Protein AF-A0A9P8L8V9-F1 (afdb_monomer)

Sequence (486 aa):
MAKRALLSPSDYDGDKEFFFMGEISKADTVPDRQLTIDEENKIYEGQSSAVFYNFNAEKVNTGVEGLYGCSSVMVISEMGAYVSHFWQRPQFNDDRFETEVIGYLRDGDGTPEMPGLRQYVGNNGPFVSAYDPQIVLMVPRMRGSDQAGNLMFPEKVQRIITTLREMIPSAEPFIYDYTPANILFETEHTPMGRALIQYDALQPIPCLRGWQRDSQPMYRIWIENAMEYQMTWPAYPNQVVANAQNQIIRGQGNQRIGNQKRDDNDNSTSACLASQSPTGWATSRATDISQPLPTSLLSQLSLNRTASTTQRTSATNSSSPSSGKGGSPTAVSSTKSPSSSLPPSSTPPPSSTPPPSKTSSSTPSSSQTPPQQYNMHINEYWGCGSDANNLFIQLDMWNPSGTLVAHSDTKRAGATEPLHIPTILQDKVELVVTPEHQGDYVQFTLGSQSWTSNDNDNTAVVYCNPPGGWDPREGPACGSRNSVIS

pLDDT: mean 71.19, std 23.96, range [25.42, 98.56]

Secondary structure (DSSP, 8-state):
----S---GGGGTT-HHHHHHHHHTTSEEPP----EE-TT--EEPPPPEEEEEE-SSS-EEEEE---TT-BEEEEE-SSEEEEEEB-STTTTSHHHIIIIIIIHHHHB-SSTTSB-GGGGTSTT-TTSGGG--EEEEEEEBPTT---TT-BSSHHHHHHHHHHHHHH-TT-PEEEEEEPPP-TTS--TTS--S-EEEEEEEEEPP--TT------EEEEEEEETTEEEEEEE-PPPGGG--TTTTHHHHTTTTT------------------------S--------SS-PPPPS-SSSS----------------------------------------------PPPP----PPPP----------PPPPP-EEEEEEEE-SS-TTS-EEEEEEEE-TTS-EEEE---EE-BTTB-EEE---STT---EEEEEETTTTEEEEEETTEEEETT---TTSSS-PPTTSS--GGG---SS-EEEEE-

Structure (mmCIF, N/CA/C/O backbone):
data_AF-A0A9P8L8V9-F1
#
_entry.id   AF-A0A9P8L8V9-F1
#
loop_
_atom_site.group_PDB
_atom_site.id
_atom_site.type_symbol
_atom_site.label_atom_id
_atom_site.label_alt_id
_atom_site.label_comp_id
_atom_site.label_asym_id
_atom_site.label_entity_id
_atom_site.label_seq_id
_atom_site.pdbx_PDB_ins_code
_atom_site.Cartn_x
_atom_site.Cartn_y
_atom_site.Cartn_z
_atom_site.occupancy
_atom_site.B_iso_or_equiv
_atom_site.auth_seq_id
_atom_site.auth_comp_id
_atom_site.auth_asym_id
_atom_site.auth_atom_id
_atom_site.pdbx_PDB_model_num
ATOM 1 N N . MET A 1 1 ? -14.742 -15.507 21.723 1.00 45.69 1 MET A N 1
ATOM 2 C CA . MET A 1 1 ? -13.925 -14.313 22.043 1.00 45.69 1 MET A CA 1
ATOM 3 C C . MET A 1 1 ? -13.985 -13.377 20.851 1.00 45.69 1 MET A C 1
ATOM 5 O O . MET A 1 1 ? -14.001 -13.878 19.735 1.00 45.69 1 MET A O 1
ATOM 9 N N . ALA A 1 2 ? -14.074 -12.060 21.043 1.00 45.31 2 ALA A N 1
ATOM 10 C CA . ALA A 1 2 ? -14.042 -11.135 19.913 1.00 45.31 2 ALA A CA 1
ATOM 11 C C . ALA A 1 2 ? -12.608 -11.095 19.355 1.00 45.31 2 ALA A C 1
ATOM 13 O O . ALA A 1 2 ? -11.769 -10.375 19.889 1.00 45.31 2 ALA A O 1
ATOM 14 N N . LYS A 1 3 ? -12.315 -11.902 18.323 1.00 50.06 3 LYS A N 1
ATOM 15 C CA . LYS A 1 3 ? -11.047 -11.859 17.575 1.00 50.06 3 LYS A CA 1
ATOM 16 C C . LYS A 1 3 ? -11.049 -10.588 16.713 1.00 50.06 3 LYS A C 1
ATOM 18 O O . LYS A 1 3 ? -11.271 -10.624 15.511 1.00 50.06 3 LYS A O 1
ATOM 23 N N . ARG A 1 4 ? -10.915 -9.432 17.366 1.00 58.78 4 ARG A N 1
ATOM 24 C CA . ARG A 1 4 ? -10.674 -8.131 16.731 1.00 58.78 4 ARG A CA 1
ATOM 25 C C . ARG A 1 4 ? -9.247 -7.704 17.051 1.00 58.78 4 ARG A C 1
ATOM 27 O O . ARG A 1 4 ? -9.012 -6.772 17.801 1.00 58.78 4 ARG A O 1
ATOM 34 N N . ALA A 1 5 ? -8.310 -8.472 16.517 1.00 74.69 5 ALA A N 1
ATOM 35 C CA . ALA A 1 5 ? -6.952 -8.014 16.296 1.00 74.69 5 ALA A CA 1
ATOM 36 C C . ALA A 1 5 ? -6.809 -7.838 14.784 1.00 74.69 5 ALA A C 1
ATOM 38 O O . ALA A 1 5 ? -7.387 -8.618 14.018 1.00 74.69 5 ALA A O 1
ATOM 39 N N . LEU A 1 6 ? -6.094 -6.802 14.354 1.00 89.00 6 LEU A N 1
ATOM 40 C CA . LEU A 1 6 ? -5.529 -6.814 13.009 1.00 89.00 6 LEU A CA 1
ATOM 41 C C . LEU A 1 6 ? -4.656 -8.066 12.905 1.00 89.00 6 LEU A C 1
ATOM 43 O O . LEU A 1 6 ? -3.829 -8.293 13.800 1.00 89.00 6 LEU A O 1
ATOM 47 N N . LEU A 1 7 ? -4.868 -8.867 11.859 1.00 90.44 7 LEU A N 1
ATOM 48 C CA . LEU A 1 7 ? -4.090 -10.083 11.650 1.00 90.44 7 LEU A CA 1
ATOM 49 C C . LEU A 1 7 ? -2.605 -9.732 11.590 1.00 90.44 7 LEU A C 1
ATOM 51 O O . LEU A 1 7 ? -2.213 -8.597 11.305 1.00 90.44 7 LEU A O 1
ATOM 55 N N . SER A 1 8 ? -1.775 -10.689 11.948 1.00 89.38 8 SER A N 1
ATOM 56 C CA . SER A 1 8 ? -0.330 -10.529 12.028 1.00 89.38 8 SER A CA 1
ATOM 57 C C . SER A 1 8 ? 0.345 -11.796 11.517 1.00 89.38 8 SER A C 1
ATOM 59 O O . SER A 1 8 ? -0.327 -12.819 11.409 1.00 89.38 8 SER A O 1
ATOM 61 N N . PRO A 1 9 ? 1.665 -11.792 11.277 1.00 90.06 9 PRO A N 1
ATOM 62 C CA . PRO A 1 9 ? 2.377 -13.002 10.882 1.00 90.06 9 PRO A CA 1
ATOM 63 C C . PRO A 1 9 ? 2.130 -14.194 11.813 1.00 90.06 9 PRO A C 1
ATOM 65 O O . PRO A 1 9 ? 2.057 -15.318 11.344 1.00 90.06 9 PRO A O 1
ATOM 68 N N . SER A 1 10 ? 1.910 -13.989 13.119 1.00 90.00 10 SER A N 1
ATOM 69 C CA . SER A 1 10 ? 1.592 -15.097 14.035 1.00 90.00 10 SER A CA 1
ATOM 70 C C . SER A 1 10 ? 0.226 -15.751 13.797 1.00 90.00 10 SER A C 1
ATOM 72 O O . SER A 1 10 ? 0.010 -16.861 14.265 1.00 90.00 10 SER A O 1
ATOM 74 N N . ASP A 1 11 ? -0.696 -15.083 13.097 1.00 89.75 11 ASP A N 1
ATOM 75 C CA . ASP A 1 11 ? -1.946 -15.698 12.626 1.00 89.75 11 ASP A CA 1
ATOM 76 C C . ASP A 1 11 ? -1.736 -16.581 11.380 1.00 89.75 11 ASP A C 1
ATOM 78 O O . ASP A 1 11 ? -2.674 -17.240 10.943 1.00 89.75 11 ASP A O 1
ATOM 82 N N . TYR A 1 12 ? -0.518 -16.581 10.834 1.00 90.31 12 TYR A N 1
ATOM 83 C CA . TYR A 1 12 ? -0.068 -17.297 9.643 1.00 90.31 12 TYR A CA 1
ATOM 84 C C . TYR A 1 12 ? 1.216 -18.094 9.963 1.00 90.31 12 TYR A C 1
ATOM 86 O O . TYR A 1 12 ? 2.196 -18.031 9.231 1.00 90.31 12 TYR A O 1
ATOM 94 N N . ASP A 1 13 ? 1.264 -18.764 11.121 1.00 91.38 13 ASP A N 1
ATOM 95 C CA . ASP A 1 13 ? 2.406 -19.579 11.594 1.00 91.38 13 ASP A CA 1
ATOM 96 C C . ASP A 1 13 ? 3.762 -18.846 11.686 1.00 91.38 13 ASP A C 1
ATOM 98 O O . ASP A 1 13 ? 4.832 -19.450 11.754 1.00 91.38 13 ASP A O 1
ATOM 102 N N . GLY A 1 14 ? 3.729 -17.514 11.745 1.00 87.94 14 GLY A N 1
ATOM 103 C CA . GLY A 1 14 ? 4.913 -16.656 11.731 1.00 87.94 14 GLY A CA 1
ATOM 104 C C . GLY A 1 14 ? 5.434 -16.341 10.327 1.00 87.94 14 GLY A C 1
ATOM 105 O O . GLY A 1 14 ? 6.383 -15.558 10.211 1.00 87.94 14 GLY A O 1
ATOM 106 N N . ASP A 1 15 ? 4.817 -16.890 9.281 1.00 88.94 15 ASP A N 1
ATOM 107 C CA . ASP A 1 15 ? 5.173 -16.637 7.892 1.00 88.94 15 ASP A CA 1
ATOM 108 C C . ASP A 1 15 ? 4.715 -15.232 7.481 1.00 88.94 15 ASP A C 1
ATOM 110 O O . ASP A 1 15 ? 3.533 -14.943 7.276 1.00 88.94 15 ASP A O 1
ATOM 114 N N . LYS A 1 16 ? 5.689 -14.323 7.401 1.00 86.88 16 LYS A N 1
ATOM 115 C CA . LYS A 1 16 ? 5.457 -12.923 7.033 1.00 86.88 16 LYS A CA 1
ATOM 116 C C . LYS A 1 16 ? 5.016 -12.778 5.590 1.00 86.88 16 LYS A C 1
ATOM 118 O O . LYS A 1 16 ? 4.238 -11.874 5.306 1.00 86.88 16 LYS A O 1
ATOM 123 N N . GLU A 1 17 ? 5.532 -13.620 4.709 1.00 85.75 17 GLU A N 1
ATOM 124 C CA . GLU A 1 17 ? 5.238 -13.548 3.290 1.00 85.75 17 GLU A CA 1
ATOM 125 C C . GLU A 1 17 ? 3.831 -14.063 3.023 1.00 85.75 17 GLU A C 1
ATOM 127 O O . GLU A 1 17 ? 3.036 -13.373 2.386 1.00 85.75 17 GLU A O 1
ATOM 132 N N . PHE A 1 18 ? 3.477 -15.208 3.605 1.00 87.69 18 PHE A N 1
ATOM 133 C CA . PHE A 1 18 ? 2.130 -15.753 3.495 1.00 87.69 18 PHE A CA 1
ATOM 134 C C . PHE A 1 18 ? 1.085 -14.839 4.150 1.00 87.69 18 PHE A C 1
ATOM 136 O O . PHE A 1 18 ? 0.034 -14.588 3.560 1.00 87.69 18 PHE A O 1
ATOM 143 N N . PHE A 1 19 ? 1.394 -14.256 5.316 1.00 90.50 19 PHE A N 1
ATOM 144 C CA . PHE A 1 19 ? 0.580 -13.190 5.912 1.00 90.50 19 PHE A CA 1
ATOM 145 C C . PHE A 1 19 ? 0.396 -12.020 4.948 1.00 90.50 19 PHE A C 1
ATOM 147 O O . PHE A 1 19 ? -0.729 -11.591 4.700 1.00 90.50 19 PHE A O 1
ATOM 154 N N . PHE A 1 20 ? 1.497 -11.487 4.418 1.00 89.88 20 PHE A N 1
ATOM 155 C CA . PHE A 1 20 ? 1.461 -10.282 3.608 1.00 89.88 20 PHE A CA 1
ATOM 156 C C . PHE A 1 20 ? 0.661 -10.517 2.325 1.00 89.88 20 PHE A C 1
ATOM 158 O O . PHE A 1 20 ? -0.273 -9.767 2.057 1.00 89.88 20 PHE A O 1
ATOM 165 N N . MET A 1 21 ? 0.947 -11.603 1.604 1.00 88.25 21 MET A N 1
ATOM 166 C CA . MET A 1 21 ? 0.223 -12.011 0.396 1.00 88.25 21 MET A CA 1
ATOM 167 C C . MET A 1 21 ? -1.249 -12.315 0.673 1.00 88.25 21 MET A C 1
ATOM 169 O O . MET A 1 21 ? -2.137 -11.887 -0.067 1.00 88.25 21 MET A O 1
ATOM 173 N N . GLY A 1 22 ? -1.529 -13.015 1.770 1.00 91.31 22 GLY A N 1
ATOM 174 C CA . GLY A 1 22 ? -2.885 -13.359 2.175 1.00 91.31 22 GLY A CA 1
ATOM 175 C C . GLY A 1 22 ? -3.723 -12.155 2.603 1.00 91.31 22 GLY A C 1
ATOM 176 O O . GLY A 1 22 ? -4.944 -12.194 2.460 1.00 91.31 22 GLY A O 1
ATOM 177 N N . GLU A 1 23 ? -3.113 -11.100 3.142 1.00 92.88 23 GLU A N 1
ATOM 178 C CA . GLU A 1 23 ? -3.823 -9.878 3.531 1.00 92.88 23 GLU A CA 1
ATOM 179 C C . GLU A 1 23 ? -3.945 -8.875 2.386 1.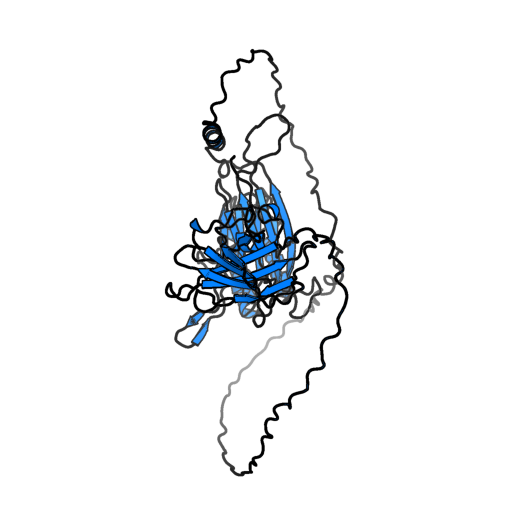00 92.88 23 GLU A C 1
ATOM 181 O O . GLU A 1 23 ? -5.004 -8.262 2.246 1.00 92.88 23 GLU A O 1
ATOM 186 N N . ILE A 1 24 ? -2.902 -8.706 1.570 1.00 92.06 24 ILE A N 1
ATOM 187 C CA . ILE A 1 24 ? -2.901 -7.718 0.486 1.00 92.06 24 ILE A CA 1
ATOM 188 C C . ILE A 1 24 ? -3.818 -8.131 -0.674 1.00 92.06 24 ILE A C 1
ATOM 190 O O . ILE A 1 24 ? -4.597 -7.303 -1.131 1.00 92.06 24 ILE A O 1
ATOM 194 N N . SER A 1 25 ? -3.915 -9.432 -0.976 1.00 90.19 25 SER A N 1
ATOM 195 C CA . SER A 1 25 ? -4.896 -9.974 -1.938 1.00 90.19 25 SER A CA 1
ATOM 196 C C . SER A 1 25 ? -6.365 -9.779 -1.533 1.00 90.19 25 SER A C 1
ATOM 198 O O . SER A 1 25 ? -7.268 -9.917 -2.359 1.00 90.19 25 SER A O 1
ATOM 200 N N . LYS A 1 26 ? -6.628 -9.483 -0.252 1.00 92.75 26 LYS A N 1
ATOM 201 C CA . LYS A 1 26 ? -7.964 -9.161 0.284 1.00 92.75 26 LYS A CA 1
ATOM 202 C C . LYS A 1 26 ? -8.155 -7.660 0.506 1.00 92.75 26 LYS A C 1
ATOM 204 O O . LYS A 1 26 ? -9.236 -7.250 0.933 1.00 92.75 26 LYS A O 1
ATOM 209 N N . ALA A 1 27 ? -7.101 -6.867 0.335 1.00 94.25 27 ALA A N 1
ATOM 210 C CA . ALA A 1 27 ? -7.132 -5.434 0.549 1.00 94.25 27 ALA A CA 1
ATOM 211 C C . ALA A 1 27 ? -7.778 -4.732 -0.649 1.00 94.25 27 ALA A C 1
ATOM 213 O O . ALA A 1 27 ? -7.736 -5.214 -1.777 1.00 94.25 27 ALA A O 1
ATOM 214 N N . ASP A 1 28 ? -8.356 -3.564 -0.395 1.00 95.38 28 ASP A N 1
ATOM 215 C CA . ASP A 1 28 ? -8.829 -2.679 -1.455 1.00 95.38 28 ASP A CA 1
ATOM 216 C C . ASP A 1 28 ? -7.634 -1.850 -1.952 1.00 95.38 28 ASP A C 1
ATOM 218 O O . ASP A 1 28 ? -7.285 -0.802 -1.387 1.00 95.38 28 ASP A O 1
ATOM 222 N N . THR A 1 29 ? -6.892 -2.422 -2.901 1.00 94.31 29 THR A N 1
ATOM 223 C CA . THR A 1 29 ? -5.609 -1.903 -3.387 1.00 94.31 29 THR A CA 1
ATOM 224 C C . THR A 1 29 ? -5.797 -0.785 -4.408 1.00 94.31 29 THR A C 1
ATOM 226 O O . THR A 1 29 ? -6.838 -0.653 -5.053 1.00 94.31 29 THR A O 1
ATOM 229 N N . VAL A 1 30 ? -4.774 0.061 -4.558 1.00 93.56 30 VAL A N 1
ATOM 230 C CA . VAL A 1 30 ? -4.745 1.053 -5.637 1.00 93.56 30 VAL A CA 1
ATOM 231 C C . VAL A 1 30 ? -4.897 0.324 -6.975 1.00 93.56 30 VAL A C 1
ATOM 233 O O . VAL A 1 30 ? -4.070 -0.544 -7.260 1.00 93.56 30 VAL A O 1
ATOM 236 N N . PRO A 1 31 ? -5.893 0.681 -7.810 1.00 87.81 31 PRO A N 1
ATOM 237 C CA . PRO A 1 31 ? -6.098 0.014 -9.083 1.00 87.81 31 PRO A CA 1
ATOM 238 C C . PRO A 1 31 ? -4.835 0.085 -9.934 1.00 87.81 31 PRO A C 1
ATOM 240 O O . PRO A 1 31 ? -4.380 1.180 -10.283 1.00 87.81 31 PRO A O 1
ATOM 243 N N . ASP A 1 32 ? -4.291 -1.073 -10.298 1.00 82.50 32 ASP A N 1
ATOM 244 C CA . ASP A 1 32 ? -3.272 -1.144 -11.332 1.00 82.50 32 ASP A CA 1
ATOM 245 C C . ASP A 1 32 ? -3.950 -0.845 -12.674 1.00 82.50 32 ASP A C 1
ATOM 247 O O . ASP A 1 32 ? -4.614 -1.698 -13.270 1.00 82.50 32 ASP A O 1
ATOM 251 N N . ARG A 1 33 ? -3.846 0.404 -13.145 1.00 77.25 33 ARG A N 1
ATOM 252 C CA . ARG A 1 33 ? -4.292 0.794 -14.491 1.00 77.25 33 ARG A CA 1
ATOM 253 C C . ARG A 1 33 ? -3.266 0.323 -15.511 1.00 77.25 33 ARG A C 1
ATOM 255 O O . ARG A 1 33 ? -2.617 1.125 -16.185 1.00 77.25 33 ARG A O 1
ATOM 262 N N . GLN A 1 34 ? -3.118 -0.996 -15.559 1.00 65.62 34 GLN A N 1
ATOM 263 C CA . GLN A 1 34 ? -2.164 -1.694 -16.388 1.00 65.62 34 GLN A CA 1
ATOM 264 C C . GLN A 1 34 ? -2.417 -1.408 -17.866 1.00 65.62 34 GLN A C 1
ATOM 266 O O . GLN A 1 34 ? -3.520 -1.034 -18.281 1.00 65.62 34 GLN A O 1
ATOM 271 N N . LEU A 1 35 ? -1.353 -1.591 -18.646 1.00 62.50 35 LEU A N 1
ATOM 272 C CA . LEU A 1 35 ? -1.313 -1.355 -20.080 1.00 62.50 35 LEU A CA 1
ATOM 273 C C . LEU A 1 35 ? -2.527 -1.979 -20.769 1.00 62.50 35 LEU A C 1
ATOM 275 O O . LEU A 1 35 ? -2.599 -3.195 -20.944 1.00 62.50 35 LEU A O 1
ATOM 279 N N . THR A 1 36 ? -3.487 -1.153 -21.176 1.00 61.03 36 THR A N 1
ATOM 280 C CA . THR A 1 36 ? -4.612 -1.651 -21.961 1.00 61.03 36 THR A CA 1
ATOM 281 C C . THR A 1 36 ? -4.125 -1.783 -23.393 1.00 61.03 36 THR A C 1
ATOM 283 O O . THR A 1 36 ? -3.631 -0.820 -23.974 1.00 61.03 36 THR A O 1
ATOM 286 N N . ILE A 1 37 ? -4.212 -2.984 -23.955 1.00 65.19 37 ILE A N 1
ATOM 287 C CA . ILE A 1 37 ? -4.026 -3.188 -25.388 1.00 65.19 37 ILE A CA 1
ATOM 288 C C . ILE A 1 37 ? -5.415 -3.030 -25.998 1.00 65.19 37 ILE A C 1
ATOM 290 O O . ILE A 1 37 ? -6.305 -3.823 -25.688 1.00 65.19 37 ILE A O 1
ATOM 294 N N . ASP A 1 38 ? -5.640 -1.981 -26.790 1.00 68.94 38 ASP A N 1
ATOM 295 C CA . ASP A 1 38 ? -6.910 -1.878 -27.515 1.00 68.94 38 ASP A CA 1
ATOM 296 C C . ASP A 1 38 ? -7.026 -2.943 -28.614 1.00 68.94 38 ASP A C 1
ATOM 298 O O . ASP A 1 38 ? -6.086 -3.673 -28.933 1.00 68.94 38 ASP A O 1
ATOM 302 N N . GLU A 1 39 ? -8.203 -3.010 -29.235 1.00 77.50 39 GLU A N 1
ATOM 303 C CA . GLU A 1 39 ? -8.470 -3.893 -30.375 1.00 77.50 39 GLU A CA 1
ATOM 304 C C . GLU A 1 39 ? -7.520 -3.641 -31.570 1.00 77.50 39 GLU A C 1
ATOM 306 O O . GLU A 1 39 ? -7.383 -4.501 -32.442 1.00 77.50 39 GLU A O 1
ATOM 311 N N . GLU A 1 40 ? -6.824 -2.496 -31.611 1.00 77.62 40 GLU A N 1
ATOM 312 C CA . GLU A 1 40 ? -5.832 -2.128 -32.629 1.00 77.62 40 GLU A CA 1
ATOM 313 C C . GLU A 1 40 ? -4.383 -2.489 -32.236 1.00 77.62 40 GLU A C 1
ATOM 315 O O . GLU A 1 40 ? -3.447 -2.175 -32.977 1.00 77.62 40 GLU A O 1
ATOM 320 N N . ASN A 1 41 ? -4.173 -3.175 -31.109 1.00 70.88 41 ASN A N 1
ATOM 321 C CA . ASN A 1 41 ? -2.863 -3.451 -30.511 1.00 70.88 41 ASN A CA 1
ATOM 322 C C . ASN A 1 41 ? -2.061 -2.201 -30.101 1.00 70.88 41 ASN A C 1
ATOM 324 O O . ASN A 1 41 ? -0.829 -2.254 -30.004 1.00 70.88 41 ASN A O 1
ATOM 328 N N . LYS A 1 42 ? -2.718 -1.068 -29.846 1.00 65.19 42 LYS A N 1
ATOM 329 C CA . LYS A 1 42 ? -2.062 0.077 -29.214 1.00 65.19 42 LYS A CA 1
ATOM 330 C C . LYS A 1 42 ? -1.968 -0.172 -27.723 1.00 65.19 42 LYS A C 1
ATOM 332 O O . LYS A 1 42 ? -2.959 -0.381 -27.034 1.00 65.19 42 LYS A O 1
ATOM 337 N N . ILE A 1 43 ? -0.734 -0.122 -27.248 1.00 64.31 43 ILE A N 1
ATOM 338 C CA . ILE A 1 43 ? -0.394 -0.190 -25.837 1.00 64.31 43 ILE A CA 1
ATOM 339 C C . ILE A 1 43 ? -0.697 1.187 -25.241 1.00 64.31 43 ILE A C 1
ATOM 341 O O . ILE A 1 43 ? 0.047 2.143 -25.480 1.00 64.31 43 ILE A O 1
ATOM 345 N N . TYR A 1 44 ? -1.795 1.302 -24.500 1.00 61.03 44 TYR A N 1
ATOM 346 C CA . TYR A 1 44 ? -2.051 2.471 -23.670 1.00 61.03 44 TYR A CA 1
ATOM 347 C C . TYR A 1 44 ? -1.129 2.412 -22.468 1.00 61.03 44 TYR A C 1
ATOM 349 O O . TYR A 1 44 ? -1.152 1.460 -21.701 1.00 61.03 44 TYR A O 1
ATOM 357 N N . GLU A 1 45 ? -0.286 3.425 -22.349 1.00 69.94 45 GLU A N 1
ATOM 358 C CA . GLU A 1 45 ? 0.620 3.617 -21.229 1.00 69.94 45 GLU A CA 1
ATOM 359 C C . GLU A 1 45 ? -0.146 3.677 -19.901 1.00 69.94 45 GLU A C 1
ATOM 361 O O . GLU A 1 45 ? -1.212 4.290 -19.826 1.00 69.94 45 GLU A O 1
ATOM 366 N N . GLY A 1 46 ? 0.404 3.046 -18.861 1.00 75.81 46 GLY A N 1
ATOM 367 C CA . GLY A 1 46 ? -0.252 2.989 -17.563 1.00 75.81 46 GLY A CA 1
ATOM 368 C C . GLY A 1 46 ? -0.467 4.384 -16.977 1.00 75.81 46 GLY A C 1
ATOM 369 O O . GLY A 1 46 ? 0.398 5.263 -17.076 1.00 75.81 46 GLY A O 1
ATOM 370 N N . GLN A 1 47 ? -1.655 4.602 -16.418 1.00 86.88 47 GLN A N 1
ATOM 371 C CA . GLN A 1 47 ? -2.049 5.872 -15.810 1.00 86.88 47 GLN A CA 1
ATOM 372 C C . GLN A 1 47 ? -1.802 5.838 -14.308 1.00 86.88 47 GLN A C 1
ATOM 374 O O . GLN A 1 47 ? -2.007 4.804 -13.673 1.00 86.88 47 GLN A O 1
ATOM 379 N N . SER A 1 48 ? -1.402 6.975 -13.730 1.00 93.12 48 SER A N 1
ATOM 380 C CA . SER A 1 48 ? -1.352 7.077 -12.273 1.00 93.12 48 SER A CA 1
ATOM 381 C C . SER A 1 48 ? -2.735 6.860 -11.674 1.00 93.12 48 SER A C 1
ATOM 383 O O . SER A 1 48 ? -3.741 7.286 -12.243 1.00 93.12 48 SER A O 1
ATOM 385 N N . SER A 1 49 ? -2.766 6.240 -10.508 1.00 95.94 49 SER A N 1
ATOM 386 C CA . SER A 1 49 ? -3.984 6.001 -9.747 1.00 95.94 49 SER A CA 1
ATOM 387 C C . SER A 1 49 ? -3.730 6.249 -8.269 1.00 95.94 49 SER A C 1
ATOM 389 O O . SER A 1 49 ? -2.589 6.233 -7.795 1.00 95.94 49 SER A O 1
ATOM 391 N N . ALA A 1 50 ? -4.794 6.529 -7.531 1.00 97.50 50 ALA A N 1
ATOM 392 C CA . ALA A 1 50 ? -4.746 6.686 -6.096 1.00 97.50 50 ALA A CA 1
ATOM 393 C C . ALA A 1 50 ? -6.092 6.360 -5.459 1.00 97.50 50 ALA A C 1
ATOM 395 O O . ALA A 1 50 ? -7.150 6.433 -6.081 1.00 97.50 50 ALA A O 1
ATOM 396 N N . VAL A 1 51 ? -6.038 6.031 -4.179 1.00 97.44 51 VAL A N 1
ATOM 397 C CA . VAL A 1 51 ? -7.204 5.781 -3.340 1.00 97.44 51 VAL A CA 1
ATOM 398 C C . VAL A 1 51 ? -7.048 6.539 -2.034 1.00 97.44 51 VAL A C 1
ATOM 400 O O . VAL A 1 51 ? -5.935 6.791 -1.564 1.00 97.44 51 VAL A O 1
ATOM 403 N N . PHE A 1 52 ? -8.179 6.900 -1.442 1.00 98.00 52 PHE A N 1
ATOM 404 C CA . PHE A 1 52 ? -8.232 7.520 -0.130 1.00 98.00 52 PHE A CA 1
ATOM 405 C C . PHE A 1 52 ? -9.299 6.845 0.732 1.00 98.00 52 PHE A C 1
ATOM 407 O O . PHE A 1 52 ? -10.442 6.686 0.303 1.00 98.00 52 PHE A O 1
ATOM 414 N N . TYR A 1 53 ? -8.939 6.526 1.973 1.00 98.00 53 TYR A N 1
ATOM 415 C CA . TYR A 1 53 ? -9.828 5.939 2.969 1.00 98.00 53 TYR A CA 1
ATOM 416 C C . TYR A 1 53 ? -9.884 6.799 4.224 1.00 98.00 53 TYR A C 1
ATOM 418 O O . TYR A 1 53 ? -8.854 7.171 4.783 1.00 98.00 53 TYR A O 1
ATOM 426 N N . ASN A 1 54 ? -11.099 7.050 4.713 1.00 97.69 54 ASN A N 1
ATOM 427 C CA . ASN A 1 54 ? -11.309 7.618 6.042 1.00 97.69 54 ASN A CA 1
ATOM 428 C C . ASN A 1 54 ? -11.249 6.519 7.106 1.00 97.69 54 ASN A C 1
ATOM 430 O O . ASN A 1 54 ? -11.888 5.473 6.974 1.00 97.69 54 ASN A O 1
ATOM 434 N N . PHE A 1 55 ? -10.565 6.801 8.207 1.00 97.69 55 PHE A N 1
ATOM 435 C CA . PHE A 1 55 ? -10.530 5.941 9.383 1.00 97.69 55 PHE A CA 1
ATOM 436 C C . PHE A 1 55 ? -11.707 6.261 10.305 1.00 97.69 55 PHE A C 1
ATOM 438 O O . PHE A 1 55 ? -11.694 7.241 11.052 1.00 97.69 55 PHE A O 1
ATOM 445 N N . ASN A 1 56 ? -12.736 5.417 10.228 1.00 96.12 56 ASN A N 1
ATOM 446 C CA . ASN A 1 56 ? -13.965 5.490 11.021 1.00 96.12 56 ASN A CA 1
ATOM 447 C C . ASN A 1 56 ? -14.065 4.281 11.967 1.00 96.12 56 ASN A C 1
ATOM 449 O O . ASN A 1 56 ? -13.073 3.668 12.315 1.00 96.12 56 ASN A O 1
ATOM 453 N N . ALA A 1 57 ? -15.267 3.894 12.382 1.00 93.56 57 ALA A N 1
ATOM 454 C CA . ALA A 1 57 ? -15.516 2.710 13.207 1.00 93.56 57 ALA A CA 1
ATOM 455 C C . ALA A 1 57 ? -15.214 1.353 12.518 1.00 93.56 57 ALA A C 1
ATOM 457 O O . ALA A 1 57 ? -15.264 0.305 13.170 1.00 93.56 57 ALA A O 1
ATOM 458 N N . GLU A 1 58 ? -14.966 1.353 11.207 1.00 92.81 58 GLU A N 1
ATOM 459 C CA . GLU A 1 58 ? -14.801 0.154 10.379 1.00 92.81 58 GLU A CA 1
ATOM 460 C C . GLU A 1 58 ? -13.329 -0.176 10.132 1.00 92.81 58 GLU A C 1
ATOM 462 O O . GLU A 1 58 ? -12.464 0.695 10.190 1.00 92.81 58 GLU A O 1
ATOM 467 N N . LYS A 1 59 ? -13.043 -1.453 9.857 1.00 94.00 59 LYS A N 1
ATOM 468 C CA . LYS A 1 59 ? -11.693 -1.878 9.481 1.00 94.00 59 LYS A CA 1
ATOM 469 C C . LYS A 1 59 ? -11.394 -1.442 8.056 1.00 94.00 59 LYS A C 1
ATOM 471 O O . LYS A 1 59 ? -12.274 -1.513 7.203 1.00 94.00 59 LYS A O 1
ATOM 476 N N . VAL A 1 60 ? -10.145 -1.077 7.803 1.00 96.12 60 VAL A N 1
ATOM 477 C CA . VAL A 1 60 ? -9.659 -0.765 6.457 1.00 96.12 60 VAL A CA 1
ATOM 478 C C . VAL A 1 60 ? -8.391 -1.565 6.215 1.00 96.12 60 VAL A C 1
ATOM 480 O O . VAL A 1 60 ? -7.459 -1.489 7.008 1.00 96.12 60 VAL A O 1
ATOM 483 N N . ASN A 1 61 ? -8.358 -2.304 5.113 1.00 96.06 61 ASN A N 1
ATOM 484 C CA . ASN A 1 61 ? -7.144 -2.888 4.561 1.00 96.06 61 ASN A CA 1
ATOM 485 C C . ASN A 1 61 ? -6.994 -2.317 3.151 1.00 96.06 61 ASN A C 1
ATOM 487 O O . ASN A 1 61 ? -7.871 -2.516 2.314 1.00 96.06 61 ASN A O 1
ATOM 491 N N . THR A 1 62 ? -5.916 -1.588 2.903 1.00 97.38 62 THR A N 1
ATOM 492 C CA . THR A 1 62 ? -5.609 -0.994 1.597 1.00 97.38 62 THR A CA 1
ATOM 493 C C . THR A 1 62 ? -4.112 -1.074 1.347 1.00 97.38 62 THR A C 1
ATOM 495 O O . THR A 1 62 ? -3.349 -1.425 2.243 1.00 97.38 62 THR A O 1
ATOM 498 N N . GLY A 1 63 ? -3.658 -0.760 0.146 1.00 95.88 63 GLY A N 1
ATOM 499 C CA . GLY A 1 63 ? -2.252 -0.856 -0.182 1.00 95.88 63 GLY A CA 1
ATOM 500 C C . GLY A 1 63 ? -1.981 -0.615 -1.649 1.00 95.88 63 GLY A C 1
ATOM 501 O O . GLY A 1 63 ? -2.855 -0.194 -2.407 1.00 95.88 63 GLY A O 1
ATOM 502 N N . VAL A 1 64 ? -0.751 -0.901 -2.035 1.00 95.00 64 VAL A N 1
ATOM 503 C CA . VAL A 1 64 ? -0.334 -0.946 -3.430 1.00 95.00 64 VAL A CA 1
ATOM 504 C C . VAL A 1 64 ? 0.303 -2.299 -3.689 1.00 95.00 64 VAL A C 1
ATOM 506 O O . VAL A 1 64 ? 1.136 -2.769 -2.911 1.00 95.00 64 VAL A O 1
ATOM 509 N N . GLU A 1 65 ? -0.112 -2.925 -4.778 1.00 90.81 65 GLU A N 1
ATOM 510 C CA . GLU A 1 65 ? 0.479 -4.153 -5.289 1.00 90.81 65 GLU A CA 1
ATOM 511 C C . GLU A 1 65 ? 1.223 -3.853 -6.585 1.00 90.81 65 GLU A C 1
ATOM 513 O O . GLU A 1 65 ? 0.882 -2.906 -7.292 1.00 90.81 65 GLU A O 1
ATOM 518 N N . GLY A 1 66 ? 2.243 -4.664 -6.881 1.00 82.94 66 GLY A N 1
ATOM 519 C CA . GLY A 1 66 ? 2.856 -4.686 -8.205 1.00 82.94 66 GLY A CA 1
ATOM 520 C C . GLY A 1 66 ? 3.354 -3.323 -8.687 1.00 82.94 66 GLY A C 1
ATOM 521 O O . GLY A 1 66 ? 2.900 -2.828 -9.712 1.00 82.94 66 GLY A O 1
ATOM 522 N N . LEU A 1 67 ? 4.300 -2.692 -7.982 1.00 88.94 67 LEU A N 1
ATOM 523 C CA . LEU A 1 67 ? 4.915 -1.478 -8.518 1.00 88.94 67 LEU A CA 1
ATOM 524 C C . LEU A 1 67 ? 5.834 -1.793 -9.708 1.00 88.94 67 LEU A C 1
ATOM 526 O O . LEU A 1 67 ? 5.950 -0.969 -10.599 1.00 88.94 67 LEU A O 1
ATOM 530 N N . TYR A 1 68 ? 6.512 -2.943 -9.775 1.00 85.75 68 TYR A N 1
ATOM 531 C CA . TYR A 1 68 ? 7.322 -3.352 -10.950 1.00 85.75 68 TYR A CA 1
ATOM 532 C C . TYR A 1 68 ? 8.355 -2.307 -11.458 1.00 85.75 68 TYR A C 1
ATOM 534 O O . TYR A 1 68 ? 8.795 -2.331 -12.616 1.00 85.75 68 TYR A O 1
ATOM 542 N N . GLY A 1 69 ? 8.787 -1.373 -10.603 1.00 88.12 69 GLY A N 1
ATOM 543 C CA . GLY A 1 69 ? 9.590 -0.208 -10.999 1.00 88.12 69 GLY A CA 1
ATOM 544 C C . GLY A 1 69 ? 8.834 1.124 -11.051 1.00 88.12 69 GLY A C 1
ATOM 545 O O . GLY A 1 69 ? 9.382 2.111 -11.524 1.00 88.12 69 GLY A O 1
ATOM 546 N N . CYS A 1 70 ? 7.599 1.176 -10.579 1.00 93.44 70 CYS A N 1
ATOM 547 C CA . CYS A 1 70 ? 6.812 2.380 -10.349 1.00 93.44 70 CYS A CA 1
ATOM 548 C C . CYS A 1 70 ? 7.077 2.960 -8.954 1.00 93.44 70 CYS A C 1
ATOM 550 O O . CYS A 1 70 ? 7.728 2.340 -8.111 1.00 93.44 70 CYS A O 1
ATOM 552 N N . SER A 1 71 ? 6.570 4.159 -8.694 1.00 95.88 71 SER A N 1
ATOM 553 C CA . SER A 1 71 ? 6.698 4.804 -7.383 1.00 95.88 71 SER A CA 1
ATOM 554 C C . SER A 1 71 ? 5.337 4.918 -6.711 1.00 95.88 71 SER A C 1
ATOM 556 O O . SER A 1 71 ? 4.329 5.105 -7.388 1.00 95.88 71 SER A O 1
ATOM 558 N N . SER A 1 72 ? 5.305 4.868 -5.382 1.00 97.25 72 SER A N 1
ATOM 559 C CA . SER A 1 72 ? 4.084 5.079 -4.597 1.00 97.25 72 SER A CA 1
ATOM 560 C C . SER A 1 72 ? 4.301 6.159 -3.550 1.00 97.25 72 SER A C 1
ATOM 562 O O . SER A 1 72 ? 5.319 6.170 -2.859 1.00 97.25 72 SER A O 1
ATOM 564 N N . VAL A 1 73 ? 3.336 7.068 -3.423 1.00 98.19 73 VAL A N 1
ATOM 565 C CA . VAL A 1 73 ? 3.213 7.943 -2.255 1.00 98.19 73 VAL A CA 1
ATOM 566 C C . VAL A 1 73 ? 2.092 7.408 -1.380 1.00 98.19 73 VAL A C 1
ATOM 568 O O . VAL A 1 73 ? 0.947 7.308 -1.829 1.00 98.19 73 VAL A O 1
ATOM 571 N N . MET A 1 74 ? 2.424 7.145 -0.122 1.00 98.25 74 MET A N 1
ATOM 572 C CA . MET A 1 74 ? 1.482 6.841 0.941 1.00 98.25 74 MET A CA 1
ATOM 573 C C . MET A 1 74 ? 1.493 7.968 1.969 1.00 98.25 74 MET A C 1
ATOM 575 O O . MET A 1 74 ? 2.557 8.386 2.427 1.00 98.25 74 MET A O 1
ATOM 579 N N . VAL A 1 75 ? 0.315 8.452 2.344 1.00 98.44 75 VAL A N 1
ATOM 580 C CA . VAL A 1 75 ? 0.136 9.405 3.444 1.00 98.44 75 VAL A CA 1
ATOM 581 C C . VAL A 1 75 ? -0.892 8.827 4.394 1.00 98.44 75 VAL A C 1
ATOM 583 O O . VAL A 1 75 ? -2.016 8.564 3.981 1.00 98.44 75 VAL A O 1
ATOM 586 N N . ILE A 1 76 ? -0.522 8.614 5.650 1.00 98.31 76 ILE A N 1
ATOM 587 C CA . ILE A 1 76 ? -1.409 8.028 6.660 1.00 98.31 76 ILE A CA 1
ATOM 588 C C . ILE A 1 76 ? -1.433 8.929 7.885 1.00 98.31 76 ILE A C 1
ATOM 590 O O . ILE A 1 76 ? -0.420 9.514 8.242 1.00 98.31 76 ILE A O 1
ATOM 594 N N . SER A 1 77 ? -2.580 9.056 8.531 1.00 98.25 77 SER A N 1
ATOM 595 C CA . SER A 1 77 ? -2.752 9.807 9.771 1.00 98.25 77 SER A CA 1
ATOM 596 C C . SER A 1 77 ? -3.701 9.068 10.705 1.00 98.25 77 SER A C 1
ATOM 598 O O . SER A 1 77 ? -4.196 7.984 10.393 1.00 98.25 77 SER A O 1
ATOM 600 N N . GLU A 1 78 ? -4.024 9.674 11.840 1.00 97.94 78 GLU A N 1
ATOM 601 C CA . GLU A 1 78 ? -5.071 9.158 12.721 1.00 97.94 78 GLU A CA 1
ATOM 602 C C . GLU A 1 78 ? -6.478 9.171 12.086 1.00 97.94 78 GLU A C 1
ATOM 604 O O . GLU A 1 78 ? -7.392 8.536 12.609 1.00 97.94 78 GLU A O 1
ATOM 609 N N . MET A 1 79 ? -6.678 9.878 10.967 1.00 98.19 79 MET A N 1
ATOM 610 C CA . MET A 1 79 ? -7.996 10.101 10.354 1.00 98.19 79 MET A CA 1
ATOM 611 C C . MET A 1 79 ? -8.169 9.468 8.971 1.00 98.19 79 MET A C 1
ATOM 613 O O . MET A 1 79 ? -9.303 9.366 8.497 1.00 98.19 79 MET A O 1
ATOM 617 N N . GLY A 1 80 ? -7.101 9.011 8.319 1.00 98.19 80 GLY A N 1
ATOM 618 C CA . GLY A 1 80 ? -7.223 8.328 7.035 1.00 98.19 80 GLY A CA 1
ATOM 619 C C . GLY A 1 80 ? -5.901 7.902 6.413 1.00 98.19 80 GLY A C 1
ATOM 620 O O . GLY A 1 80 ? -4.828 8.137 6.966 1.00 98.19 80 GLY A O 1
ATOM 621 N N . ALA A 1 81 ? -6.000 7.296 5.234 1.00 98.50 81 ALA A N 1
ATOM 622 C CA . ALA A 1 81 ? -4.870 6.879 4.418 1.00 98.50 81 ALA A CA 1
ATOM 623 C C . ALA A 1 81 ? -5.098 7.246 2.949 1.00 98.50 81 ALA A C 1
ATOM 625 O O . ALA A 1 81 ? -6.187 7.047 2.417 1.00 98.50 81 ALA A O 1
ATOM 626 N N . TYR A 1 82 ? -4.063 7.767 2.301 1.00 98.56 82 TYR A N 1
ATOM 627 C CA . TYR A 1 82 ? -3.963 8.005 0.867 1.00 98.56 82 TYR A CA 1
ATOM 628 C C . TYR A 1 82 ? -2.847 7.120 0.326 1.00 98.56 82 TYR A C 1
ATOM 630 O O . TYR A 1 82 ? -1.748 7.132 0.880 1.00 98.56 82 TYR A O 1
ATOM 638 N N . VAL A 1 83 ? -3.108 6.380 -0.744 1.00 98.31 83 VAL A N 1
ATOM 639 C CA . VAL A 1 83 ? -2.126 5.509 -1.405 1.00 98.31 83 VAL A CA 1
ATOM 640 C C . VAL A 1 83 ? -2.188 5.796 -2.891 1.00 98.31 83 VAL A C 1
ATOM 642 O O . VAL A 1 83 ? -3.275 5.938 -3.441 1.00 98.31 83 VAL A O 1
ATOM 645 N N . SER A 1 84 ? -1.037 5.888 -3.546 1.00 97.94 84 SER A N 1
ATOM 646 C CA . SER A 1 84 ? -0.953 6.156 -4.984 1.00 97.94 84 SER A CA 1
ATOM 647 C C . SER A 1 84 ? -0.035 5.183 -5.705 1.00 97.94 84 SER A C 1
ATOM 649 O O . SER A 1 84 ? 0.814 4.545 -5.091 1.00 97.94 84 SER A O 1
ATOM 651 N N . HIS A 1 85 ? -0.175 5.106 -7.017 1.00 96.25 85 HIS A N 1
ATOM 652 C CA . HIS A 1 85 ? 0.693 4.374 -7.922 1.00 96.25 85 HIS A CA 1
ATOM 653 C C . HIS A 1 85 ? 1.028 5.313 -9.086 1.00 96.25 85 HIS A C 1
ATOM 655 O O . HIS A 1 85 ? 0.147 5.727 -9.834 1.00 96.25 85 HIS A O 1
ATOM 661 N N . PHE A 1 86 ? 2.302 5.679 -9.234 1.00 95.75 86 PHE A N 1
ATOM 662 C CA . PHE A 1 86 ? 2.806 6.507 -10.330 1.00 95.75 86 PHE A CA 1
ATOM 663 C C . PHE A 1 86 ? 3.654 5.685 -11.291 1.00 95.75 86 PHE A C 1
ATOM 665 O O . PHE A 1 86 ? 4.701 5.150 -10.910 1.00 95.75 86 PHE A O 1
ATOM 672 N N . TRP A 1 87 ? 3.245 5.657 -12.556 1.00 91.31 87 TRP A N 1
ATOM 673 C CA . TRP A 1 87 ? 3.942 4.929 -13.600 1.00 91.31 87 TRP A CA 1
ATOM 674 C C . TRP A 1 87 ? 5.231 5.626 -13.988 1.00 91.31 87 TRP A C 1
ATOM 676 O O . TRP A 1 87 ? 5.263 6.778 -14.417 1.00 91.31 87 TRP A O 1
ATOM 686 N N . GLN A 1 88 ? 6.333 4.895 -13.902 1.00 86.38 88 GLN A N 1
ATOM 687 C CA . GLN A 1 88 ? 7.634 5.457 -14.227 1.00 86.38 88 GLN A CA 1
ATOM 688 C C . GLN A 1 88 ? 7.785 5.716 -15.733 1.00 86.38 88 GLN A C 1
ATOM 690 O O . GLN A 1 88 ? 8.334 6.732 -16.161 1.00 86.38 88 GLN A O 1
ATOM 695 N N . ARG A 1 89 ? 7.278 4.806 -16.563 1.00 84.75 89 ARG A N 1
ATOM 696 C CA . ARG A 1 89 ? 7.196 4.991 -18.012 1.00 84.75 89 ARG A CA 1
ATOM 697 C C . ARG A 1 89 ? 5.732 5.061 -18.386 1.00 84.75 89 ARG A C 1
ATOM 699 O O . ARG A 1 89 ? 5.017 4.109 -18.090 1.00 84.75 89 ARG A O 1
ATOM 706 N N . PRO A 1 90 ? 5.295 6.150 -19.021 1.00 84.31 90 PRO A N 1
ATOM 707 C CA . PRO A 1 90 ? 6.043 7.291 -19.579 1.00 84.31 90 PRO A CA 1
ATOM 708 C C . PRO A 1 90 ? 6.264 8.456 -18.601 1.00 84.31 90 PRO A C 1
ATOM 710 O O . PRO A 1 90 ? 6.933 9.426 -18.956 1.00 84.31 90 PRO A O 1
ATOM 713 N N . GLN A 1 91 ? 5.650 8.431 -17.416 1.00 87.44 91 GLN A N 1
ATOM 714 C CA . GLN A 1 91 ? 5.334 9.675 -16.707 1.00 87.44 91 GLN A CA 1
ATOM 715 C C . GLN A 1 91 ? 6.549 10.342 -16.058 1.00 87.44 91 GLN A C 1
ATOM 717 O O . GLN A 1 91 ? 6.498 11.528 -15.765 1.00 87.44 91 GLN A O 1
ATOM 722 N N . PHE A 1 92 ? 7.666 9.632 -15.873 1.00 90.06 92 PHE A N 1
ATOM 723 C CA . PHE A 1 92 ? 8.894 10.232 -15.336 1.00 90.06 92 PHE A CA 1
ATOM 724 C C . PHE A 1 92 ? 9.753 10.917 -16.410 1.00 90.06 92 PHE A C 1
ATOM 726 O O . PHE A 1 92 ? 10.816 11.455 -16.093 1.00 90.06 92 PHE A O 1
ATOM 733 N N . ASN A 1 93 ? 9.283 10.960 -17.660 1.00 87.56 93 ASN A N 1
ATOM 734 C CA . ASN A 1 93 ? 9.837 11.842 -18.683 1.00 87.56 93 ASN A CA 1
ATOM 735 C C . ASN A 1 93 ? 9.534 13.311 -18.339 1.00 87.56 93 ASN A C 1
ATOM 737 O O . ASN A 1 93 ? 8.455 13.622 -17.836 1.00 87.56 93 ASN A O 1
ATOM 741 N N . ASP A 1 94 ? 10.464 14.221 -18.642 1.00 82.75 94 ASP A N 1
ATOM 742 C CA . ASP A 1 94 ? 10.397 15.627 -18.211 1.00 82.75 94 ASP A CA 1
ATOM 743 C C . ASP A 1 94 ? 9.073 16.325 -18.551 1.00 82.75 94 ASP A C 1
ATOM 745 O O . ASP A 1 94 ? 8.497 16.981 -17.683 1.00 82.75 94 ASP A O 1
ATOM 749 N N . ASP A 1 95 ? 8.557 16.120 -19.765 1.00 89.69 95 ASP A N 1
ATOM 750 C CA . ASP A 1 95 ? 7.356 16.803 -20.259 1.00 89.69 95 ASP A CA 1
ATOM 751 C C . ASP A 1 95 ? 6.060 16.362 -19.560 1.00 89.69 95 ASP A C 1
ATOM 753 O O . ASP A 1 95 ? 5.102 17.131 -19.497 1.00 89.69 95 ASP A O 1
ATOM 757 N N . ARG A 1 96 ? 6.017 15.128 -19.040 1.00 92.94 96 ARG A N 1
ATOM 758 C CA . ARG A 1 96 ? 4.818 14.540 -18.410 1.00 92.94 96 ARG A CA 1
ATOM 759 C C . ARG A 1 96 ? 4.902 14.516 -16.895 1.00 92.94 96 ARG A C 1
ATOM 761 O O . ARG A 1 96 ? 3.877 14.481 -16.228 1.00 92.94 96 ARG A O 1
ATOM 768 N N . PHE A 1 97 ? 6.103 14.579 -16.336 1.00 95.88 97 PHE A N 1
ATOM 769 C CA . PHE A 1 97 ? 6.301 14.445 -14.902 1.00 95.88 97 PHE A CA 1
ATOM 770 C C . PHE A 1 97 ? 5.601 15.542 -14.092 1.00 95.88 97 PHE A C 1
ATOM 772 O O . PHE A 1 97 ? 4.919 15.260 -13.106 1.00 95.88 97 PHE A O 1
ATOM 779 N N . GLU A 1 98 ? 5.726 16.805 -14.503 1.00 96.56 98 GLU A N 1
ATOM 780 C CA . GLU A 1 98 ? 5.103 17.903 -13.754 1.00 96.56 98 GLU A CA 1
ATOM 781 C C . GLU A 1 98 ? 3.570 17.868 -13.835 1.00 96.56 98 GLU A C 1
ATOM 783 O O . GLU A 1 98 ? 2.903 18.253 -12.877 1.00 96.56 98 GLU A O 1
ATOM 788 N N . THR A 1 99 ? 2.989 17.391 -14.937 1.00 95.25 99 THR A N 1
ATOM 789 C CA . THR A 1 99 ? 1.531 17.329 -15.112 1.00 95.25 99 THR A CA 1
ATOM 790 C C . THR A 1 99 ? 0.932 16.059 -14.518 1.00 95.25 99 THR A C 1
ATOM 792 O O . THR A 1 99 ? -0.026 16.140 -13.754 1.00 95.25 99 THR A O 1
ATOM 795 N N . GLU A 1 100 ? 1.507 14.901 -14.820 1.00 95.00 100 GLU A N 1
ATOM 796 C CA . GLU A 1 100 ? 0.918 13.592 -14.524 1.00 95.00 100 GLU A CA 1
ATOM 797 C C . GLU A 1 100 ? 1.449 12.939 -13.249 1.00 95.00 100 GLU A C 1
ATOM 799 O O . GLU A 1 100 ? 0.845 11.997 -12.754 1.00 95.00 100 GLU A O 1
ATOM 804 N N . VAL A 1 101 ? 2.554 13.431 -12.683 1.00 96.75 101 VAL A N 1
ATOM 805 C CA . VAL A 1 101 ? 3.015 12.987 -11.359 1.00 96.75 101 VAL A CA 1
ATOM 806 C C . VAL A 1 101 ? 2.775 14.090 -10.344 1.00 96.75 101 VAL A C 1
ATOM 808 O O . VAL A 1 101 ? 1.988 13.913 -9.422 1.00 96.75 101 VAL A O 1
ATOM 811 N N . ILE A 1 102 ? 3.390 15.262 -10.524 1.00 98.19 102 ILE A N 1
ATOM 812 C CA . ILE A 1 102 ? 3.266 16.363 -9.555 1.00 98.19 102 ILE A CA 1
ATOM 813 C C . ILE A 1 102 ? 1.859 16.968 -9.572 1.00 98.19 102 ILE A C 1
ATOM 815 O O . ILE A 1 102 ? 1.270 17.184 -8.511 1.00 98.19 102 ILE A O 1
ATOM 819 N N . GLY A 1 103 ? 1.307 17.223 -10.760 1.00 97.81 103 GLY A N 1
ATOM 820 C CA . GLY A 1 103 ? -0.050 17.736 -10.929 1.00 97.81 103 GLY A CA 1
ATOM 821 C C . GLY A 1 103 ? -1.092 16.776 -10.366 1.00 97.81 103 GLY A C 1
ATOM 822 O O . GLY A 1 103 ? -1.882 17.192 -9.522 1.00 97.81 103 GLY A O 1
ATOM 823 N N . TYR A 1 104 ? -1.040 15.495 -10.739 1.00 97.69 104 TYR A N 1
ATOM 824 C CA . TYR A 1 104 ? -1.994 14.497 -10.245 1.00 97.69 104 TYR A CA 1
ATOM 825 C C . TYR A 1 104 ? -1.837 14.198 -8.754 1.00 97.69 104 TYR A C 1
ATOM 827 O O . TYR A 1 104 ? -2.839 14.159 -8.048 1.00 97.69 104 TYR A O 1
ATOM 835 N N . LEU A 1 105 ? -0.613 14.077 -8.227 1.00 98.19 105 LEU A N 1
ATOM 836 C CA . LEU A 1 105 ? -0.402 13.935 -6.781 1.00 98.19 105 LEU A CA 1
ATOM 837 C C . LEU A 1 105 ? -1.075 15.073 -6.010 1.00 98.19 105 LEU A C 1
ATOM 839 O O . LEU A 1 105 ? -1.669 14.860 -4.958 1.00 98.19 105 LEU A O 1
ATOM 843 N N . ARG A 1 106 ? -0.965 16.299 -6.519 1.00 98.19 106 ARG A N 1
ATOM 844 C CA . ARG A 1 106 ? -1.449 17.495 -5.838 1.00 98.19 106 ARG A CA 1
ATOM 845 C C . ARG A 1 106 ? -2.950 17.688 -6.011 1.00 98.19 106 ARG A C 1
ATOM 847 O O . ARG A 1 106 ? -3.660 17.823 -5.020 1.00 98.19 106 ARG A O 1
ATOM 854 N N . ASP A 1 107 ? -3.415 17.724 -7.251 1.00 98.00 107 ASP A N 1
ATOM 855 C CA . ASP A 1 107 ? -4.754 18.183 -7.635 1.00 98.00 107 ASP A CA 1
ATOM 856 C C . ASP A 1 107 ? -5.650 17.058 -8.169 1.00 98.00 107 ASP A C 1
ATOM 858 O O . ASP A 1 107 ? -6.859 17.249 -8.296 1.00 98.00 107 ASP A O 1
ATOM 862 N N . GLY A 1 108 ? -5.080 15.879 -8.414 1.00 97.25 108 GLY A N 1
ATOM 863 C CA . GLY A 1 108 ? -5.749 14.770 -9.078 1.00 97.25 108 GLY A CA 1
ATOM 864 C C . GLY A 1 108 ? -5.819 14.976 -10.585 1.00 97.25 108 GLY A C 1
ATOM 865 O O . GLY A 1 108 ? -5.366 15.993 -11.117 1.00 97.25 108 GLY A O 1
ATOM 866 N N . ASP A 1 109 ? -6.401 14.009 -11.283 1.00 95.44 109 ASP A N 1
ATOM 867 C CA . ASP A 1 109 ? -6.707 14.121 -12.717 1.00 95.44 109 ASP A CA 1
ATOM 868 C C . ASP A 1 109 ? -8.166 14.558 -12.979 1.00 95.44 109 ASP A C 1
ATOM 870 O O . ASP A 1 109 ? -8.597 14.674 -14.126 1.00 95.44 109 ASP A O 1
ATOM 874 N N . GLY A 1 110 ? -8.924 14.831 -11.909 1.00 95.75 110 GLY A N 1
ATOM 875 C CA . GLY A 1 110 ? -10.351 15.152 -11.953 1.00 95.75 110 GLY A CA 1
ATOM 876 C C . GLY A 1 110 ? -11.273 13.931 -11.882 1.00 95.75 110 GLY A C 1
ATOM 877 O O . GLY A 1 110 ? -12.494 14.106 -11.903 1.00 95.75 110 GLY A O 1
ATOM 878 N N . THR A 1 111 ? -10.722 12.722 -11.772 1.00 94.62 111 THR A N 1
ATOM 879 C CA . THR A 1 111 ? -11.468 11.470 -11.615 1.00 94.62 111 THR A CA 1
ATOM 880 C C . THR A 1 111 ? -11.438 10.962 -10.167 1.00 94.62 111 THR A C 1
ATOM 882 O O . THR A 1 111 ? -10.555 11.336 -9.387 1.00 94.62 111 THR A O 1
ATOM 885 N N . PRO A 1 112 ? -12.395 10.103 -9.769 1.00 93.50 112 PRO A N 1
ATOM 886 C CA . PRO A 1 112 ? -12.372 9.450 -8.460 1.00 93.50 112 PRO A CA 1
ATOM 887 C C . PRO A 1 112 ? -11.209 8.473 -8.269 1.00 93.50 112 PRO A C 1
ATOM 889 O O . PRO A 1 112 ? -10.896 8.144 -7.130 1.00 93.50 112 PRO A O 1
ATOM 892 N N . GLU A 1 113 ? -10.592 7.992 -9.349 1.00 93.38 113 GLU A N 1
ATOM 893 C CA . GLU A 1 113 ? -9.524 6.989 -9.285 1.00 93.38 113 GLU A CA 1
ATOM 894 C C . GLU A 1 113 ? -8.120 7.595 -9.199 1.00 93.38 113 GLU A C 1
ATOM 896 O O . GLU A 1 113 ? -7.145 6.864 -9.038 1.00 93.38 113 GLU A O 1
ATOM 901 N N . MET A 1 114 ? -8.002 8.919 -9.318 1.00 96.44 114 MET A N 1
ATOM 902 C CA . MET A 1 114 ? -6.783 9.661 -9.009 1.00 96.44 114 MET A CA 1
ATOM 903 C C . MET A 1 114 ? -7.144 10.960 -8.272 1.00 96.44 114 MET A C 1
ATOM 905 O O . MET A 1 114 ? -7.004 12.063 -8.815 1.00 96.44 114 MET A O 1
ATOM 909 N N . PRO A 1 115 ? -7.647 10.860 -7.025 1.00 97.56 115 PRO A N 1
ATOM 910 C CA . PRO A 1 115 ? -7.941 12.027 -6.212 1.00 97.56 115 PRO A CA 1
ATOM 911 C C . PRO A 1 115 ? -6.651 12.785 -5.874 1.00 97.56 115 PRO A C 1
ATOM 913 O O . PRO A 1 115 ? -5.640 12.191 -5.523 1.00 97.56 115 PRO A O 1
ATOM 916 N N . GLY A 1 116 ? -6.685 14.118 -5.914 1.00 97.69 116 GLY A N 1
ATOM 917 C CA . GLY A 1 116 ? -5.538 14.934 -5.510 1.00 97.69 116 GLY A CA 1
ATOM 918 C C . GLY A 1 116 ? -5.352 14.983 -4.002 1.00 97.69 116 GLY A C 1
ATOM 919 O O . GLY A 1 116 ? -6.313 15.239 -3.275 1.00 97.69 116 GLY A O 1
ATOM 920 N N . LEU A 1 117 ? -4.119 14.840 -3.521 1.00 97.94 117 LEU A N 1
ATOM 921 C CA . LEU A 1 117 ? -3.793 14.866 -2.094 1.00 97.94 117 LEU A CA 1
ATOM 922 C C . LEU A 1 117 ? -4.169 16.198 -1.425 1.00 97.94 117 LEU A C 1
ATOM 924 O O . LEU A 1 117 ? -4.579 16.211 -0.264 1.00 97.94 117 LEU A O 1
ATOM 928 N N . ARG A 1 118 ? -4.099 17.327 -2.147 1.00 97.19 118 ARG A N 1
ATOM 929 C CA . ARG A 1 118 ? -4.393 18.672 -1.614 1.00 97.19 118 ARG A CA 1
ATOM 930 C C . ARG A 1 118 ? -5.780 18.773 -0.983 1.00 97.19 118 ARG A C 1
ATOM 932 O O . ARG A 1 118 ? -5.943 19.513 -0.012 1.00 97.19 118 ARG A O 1
ATOM 939 N N . GLN A 1 119 ? -6.765 18.036 -1.495 1.00 96.81 119 GLN A N 1
ATOM 940 C CA . GLN A 1 119 ? -8.131 18.072 -0.963 1.00 96.81 119 GLN A CA 1
ATOM 941 C C . GLN A 1 119 ? -8.230 17.522 0.474 1.00 96.81 119 GLN A C 1
ATOM 943 O O . GLN A 1 119 ? -9.184 17.833 1.180 1.00 96.81 119 GLN A O 1
ATOM 948 N N . TYR A 1 120 ? -7.227 16.758 0.921 1.00 97.75 120 TYR A N 1
ATOM 949 C CA . TYR A 1 120 ? -7.173 16.110 2.234 1.00 97.75 120 TYR A CA 1
ATOM 950 C C . TYR A 1 120 ? -6.269 16.831 3.249 1.00 97.75 120 TYR A C 1
ATOM 952 O O . TYR A 1 120 ? -6.193 16.434 4.412 1.00 97.75 120 TYR A O 1
ATOM 960 N N . VAL A 1 121 ? -5.579 17.891 2.824 1.00 95.38 121 VAL A N 1
ATOM 961 C CA . VAL A 1 121 ? -4.570 18.604 3.628 1.00 95.38 121 VAL A CA 1
ATOM 962 C C . VAL A 1 121 ? -5.099 19.939 4.184 1.00 95.38 121 VAL A C 1
ATOM 964 O O . VAL A 1 121 ? -4.583 20.455 5.172 1.00 95.38 121 VAL A O 1
ATOM 967 N N . GLY A 1 122 ? -6.154 20.508 3.587 1.00 86.81 122 GLY A N 1
ATOM 968 C CA . GLY A 1 122 ? -6.797 21.753 4.040 1.00 86.81 122 GLY A CA 1
ATOM 969 C C . GLY A 1 122 ? -8.080 21.541 4.857 1.00 86.81 122 GLY A C 1
ATOM 970 O O . GLY A 1 122 ? -8.606 20.438 4.917 1.00 86.81 122 GLY A O 1
ATOM 971 N N . ASN A 1 123 ? -8.622 22.614 5.454 1.00 85.56 123 ASN A N 1
ATOM 972 C CA . ASN A 1 123 ? -9.966 22.670 6.069 1.00 85.56 123 ASN A CA 1
ATOM 973 C C . ASN A 1 123 ? -10.290 21.570 7.103 1.00 85.56 123 ASN A C 1
ATOM 975 O O . ASN A 1 123 ? -11.377 20.998 7.068 1.00 85.56 123 ASN A O 1
ATOM 979 N N . ASN A 1 124 ? -9.377 21.292 8.040 1.00 89.25 124 ASN A N 1
ATOM 980 C CA . ASN A 1 124 ? -9.500 20.168 8.986 1.00 89.25 124 ASN A CA 1
ATOM 981 C C . ASN A 1 124 ? -9.565 18.797 8.289 1.00 89.25 124 ASN A C 1
ATOM 983 O O . ASN A 1 124 ? -10.194 17.868 8.792 1.00 89.25 124 ASN A O 1
ATOM 987 N N . GLY A 1 125 ? -8.936 18.682 7.119 1.00 96.69 125 GLY A N 1
ATOM 988 C CA . GLY A 1 125 ? -8.768 17.420 6.416 1.00 96.69 125 GLY A CA 1
ATOM 989 C C . GLY A 1 125 ? -7.950 16.410 7.226 1.00 96.69 125 GLY A C 1
ATOM 990 O O . GLY A 1 125 ? -7.279 16.772 8.194 1.00 96.69 125 GLY A O 1
ATOM 991 N N . PRO A 1 126 ? -7.979 15.130 6.839 1.00 97.81 126 PRO A N 1
ATOM 992 C CA . PRO A 1 126 ? -7.345 14.046 7.587 1.00 97.81 126 PRO A CA 1
ATOM 993 C C . PRO A 1 126 ? -5.824 14.200 7.721 1.00 97.81 126 PRO A C 1
ATOM 995 O O . PRO A 1 126 ? -5.253 13.612 8.630 1.00 97.81 126 PRO A O 1
ATOM 998 N N . PHE A 1 127 ? -5.158 14.990 6.872 1.00 98.19 127 PHE A N 1
ATOM 999 C CA . PHE A 1 127 ? -3.700 15.159 6.893 1.00 98.19 127 PHE A CA 1
ATOM 1000 C C . PHE A 1 127 ? -3.239 16.515 7.441 1.00 98.19 127 PHE A C 1
ATOM 1002 O O . PHE A 1 127 ? -2.134 16.964 7.140 1.00 98.19 127 PHE A O 1
ATOM 1009 N N . VAL A 1 128 ? -4.065 17.189 8.249 1.00 97.12 128 VAL A N 1
ATOM 1010 C CA . VAL A 1 128 ? -3.591 18.337 9.037 1.00 97.12 128 VAL A CA 1
ATOM 1011 C C . VAL A 1 128 ? -2.684 17.873 10.178 1.00 97.12 128 VAL A C 1
ATOM 1013 O O . VAL A 1 128 ? -2.806 16.756 10.675 1.00 97.12 128 VAL A O 1
ATOM 1016 N N . SER A 1 129 ? -1.813 18.764 10.656 1.00 96.62 129 SER A N 1
ATOM 1017 C CA . SER A 1 129 ? -0.845 18.466 11.723 1.00 96.62 129 SER A CA 1
ATOM 1018 C C . SER A 1 129 ? -1.464 17.952 13.028 1.00 96.62 129 SER A C 1
ATOM 1020 O O . SER A 1 129 ? -0.784 17.276 13.791 1.00 96.62 129 SER A O 1
ATOM 1022 N N . ALA A 1 130 ? -2.742 18.249 13.288 1.00 96.12 130 ALA A N 1
ATOM 1023 C CA . ALA A 1 130 ? -3.461 17.771 14.468 1.00 96.12 130 ALA A CA 1
ATOM 1024 C C . ALA A 1 130 ? -3.682 16.246 14.492 1.00 96.12 130 ALA A C 1
ATOM 1026 O O . ALA A 1 130 ? -3.988 15.722 15.555 1.00 96.12 130 ALA A O 1
ATOM 1027 N N . TYR A 1 131 ? -3.528 15.559 13.354 1.00 97.38 131 TYR A N 1
ATOM 1028 C CA . TYR A 1 131 ? -3.748 14.114 13.212 1.00 97.38 131 TYR A CA 1
ATOM 1029 C C . TYR A 1 131 ? -2.454 13.326 12.953 1.00 97.38 131 TYR A C 1
ATOM 1031 O O . TYR A 1 131 ? -2.517 12.202 12.462 1.00 97.38 131 TYR A O 1
ATOM 1039 N N . ASP A 1 132 ? -1.297 13.935 13.237 1.00 97.00 132 ASP A N 1
ATOM 1040 C CA . ASP A 1 132 ? 0.045 13.339 13.122 1.00 97.00 132 ASP A CA 1
ATOM 1041 C C . ASP A 1 132 ? 0.297 12.566 11.805 1.00 97.00 132 ASP A C 1
ATOM 1043 O O . ASP A 1 132 ? 0.549 11.357 11.815 1.00 97.00 132 ASP A O 1
ATOM 1047 N N . PRO A 1 133 ? 0.180 13.230 10.637 1.00 98.06 133 PRO A N 1
ATOM 1048 C CA . PRO A 1 133 ? 0.371 12.564 9.358 1.00 98.06 133 PRO A CA 1
ATOM 1049 C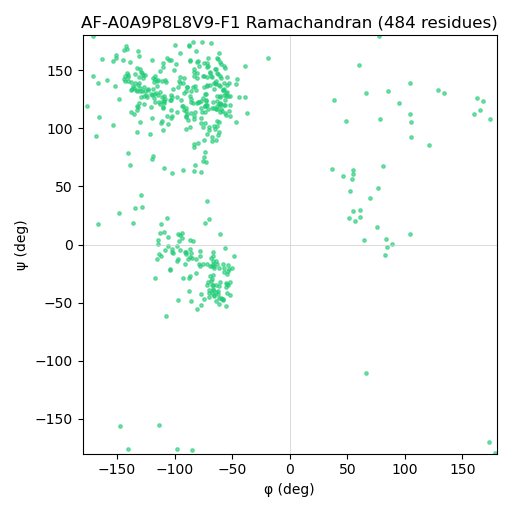 C . PRO A 1 133 ? 1.808 12.049 9.199 1.00 98.06 133 PRO A C 1
ATOM 1051 O O . PRO A 1 133 ? 2.774 12.733 9.526 1.00 98.06 133 PRO A O 1
ATOM 1054 N N . GLN A 1 134 ? 1.937 10.867 8.610 1.00 97.69 134 GLN A N 1
ATOM 1055 C CA . GLN A 1 134 ? 3.177 10.216 8.208 1.00 97.69 134 GLN A CA 1
ATOM 1056 C C . GLN A 1 134 ? 3.178 10.044 6.690 1.00 97.69 134 GLN A C 1
ATOM 1058 O O . GLN A 1 134 ? 2.134 9.801 6.081 1.00 97.69 134 GLN A O 1
ATOM 1063 N N . ILE A 1 135 ? 4.352 10.166 6.075 1.00 97.94 135 ILE A N 1
ATOM 1064 C CA . ILE A 1 135 ? 4.516 10.047 4.626 1.00 97.94 135 ILE A CA 1
ATOM 1065 C C . ILE A 1 135 ? 5.548 8.967 4.336 1.00 97.94 135 ILE A C 1
ATOM 1067 O O . ILE A 1 135 ? 6.677 9.046 4.817 1.00 97.94 135 ILE A O 1
ATOM 1071 N N . VAL A 1 136 ? 5.181 8.009 3.493 1.00 96.88 136 VAL A N 1
ATOM 1072 C CA . VAL A 1 136 ? 6.092 7.005 2.944 1.00 96.88 136 VAL A CA 1
ATOM 1073 C C . VAL A 1 136 ? 6.141 7.169 1.431 1.00 96.88 136 VAL A C 1
ATOM 1075 O O . VAL A 1 136 ? 5.114 7.174 0.754 1.00 96.88 136 VAL A O 1
ATOM 1078 N N . LEU A 1 137 ? 7.347 7.312 0.897 1.00 97.19 137 LEU A N 1
ATOM 1079 C CA . LEU A 1 137 ? 7.620 7.402 -0.528 1.00 97.19 137 LEU A CA 1
ATOM 1080 C C . LEU A 1 137 ? 8.376 6.145 -0.955 1.00 97.19 137 LEU A C 1
ATOM 1082 O O . LEU A 1 137 ? 9.567 6.008 -0.677 1.00 97.19 137 LEU A O 1
ATOM 1086 N N . MET A 1 138 ? 7.677 5.233 -1.626 1.00 95.88 138 MET A N 1
ATOM 1087 C CA . MET A 1 138 ? 8.269 4.019 -2.178 1.00 95.88 138 MET A CA 1
ATOM 1088 C C . MET A 1 138 ? 8.857 4.304 -3.552 1.00 95.88 138 MET A C 1
ATOM 1090 O O . MET A 1 138 ? 8.154 4.788 -4.444 1.00 95.88 138 MET A O 1
ATOM 1094 N N . VAL A 1 139 ? 10.139 3.996 -3.726 1.00 95.56 139 VAL A N 1
ATOM 1095 C CA . VAL A 1 139 ? 10.897 4.334 -4.936 1.00 95.56 139 VAL A CA 1
ATOM 1096 C C . VAL A 1 139 ? 11.734 3.140 -5.382 1.00 95.56 139 VAL A C 1
ATOM 1098 O O . VAL A 1 139 ? 12.416 2.530 -4.561 1.00 95.56 139 VAL A O 1
ATOM 1101 N N . PRO A 1 140 ? 11.758 2.801 -6.675 1.00 94.25 140 PRO A N 1
ATOM 1102 C CA . PRO A 1 140 ? 12.612 1.727 -7.150 1.00 94.25 140 PRO A CA 1
ATOM 1103 C C . PRO A 1 140 ? 14.085 2.147 -7.137 1.00 94.25 140 PRO A C 1
ATOM 1105 O O . PRO A 1 140 ? 14.450 3.280 -7.467 1.00 94.25 140 PRO A O 1
ATOM 1108 N N . ARG A 1 141 ? 14.957 1.197 -6.816 1.00 93.94 141 ARG A N 1
ATOM 1109 C CA . ARG A 1 141 ? 16.401 1.278 -7.038 1.00 93.94 141 ARG A CA 1
ATOM 1110 C C . ARG A 1 141 ? 16.722 1.093 -8.513 1.00 93.94 141 ARG A C 1
ATOM 1112 O O . ARG A 1 141 ? 15.967 0.476 -9.265 1.00 93.94 141 ARG A O 1
ATOM 1119 N N . MET A 1 142 ? 17.872 1.606 -8.934 1.00 92.25 142 MET A N 1
ATOM 1120 C CA . MET A 1 142 ? 18.401 1.393 -10.275 1.00 92.25 142 MET A CA 1
ATOM 1121 C C . MET A 1 142 ? 18.430 -0.105 -10.603 1.00 92.25 142 MET A C 1
ATOM 1123 O O . MET A 1 142 ? 18.951 -0.907 -9.833 1.00 92.25 142 MET A O 1
ATOM 1127 N N . ARG A 1 143 ? 17.856 -0.496 -11.747 1.00 88.25 143 ARG A N 1
ATOM 1128 C CA . ARG A 1 143 ? 17.811 -1.907 -12.162 1.00 88.25 143 ARG A CA 1
ATOM 1129 C C . ARG A 1 143 ? 19.226 -2.494 -12.201 1.00 88.25 143 ARG A C 1
ATOM 1131 O O . ARG A 1 143 ? 20.108 -1.922 -12.838 1.00 88.25 143 ARG A O 1
ATOM 1138 N N . GLY A 1 144 ? 19.420 -3.631 -11.534 1.00 86.69 144 GLY A N 1
ATOM 1139 C CA . GLY A 1 144 ? 20.727 -4.284 -11.385 1.00 86.69 144 GLY A CA 1
ATOM 1140 C C . GLY A 1 144 ? 21.595 -3.741 -10.243 1.00 86.69 144 GLY A C 1
ATOM 1141 O O . GLY A 1 144 ? 22.740 -4.162 -10.112 1.00 86.69 144 GLY A O 1
ATOM 1142 N N . SER A 1 145 ? 21.077 -2.818 -9.428 1.00 88.31 145 SER A N 1
ATOM 1143 C CA . SER A 1 145 ? 21.737 -2.326 -8.220 1.00 88.31 145 SER A CA 1
ATOM 1144 C C . SER A 1 145 ? 21.016 -2.818 -6.970 1.00 88.31 145 SER A C 1
ATOM 1146 O O . SER A 1 145 ? 19.895 -2.396 -6.698 1.00 88.31 145 SER A O 1
ATOM 1148 N N . ASP A 1 146 ? 21.716 -3.594 -6.147 1.00 84.81 146 ASP A N 1
ATOM 1149 C CA . ASP A 1 146 ? 21.246 -3.979 -4.807 1.00 84.81 146 ASP A CA 1
ATOM 1150 C C . ASP A 1 146 ? 21.608 -2.940 -3.732 1.00 84.81 146 ASP A C 1
ATOM 1152 O O . ASP A 1 146 ? 21.229 -3.064 -2.568 1.00 84.81 146 ASP A O 1
ATOM 1156 N N . GLN A 1 147 ? 22.352 -1.893 -4.106 1.00 90.62 147 GLN A N 1
ATOM 1157 C CA . GLN A 1 147 ? 22.770 -0.847 -3.181 1.00 90.62 147 GLN A CA 1
ATOM 1158 C C . GLN A 1 147 ? 21.599 0.074 -2.808 1.00 90.62 147 GLN A C 1
ATOM 1160 O O . GLN A 1 147 ? 21.062 0.784 -3.663 1.00 90.62 147 GLN A O 1
ATOM 1165 N N . ALA A 1 148 ? 21.272 0.113 -1.514 1.00 89.44 148 ALA A N 1
ATOM 1166 C CA . ALA A 1 148 ? 20.315 1.060 -0.952 1.00 89.44 148 ALA A CA 1
ATOM 1167 C C . ALA A 1 148 ? 20.747 2.523 -1.182 1.00 89.44 148 ALA A C 1
ATOM 1169 O O . ALA A 1 148 ? 21.933 2.862 -1.138 1.00 89.44 148 ALA A O 1
ATOM 1170 N N . GLY A 1 149 ? 19.776 3.393 -1.439 1.00 92.56 149 GLY A N 1
ATOM 1171 C CA . GLY A 1 149 ? 19.941 4.794 -1.813 1.00 92.56 149 GLY A CA 1
ATOM 1172 C C . GLY A 1 149 ? 20.216 5.034 -3.299 1.00 92.56 149 GLY A C 1
ATOM 1173 O O . GLY A 1 149 ? 20.178 6.186 -3.732 1.00 92.56 149 GLY A O 1
ATOM 1174 N N . ASN A 1 150 ? 20.475 3.996 -4.103 1.00 95.38 150 ASN A N 1
ATOM 1175 C CA . ASN A 1 150 ? 20.689 4.151 -5.544 1.00 95.38 150 ASN A CA 1
ATOM 1176 C C . ASN A 1 150 ? 19.348 4.233 -6.291 1.00 95.38 150 ASN A C 1
ATOM 1178 O O . ASN A 1 150 ? 18.953 3.308 -7.000 1.00 95.38 150 ASN A O 1
ATOM 1182 N N . LEU A 1 151 ? 18.622 5.327 -6.068 1.00 95.31 151 LEU A N 1
ATOM 1183 C CA . LEU A 1 151 ? 17.260 5.533 -6.559 1.00 95.31 151 LEU A CA 1
ATOM 1184 C C . LEU A 1 151 ? 17.213 5.685 -8.083 1.00 95.31 151 LEU A C 1
ATOM 1186 O O . LEU A 1 151 ? 18.068 6.336 -8.689 1.00 95.31 151 LEU A O 1
ATOM 1190 N N . MET A 1 152 ? 16.154 5.174 -8.709 1.00 93.12 152 MET A N 1
ATOM 1191 C CA . MET A 1 152 ? 15.800 5.600 -10.060 1.00 93.12 152 MET A CA 1
ATOM 1192 C C . MET A 1 152 ? 15.245 7.031 -10.016 1.00 93.12 152 MET A C 1
ATOM 1194 O O . MET A 1 152 ? 14.431 7.368 -9.162 1.00 93.12 152 MET A O 1
ATOM 1198 N N . PHE A 1 153 ? 15.661 7.871 -10.969 1.00 94.81 153 PHE A N 1
ATOM 1199 C CA . PHE A 1 153 ? 15.213 9.269 -11.114 1.00 94.81 153 PHE A CA 1
ATOM 1200 C C . PHE A 1 153 ? 15.378 10.125 -9.846 1.00 94.81 153 PHE A C 1
ATOM 1202 O O . PHE A 1 153 ? 14.409 10.741 -9.396 1.00 94.81 153 PHE A O 1
ATOM 1209 N N . PRO A 1 154 ? 16.590 10.233 -9.276 1.00 96.19 154 PRO A N 1
ATOM 1210 C CA . PRO A 1 154 ? 16.802 10.940 -8.010 1.00 96.19 154 PRO A CA 1
ATOM 1211 C C . PRO A 1 154 ? 16.286 12.391 -8.029 1.00 96.19 154 PRO A C 1
ATOM 1213 O O . PRO A 1 154 ? 15.706 12.853 -7.050 1.00 96.19 154 PRO A O 1
ATOM 1216 N N . GLU A 1 155 ? 16.409 13.100 -9.156 1.00 96.75 155 GLU A N 1
ATOM 1217 C CA . GLU A 1 155 ? 15.896 14.472 -9.302 1.00 96.75 155 GLU A CA 1
ATOM 1218 C C . GLU A 1 155 ? 14.361 14.545 -9.244 1.00 96.75 155 GLU A C 1
ATOM 1220 O O . GLU A 1 155 ? 13.795 15.443 -8.620 1.00 96.75 155 GLU A O 1
ATOM 1225 N N . LYS A 1 156 ? 13.674 13.571 -9.852 1.00 97.44 156 LYS A N 1
ATOM 1226 C CA . LYS A 1 156 ? 12.208 13.470 -9.846 1.00 97.44 156 LYS A CA 1
ATOM 1227 C C . LYS A 1 156 ? 11.689 13.098 -8.463 1.00 97.44 156 LYS A C 1
ATOM 1229 O O . LYS A 1 156 ? 10.743 13.706 -7.972 1.00 97.44 156 LYS A O 1
ATOM 1234 N N . VAL A 1 157 ? 12.368 12.174 -7.791 1.00 97.44 157 VAL A N 1
ATOM 1235 C CA . VAL A 1 157 ? 12.088 11.824 -6.394 1.00 97.44 157 VAL A CA 1
ATOM 1236 C C . VAL A 1 157 ? 12.234 13.052 -5.498 1.00 97.44 157 VAL A C 1
ATOM 1238 O O . VAL A 1 157 ? 11.332 13.360 -4.721 1.00 97.44 157 VAL A O 1
ATOM 1241 N N . GLN A 1 158 ? 13.316 13.820 -5.654 1.00 98.00 158 GLN A N 1
ATOM 1242 C CA . GLN A 1 158 ? 13.512 15.048 -4.885 1.00 98.00 158 GLN A CA 1
ATOM 1243 C C . GLN A 1 158 ? 12.410 16.079 -5.150 1.00 98.00 158 GLN A C 1
ATOM 1245 O O . GLN A 1 158 ? 11.992 16.788 -4.232 1.00 98.00 158 GLN A O 1
ATOM 1250 N N . ARG A 1 159 ? 11.910 16.152 -6.386 1.00 98.00 159 ARG A N 1
ATOM 1251 C CA . ARG A 1 159 ? 10.781 17.013 -6.736 1.00 98.00 159 ARG A CA 1
ATOM 1252 C C . ARG A 1 159 ? 9.484 16.575 -6.044 1.00 98.00 159 ARG A C 1
ATOM 1254 O O . ARG A 1 159 ? 8.828 17.441 -5.471 1.00 98.00 159 ARG A O 1
ATOM 1261 N N . ILE A 1 160 ? 9.179 15.272 -5.994 1.00 98.50 160 ILE A N 1
ATOM 1262 C CA . ILE A 1 160 ? 8.045 14.720 -5.219 1.00 98.50 160 ILE A CA 1
ATOM 1263 C C . ILE A 1 160 ? 8.181 15.084 -3.736 1.00 98.50 160 ILE A C 1
ATOM 1265 O O . ILE A 1 160 ? 7.237 15.605 -3.147 1.00 98.50 160 ILE A O 1
ATOM 1269 N N . ILE A 1 161 ? 9.363 14.884 -3.142 1.00 98.56 161 ILE A N 1
ATOM 1270 C CA . ILE A 1 161 ? 9.636 15.216 -1.732 1.00 9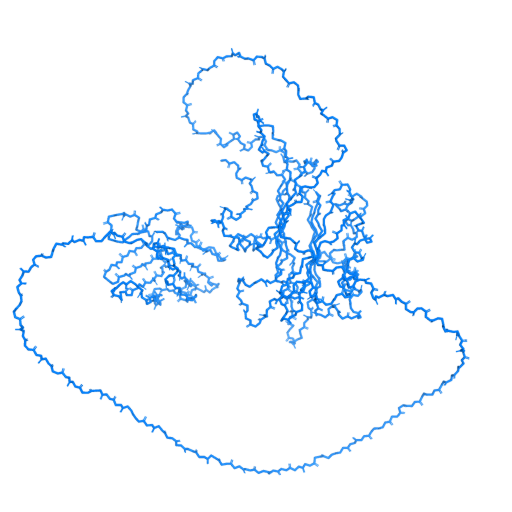8.56 161 ILE A CA 1
ATOM 1271 C C . ILE A 1 161 ? 9.374 16.696 -1.454 1.00 98.56 161 ILE A C 1
ATOM 1273 O O . ILE A 1 161 ? 8.712 17.033 -0.474 1.00 98.56 161 ILE A O 1
ATOM 1277 N N . THR A 1 162 ? 9.873 17.588 -2.312 1.00 98.56 162 THR A N 1
ATOM 1278 C CA . THR A 1 162 ? 9.642 19.030 -2.170 1.00 98.56 162 THR A CA 1
ATOM 1279 C C . THR A 1 162 ? 8.150 19.350 -2.215 1.00 98.56 162 THR A C 1
ATOM 1281 O O . THR A 1 162 ? 7.659 20.055 -1.337 1.00 98.56 162 THR A O 1
ATOM 1284 N N . THR A 1 163 ? 7.406 18.782 -3.168 1.00 98.44 163 THR A N 1
ATOM 1285 C CA . THR A 1 163 ? 5.951 18.973 -3.257 1.00 98.44 163 THR A CA 1
ATOM 1286 C C . THR A 1 163 ? 5.222 18.437 -2.020 1.00 98.44 163 THR A C 1
ATOM 1288 O O . THR A 1 163 ? 4.309 19.092 -1.522 1.00 98.44 163 THR A O 1
ATOM 1291 N N . LEU A 1 164 ? 5.633 17.288 -1.477 1.00 98.44 164 LEU A N 1
ATOM 1292 C CA . LEU A 1 164 ? 5.042 16.718 -0.262 1.00 98.44 164 LEU A CA 1
ATOM 1293 C C . LEU A 1 164 ? 5.290 17.592 0.969 1.00 98.44 164 LEU A C 1
ATOM 1295 O O . LEU A 1 164 ? 4.344 17.863 1.703 1.00 98.44 164 LEU A O 1
ATOM 1299 N N . ARG A 1 165 ? 6.514 18.101 1.156 1.00 98.25 165 ARG A N 1
ATOM 1300 C CA . ARG A 1 165 ? 6.848 19.023 2.258 1.00 98.25 165 ARG A CA 1
ATOM 1301 C C . ARG A 1 165 ? 6.108 20.358 2.157 1.00 98.25 165 ARG A C 1
ATOM 1303 O O . ARG A 1 165 ? 5.759 20.942 3.176 1.00 98.25 165 ARG A O 1
ATOM 1310 N N . GLU A 1 166 ? 5.871 20.850 0.941 1.00 97.69 166 GLU A N 1
ATOM 1311 C CA . GLU A 1 166 ? 5.065 22.055 0.715 1.00 97.69 166 GLU A CA 1
ATOM 1312 C C . GLU A 1 166 ? 3.594 21.838 1.089 1.00 97.69 166 GLU A C 1
ATOM 1314 O O . GLU A 1 166 ? 2.959 22.746 1.625 1.00 97.69 166 GLU A O 1
ATOM 1319 N N . MET A 1 167 ? 3.045 20.650 0.811 1.00 97.81 167 MET A N 1
ATOM 1320 C CA . MET A 1 167 ? 1.659 20.324 1.152 1.00 97.81 167 MET A CA 1
ATOM 1321 C C . MET A 1 167 ? 1.500 20.015 2.643 1.00 97.81 167 MET A C 1
ATOM 1323 O O . MET A 1 167 ? 0.660 20.626 3.296 1.00 97.81 167 MET A O 1
ATOM 1327 N N . ILE A 1 168 ? 2.305 19.105 3.192 1.00 98.06 168 ILE A N 1
ATOM 1328 C CA . ILE A 1 168 ? 2.170 18.576 4.556 1.00 98.06 168 ILE A CA 1
ATOM 1329 C C . ILE A 1 168 ? 3.450 18.899 5.345 1.00 98.06 168 ILE A C 1
ATOM 1331 O O . ILE A 1 168 ? 4.266 18.019 5.611 1.00 98.06 168 ILE A O 1
ATOM 1335 N N . PRO A 1 169 ? 3.658 20.164 5.748 1.00 97.38 169 PRO A N 1
ATOM 1336 C CA . PRO A 1 169 ? 4.908 20.599 6.376 1.00 97.38 169 PRO A CA 1
ATOM 1337 C C . PRO A 1 169 ? 5.163 19.981 7.759 1.00 97.38 169 PRO A C 1
ATOM 1339 O O . PRO A 1 169 ? 6.270 20.092 8.280 1.00 97.38 169 PRO A O 1
ATOM 1342 N N . SER A 1 170 ? 4.152 19.365 8.380 1.00 97.06 170 SER A N 1
ATOM 1343 C CA . SER A 1 170 ? 4.292 18.667 9.663 1.00 97.06 170 SER A CA 1
ATOM 1344 C C . SER A 1 170 ? 4.845 17.248 9.538 1.00 97.06 170 SER A C 1
ATOM 1346 O O . SER A 1 170 ? 5.191 16.670 10.563 1.00 97.06 170 SER A O 1
ATOM 1348 N N . ALA A 1 171 ? 4.914 16.690 8.326 1.00 97.19 171 ALA A N 1
ATOM 1349 C CA . ALA A 1 171 ? 5.339 15.319 8.079 1.00 97.19 171 ALA A CA 1
ATOM 1350 C C . ALA A 1 171 ? 6.570 15.293 7.172 1.00 97.19 171 ALA A C 1
ATOM 1352 O O . ALA A 1 171 ? 6.583 15.892 6.097 1.00 97.19 171 ALA A O 1
ATOM 1353 N N . GLU A 1 172 ? 7.602 14.568 7.590 1.00 97.31 172 GLU A N 1
ATOM 1354 C CA . GLU A 1 172 ? 8.808 14.384 6.790 1.00 97.31 172 GLU A CA 1
ATOM 1355 C C . GLU A 1 172 ? 8.700 13.079 5.981 1.00 97.31 172 GLU A C 1
ATOM 1357 O O . GLU A 1 172 ? 8.486 12.027 6.585 1.00 97.31 172 GLU A O 1
ATOM 1362 N N . PRO A 1 173 ? 8.846 13.108 4.640 1.00 97.44 173 PRO A N 1
ATOM 1363 C CA . PRO A 1 173 ? 8.782 11.895 3.829 1.00 97.44 173 PRO A CA 1
ATOM 1364 C C . PRO A 1 173 ? 9.874 10.881 4.183 1.00 97.44 173 PRO A C 1
ATOM 1366 O O . PRO A 1 173 ? 11.067 11.155 4.036 1.00 97.44 173 PRO A O 1
ATOM 1369 N N . PHE A 1 174 ? 9.463 9.680 4.580 1.00 95.50 174 PHE A N 1
ATOM 1370 C CA . PHE A 1 174 ? 10.337 8.521 4.697 1.00 95.50 174 PHE A CA 1
ATOM 1371 C C . PHE A 1 174 ? 10.475 7.842 3.330 1.00 95.50 174 PHE A C 1
ATOM 1373 O O . PHE A 1 174 ? 9.479 7.456 2.721 1.00 95.50 174 PHE A O 1
ATOM 1380 N N . ILE A 1 175 ? 11.704 7.716 2.827 1.00 95.38 175 ILE A N 1
ATOM 1381 C CA . ILE A 1 175 ? 11.968 7.063 1.540 1.00 95.38 175 ILE A CA 1
ATOM 1382 C C . ILE A 1 175 ? 12.205 5.579 1.792 1.00 95.38 175 ILE A C 1
ATOM 1384 O O . ILE A 1 175 ? 13.197 5.219 2.424 1.00 95.38 175 ILE A O 1
ATOM 1388 N N . TYR A 1 176 ? 11.337 4.742 1.235 1.00 93.88 17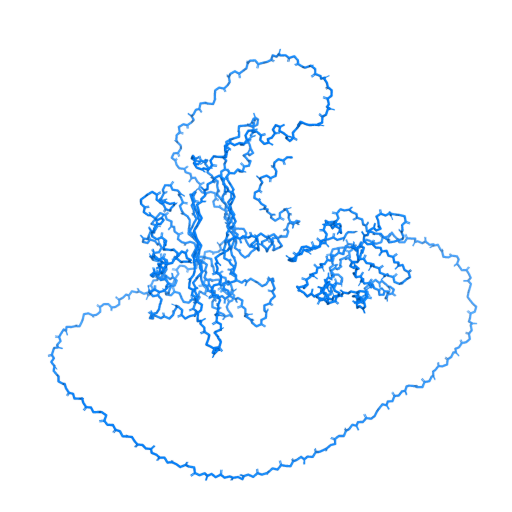6 TYR A N 1
ATOM 1389 C CA . TYR A 1 176 ? 11.550 3.305 1.166 1.00 93.88 176 TYR A CA 1
ATOM 1390 C C . TYR A 1 176 ? 12.007 2.940 -0.241 1.00 93.88 176 TYR A C 1
ATOM 1392 O O . TYR A 1 176 ? 11.240 3.040 -1.202 1.00 93.88 176 TYR A O 1
ATOM 1400 N N . ASP A 1 177 ? 13.263 2.536 -0.386 1.00 93.44 177 ASP A N 1
ATOM 1401 C CA . ASP A 1 177 ? 13.782 2.129 -1.679 1.00 93.44 177 ASP A CA 1
ATOM 1402 C C . ASP A 1 177 ? 13.737 0.608 -1.859 1.00 93.44 177 ASP A C 1
ATOM 1404 O O . ASP A 1 177 ? 14.089 -0.157 -0.965 1.00 93.44 177 ASP A O 1
ATOM 1408 N N . TYR A 1 178 ? 13.292 0.144 -3.024 1.00 91.31 178 TYR A N 1
ATOM 1409 C CA . TYR A 1 178 ? 13.080 -1.284 -3.266 1.00 91.31 178 TYR A CA 1
ATOM 1410 C C . TYR A 1 178 ? 13.736 -1.741 -4.565 1.00 91.31 178 TYR A C 1
ATOM 1412 O O . TYR A 1 178 ? 13.887 -0.969 -5.510 1.00 91.31 178 TYR A O 1
ATOM 1420 N N . THR A 1 179 ? 14.147 -3.005 -4.634 1.00 89.69 179 THR A N 1
ATOM 1421 C CA . THR A 1 179 ? 14.683 -3.575 -5.875 1.00 89.69 179 THR A CA 1
ATOM 1422 C C . THR A 1 179 ? 13.515 -3.886 -6.816 1.00 89.69 179 THR A C 1
ATOM 1424 O O . THR A 1 179 ? 12.665 -4.695 -6.452 1.00 89.69 179 THR A O 1
ATOM 1427 N N . PRO A 1 180 ? 13.422 -3.262 -8.005 1.00 88.12 180 PRO A N 1
ATOM 1428 C CA . PRO A 1 180 ? 12.308 -3.507 -8.913 1.00 88.12 180 PRO A CA 1
ATOM 1429 C C . PRO A 1 180 ? 12.369 -4.923 -9.494 1.00 88.12 180 PRO A C 1
ATOM 1431 O O . PRO A 1 180 ? 13.432 -5.371 -9.935 1.00 88.12 180 PRO A O 1
ATOM 1434 N N . ALA A 1 181 ? 11.220 -5.597 -9.551 1.00 79.00 181 ALA A N 1
ATOM 1435 C CA . ALA A 1 181 ? 11.111 -6.917 -10.155 1.00 79.00 181 ALA A CA 1
ATOM 1436 C C . ALA A 1 181 ? 11.466 -6.895 -11.654 1.00 79.00 181 ALA A C 1
ATOM 1438 O O . ALA A 1 181 ? 11.226 -5.919 -12.380 1.00 79.00 181 ALA A O 1
ATOM 1439 N N . ASN A 1 182 ? 12.054 -7.994 -12.129 1.00 71.06 182 ASN A N 1
ATOM 1440 C CA . ASN A 1 182 ? 12.245 -8.220 -13.554 1.00 71.06 182 ASN A CA 1
ATOM 1441 C C . ASN A 1 182 ? 11.021 -8.953 -14.106 1.00 71.06 182 ASN A C 1
ATOM 1443 O O . ASN A 1 182 ? 10.856 -10.139 -13.845 1.00 71.06 182 ASN A O 1
ATOM 1447 N N . ILE A 1 183 ? 10.243 -8.244 -14.925 1.00 66.38 183 ILE A N 1
ATOM 1448 C CA . ILE A 1 183 ? 8.991 -8.695 -15.557 1.00 66.38 183 ILE A CA 1
ATOM 1449 C C . ILE A 1 183 ? 9.095 -10.052 -16.277 1.00 66.38 183 ILE A C 1
ATOM 1451 O O . ILE A 1 183 ? 8.098 -10.707 -16.545 1.00 66.38 183 ILE A O 1
ATOM 1455 N N . LEU A 1 184 ? 10.310 -10.480 -16.632 1.00 62.44 184 LEU A N 1
ATOM 1456 C CA . LEU A 1 184 ? 10.553 -11.724 -17.364 1.00 62.44 184 LEU A CA 1
ATOM 1457 C C . LEU A 1 184 ? 10.736 -12.965 -16.477 1.00 62.44 184 LEU A C 1
ATOM 1459 O O . LEU A 1 184 ? 10.744 -14.072 -17.007 1.00 62.44 184 LEU A O 1
ATOM 1463 N N . PHE A 1 185 ? 10.921 -12.803 -15.166 1.00 55.84 185 PHE A N 1
ATOM 1464 C CA . PHE A 1 185 ? 11.229 -13.905 -14.242 1.00 55.84 185 PHE A CA 1
ATOM 1465 C C . PHE A 1 185 ? 10.385 -13.837 -12.967 1.00 55.84 185 PHE A C 1
ATOM 1467 O O . PHE A 1 185 ? 10.850 -14.209 -11.893 1.00 55.84 185 PHE A O 1
ATOM 1474 N N . GLU A 1 186 ? 9.166 -13.316 -13.080 1.00 58.28 186 GLU A N 1
ATOM 1475 C CA . GLU A 1 186 ? 8.285 -13.128 -11.935 1.00 58.28 186 GLU A CA 1
ATOM 1476 C C . GLU A 1 186 ? 7.883 -14.474 -11.333 1.00 58.28 186 GLU A C 1
ATOM 1478 O O . GLU A 1 186 ? 7.232 -15.303 -11.967 1.00 58.28 186 GLU A O 1
ATOM 1483 N N . THR A 1 187 ? 8.277 -14.679 -10.082 1.00 60.12 187 THR A N 1
ATOM 1484 C CA . THR A 1 187 ? 7.588 -15.597 -9.179 1.00 60.12 187 THR A CA 1
ATOM 1485 C C . THR A 1 187 ? 6.693 -14.764 -8.268 1.00 60.12 187 THR A C 1
ATOM 1487 O O . THR A 1 187 ? 7.045 -13.627 -7.946 1.00 60.12 187 THR A O 1
ATOM 1490 N N . GLU A 1 188 ? 5.572 -15.321 -7.804 1.00 61.19 188 GLU A N 1
ATOM 1491 C CA . GLU A 1 188 ? 4.649 -14.663 -6.851 1.00 61.19 188 GLU A CA 1
ATOM 1492 C C . GLU A 1 188 ? 5.363 -14.146 -5.576 1.00 61.19 188 GLU A C 1
ATOM 1494 O O . GLU A 1 188 ? 4.911 -13.209 -4.914 1.00 61.19 188 GLU A O 1
ATOM 1499 N N . HIS A 1 189 ? 6.537 -14.713 -5.288 1.00 65.50 189 HIS A N 1
ATOM 1500 C CA . HIS A 1 189 ? 7.389 -14.433 -4.134 1.00 65.50 189 HIS A CA 1
ATOM 1501 C C . HIS A 1 189 ? 8.431 -13.325 -4.349 1.00 65.50 189 HIS A C 1
ATOM 1503 O O . HIS A 1 189 ? 9.145 -12.930 -3.426 1.00 65.50 189 HIS A O 1
ATOM 1509 N N . THR A 1 190 ? 8.569 -12.800 -5.568 1.00 67.06 190 THR A N 1
ATOM 1510 C CA . THR A 1 190 ? 9.558 -11.748 -5.833 1.00 67.06 190 THR A CA 1
ATOM 1511 C C . THR A 1 190 ? 9.100 -10.435 -5.186 1.00 67.06 190 THR A C 1
ATOM 1513 O O . THR A 1 190 ? 7.930 -10.081 -5.320 1.00 67.06 190 THR A O 1
ATOM 1516 N N . PRO A 1 191 ? 9.979 -9.673 -4.508 1.00 66.19 191 PRO A N 1
ATOM 1517 C CA . PRO A 1 191 ? 9.626 -8.340 -4.045 1.00 66.19 191 PRO A CA 1
ATOM 1518 C C . PRO A 1 191 ? 9.336 -7.430 -5.247 1.00 66.19 191 PRO A C 1
ATOM 1520 O O . PRO A 1 191 ? 10.199 -7.184 -6.090 1.00 66.19 191 PRO A O 1
ATOM 1523 N N . MET A 1 192 ? 8.095 -6.959 -5.344 1.00 76.56 192 MET A N 1
ATOM 1524 C CA . MET A 1 192 ? 7.536 -6.199 -6.469 1.00 76.56 192 MET A CA 1
ATOM 1525 C C . MET A 1 192 ? 7.199 -4.747 -6.101 1.00 76.56 192 MET A C 1
ATOM 1527 O O . MET A 1 192 ? 6.586 -4.040 -6.897 1.00 76.56 192 MET A O 1
ATOM 1531 N N . GLY A 1 193 ? 7.612 -4.280 -4.922 1.00 85.06 193 GLY A N 1
ATOM 1532 C CA . GLY A 1 193 ? 7.259 -2.966 -4.391 1.00 85.06 193 GLY A CA 1
ATOM 1533 C C . GLY A 1 193 ? 5.833 -2.929 -3.845 1.00 85.06 193 GLY A C 1
ATOM 1534 O O . GLY A 1 193 ? 5.060 -2.046 -4.181 1.00 85.06 193 GLY A O 1
ATOM 1535 N N . ARG A 1 194 ? 5.463 -3.898 -3.018 1.00 91.38 194 ARG A N 1
ATOM 1536 C CA . ARG A 1 194 ? 4.152 -4.003 -2.385 1.00 91.38 194 ARG A CA 1
ATOM 1537 C C . ARG A 1 194 ? 4.149 -3.325 -1.020 1.00 91.38 194 ARG A C 1
ATOM 1539 O O . ARG A 1 194 ? 5.110 -3.452 -0.254 1.00 91.38 194 ARG A O 1
ATOM 1546 N N . ALA A 1 195 ? 3.041 -2.681 -0.681 1.00 94.81 195 ALA A N 1
ATOM 1547 C CA . ALA A 1 195 ? 2.793 -2.201 0.671 1.00 94.81 195 ALA A CA 1
ATOM 1548 C C . ALA A 1 195 ? 1.339 -2.407 1.084 1.00 94.81 195 ALA A C 1
ATOM 1550 O O . ALA A 1 195 ? 0.428 -2.257 0.276 1.00 94.81 195 ALA A O 1
ATOM 1551 N N . LEU A 1 196 ? 1.142 -2.715 2.361 1.00 95.62 196 LEU A N 1
ATOM 1552 C CA . LEU A 1 196 ? -0.150 -2.962 2.985 1.00 95.62 196 LEU A CA 1
ATOM 1553 C C . LEU A 1 196 ? -0.321 -2.026 4.183 1.00 95.62 196 LEU A C 1
ATOM 1555 O O . LEU A 1 196 ? 0.517 -1.979 5.084 1.00 95.62 196 LEU A O 1
ATOM 1559 N N . ILE A 1 197 ? -1.448 -1.328 4.216 1.00 97.06 197 ILE A N 1
ATOM 1560 C CA . ILE A 1 197 ? -1.925 -0.521 5.331 1.00 97.06 197 ILE A CA 1
ATOM 1561 C C . ILE A 1 197 ? -3.141 -1.223 5.919 1.00 97.06 197 ILE A C 1
ATOM 1563 O O . ILE A 1 197 ? -4.134 -1.466 5.233 1.00 97.06 197 ILE A O 1
ATOM 1567 N N . GLN A 1 198 ? -3.072 -1.520 7.209 1.00 96.25 198 GLN A N 1
ATOM 1568 C CA . GLN A 1 198 ? -4.179 -2.094 7.965 1.00 96.25 198 GLN A CA 1
ATOM 1569 C C . GLN A 1 198 ? -4.621 -1.106 9.036 1.00 96.25 198 GLN A C 1
ATOM 1571 O O . GLN A 1 198 ? -3.778 -0.556 9.739 1.00 96.25 198 GLN A O 1
ATOM 1576 N N . TYR A 1 199 ? -5.924 -0.927 9.207 1.00 96.88 199 TYR A N 1
ATOM 1577 C CA . TYR A 1 199 ? -6.538 -0.083 10.224 1.00 96.88 199 TYR A CA 1
ATOM 1578 C C . TYR A 1 199 ? -7.696 -0.808 10.906 1.00 96.88 199 TYR A C 1
ATOM 1580 O O . TYR A 1 199 ? -8.508 -1.480 10.264 1.00 96.88 199 TYR A O 1
ATOM 1588 N N . ASP A 1 200 ? -7.795 -0.645 12.222 1.00 94.62 200 ASP A N 1
ATOM 1589 C CA . ASP A 1 200 ? -8.915 -1.142 13.016 1.00 94.62 200 ASP A CA 1
ATOM 1590 C C . ASP A 1 200 ? -9.170 -0.203 14.196 1.00 94.62 200 ASP A C 1
ATOM 1592 O O . ASP A 1 200 ? -8.280 0.054 15.009 1.00 94.62 200 ASP A O 1
ATOM 1596 N N . ALA A 1 201 ? -10.407 0.279 14.306 1.00 93.12 201 ALA A N 1
ATOM 1597 C CA . ALA A 1 201 ? -10.841 1.176 15.369 1.00 93.12 201 ALA A CA 1
ATOM 1598 C C . ALA A 1 201 ? -10.901 0.515 16.759 1.00 93.12 201 ALA A C 1
ATOM 1600 O O . ALA A 1 201 ? -10.935 1.211 17.778 1.00 93.12 201 ALA A O 1
ATOM 1601 N N . LEU A 1 202 ? -10.937 -0.822 16.814 1.00 86.38 202 LEU A N 1
ATOM 1602 C CA . LEU A 1 202 ? -11.092 -1.600 18.042 1.00 86.38 202 LEU A CA 1
ATOM 1603 C C . LEU A 1 202 ? -9.897 -2.510 18.290 1.00 86.38 202 LEU A C 1
ATOM 1605 O O . LEU A 1 202 ? -10.009 -3.730 18.145 1.00 86.38 202 LEU A O 1
ATOM 1609 N N . GLN A 1 203 ? -8.783 -1.943 18.743 1.00 77.19 203 GLN A N 1
ATOM 1610 C CA . GLN A 1 203 ? -7.728 -2.766 19.319 1.00 77.19 203 GLN A CA 1
ATOM 1611 C C . GLN A 1 203 ? -7.922 -2.949 20.825 1.00 77.19 203 GLN A C 1
ATOM 1613 O O . GLN A 1 203 ? -8.256 -1.998 21.536 1.00 77.19 203 GLN A O 1
ATOM 1618 N N . PRO A 1 204 ? -7.754 -4.183 21.336 1.00 67.62 204 PRO A N 1
ATOM 1619 C CA . PRO A 1 204 ? -7.821 -4.437 22.762 1.00 67.62 204 PRO A CA 1
ATOM 1620 C C . PRO A 1 204 ? -6.635 -3.762 23.453 1.00 67.62 204 PRO A C 1
ATOM 1622 O O . PRO A 1 204 ? -5.489 -4.136 23.221 1.00 67.62 204 PRO A O 1
ATOM 1625 N N . ILE A 1 205 ? -6.917 -2.804 24.338 1.00 64.19 205 ILE A N 1
ATOM 1626 C CA . ILE A 1 205 ? -5.905 -2.225 25.224 1.00 64.19 205 ILE A CA 1
ATOM 1627 C C . ILE A 1 205 ? -5.552 -3.280 26.282 1.00 64.19 205 ILE A C 1
ATOM 1629 O O . ILE A 1 205 ? -6.440 -3.687 27.041 1.00 64.19 205 ILE A O 1
ATOM 1633 N N . PRO A 1 206 ? -4.291 -3.729 26.396 1.00 59.34 206 PRO A N 1
ATOM 1634 C CA . PRO A 1 206 ? -3.868 -4.585 27.496 1.00 59.34 206 PRO A CA 1
ATOM 1635 C C . PRO A 1 206 ? -3.745 -3.733 28.770 1.00 59.34 206 PRO A C 1
ATOM 1637 O O . PRO A 1 206 ? -2.651 -3.361 29.185 1.00 59.34 206 PRO A O 1
ATOM 1640 N N . CYS A 1 207 ? -4.862 -3.355 29.393 1.00 55.62 207 CYS A N 1
ATOM 1641 C CA . CYS A 1 207 ? -4.832 -2.619 30.654 1.00 55.62 207 CYS A CA 1
ATOM 1642 C C . CYS A 1 207 ? -4.828 -3.559 31.875 1.00 55.62 207 CYS A C 1
ATOM 1644 O O . CYS A 1 207 ? -5.558 -4.549 31.972 1.00 55.62 207 CYS A O 1
ATOM 1646 N N . LEU A 1 208 ? -3.956 -3.225 32.830 1.00 48.09 208 LEU A N 1
ATOM 1647 C CA . LEU A 1 208 ? -3.771 -3.902 34.111 1.00 48.09 208 LEU A CA 1
ATOM 1648 C C . LEU A 1 208 ? -4.980 -3.623 35.028 1.00 48.09 208 LEU A C 1
ATOM 1650 O O . LEU A 1 208 ? -5.193 -2.495 35.452 1.00 48.09 208 LEU A O 1
ATOM 1654 N N . ARG A 1 209 ? -5.726 -4.676 35.393 1.00 49.41 209 ARG A N 1
ATOM 1655 C CA . ARG A 1 209 ? -6.783 -4.702 36.436 1.00 49.41 209 ARG A CA 1
ATOM 1656 C C . ARG A 1 209 ? -8.094 -3.941 36.168 1.00 49.41 209 ARG A C 1
ATOM 1658 O O . ARG A 1 209 ? -8.704 -3.426 37.100 1.00 49.41 209 ARG A O 1
ATOM 1665 N N . GLY A 1 210 ? -8.615 -3.985 34.947 1.00 55.91 210 GLY A N 1
ATOM 1666 C CA . GLY A 1 210 ? -10.020 -3.643 34.704 1.00 55.91 210 GLY A CA 1
ATOM 1667 C C . GLY A 1 210 ? -10.291 -3.359 33.238 1.00 55.91 210 GLY A C 1
ATOM 1668 O O . GLY A 1 210 ? -9.619 -2.533 32.641 1.00 55.91 210 GLY A O 1
ATOM 1669 N N . TRP A 1 211 ? -11.273 -4.044 32.652 1.00 49.44 211 TRP A N 1
ATOM 1670 C CA . TRP A 1 211 ? -11.654 -3.870 31.249 1.00 49.44 211 TRP A CA 1
ATOM 1671 C C . TRP A 1 211 ? -12.438 -2.564 31.051 1.00 49.44 211 TRP A C 1
ATOM 1673 O O . TRP A 1 211 ? -13.648 -2.600 30.820 1.00 49.44 211 TRP A O 1
ATOM 1683 N N . GLN A 1 212 ? -11.781 -1.407 31.137 1.00 52.12 212 GLN A N 1
ATOM 1684 C CA . GLN A 1 212 ? -12.328 -0.205 30.510 1.00 52.12 212 GLN A CA 1
ATOM 1685 C C . GLN A 1 212 ? -12.053 -0.293 29.009 1.00 52.12 212 GLN A C 1
ATOM 1687 O O . GLN A 1 212 ? -10.913 -0.283 28.555 1.00 52.12 212 GLN A O 1
ATOM 1692 N N . ARG A 1 213 ? -13.140 -0.514 28.259 1.00 56.56 213 ARG A N 1
ATOM 1693 C CA . ARG A 1 213 ? -13.157 -0.698 26.804 1.00 56.56 213 ARG A CA 1
ATOM 1694 C C . ARG A 1 213 ? -13.168 0.652 26.106 1.00 56.56 213 ARG A C 1
ATOM 1696 O O . ARG A 1 213 ? -14.136 0.980 25.420 1.00 56.56 213 ARG A O 1
ATOM 1703 N N . ASP A 1 214 ? -12.114 1.421 26.301 1.00 65.25 214 ASP A N 1
ATOM 1704 C CA . ASP A 1 214 ? -11.906 2.575 25.445 1.00 65.25 214 ASP A CA 1
ATOM 1705 C C . ASP A 1 214 ? -11.452 2.051 24.078 1.00 65.25 214 ASP A C 1
ATOM 1707 O O . ASP A 1 214 ? -10.608 1.158 23.978 1.00 65.25 214 ASP A O 1
ATOM 1711 N N . SER A 1 215 ? -12.113 2.519 23.019 1.00 75.56 215 SER A N 1
ATOM 1712 C CA . SER A 1 215 ? -11.734 2.200 21.645 1.00 75.56 215 SER A CA 1
ATOM 1713 C C . SER A 1 215 ? -10.352 2.806 21.419 1.00 75.56 215 SER A C 1
ATOM 1715 O O . SER A 1 215 ? -10.204 4.025 21.513 1.00 75.56 215 SER A O 1
ATOM 1717 N N . GLN A 1 216 ? -9.347 1.969 21.170 1.00 87.94 216 GLN A N 1
ATOM 1718 C CA . GLN A 1 216 ? -8.016 2.413 20.773 1.00 87.94 216 GLN A CA 1
ATOM 1719 C C . GLN A 1 216 ? -7.814 2.016 19.314 1.00 87.94 216 GLN A C 1
ATOM 1721 O O . GLN A 1 216 ? -7.540 0.845 19.035 1.00 87.94 216 GLN A O 1
ATOM 1726 N N . PRO A 1 217 ? -8.009 2.946 18.370 1.00 93.56 217 PRO A N 1
ATOM 1727 C CA . PRO A 1 217 ? -7.703 2.690 16.986 1.00 93.56 217 PRO A CA 1
ATOM 1728 C C . PRO A 1 217 ? -6.208 2.466 16.805 1.00 93.56 217 PRO A C 1
ATOM 1730 O O . PRO A 1 217 ? -5.375 2.988 17.554 1.00 93.56 217 PRO A O 1
ATOM 1733 N N . MET A 1 218 ? -5.882 1.678 15.792 1.00 94.06 218 MET A N 1
ATOM 1734 C CA . MET A 1 218 ? -4.516 1.436 15.362 1.00 94.06 218 MET A CA 1
ATOM 1735 C C . MET A 1 218 ? -4.470 1.384 13.848 1.00 94.06 218 MET A C 1
ATOM 1737 O O . MET A 1 218 ? -5.377 0.817 13.233 1.00 94.06 218 MET A O 1
ATOM 1741 N N . TYR A 1 219 ? -3.371 1.864 13.273 1.00 96.00 219 TYR A N 1
ATOM 1742 C CA . TYR A 1 219 ? -2.950 1.419 11.951 1.00 96.00 219 TYR A CA 1
ATOM 1743 C C . TYR A 1 219 ? -1.567 0.764 11.987 1.00 96.00 219 TYR A C 1
ATOM 1745 O O . TYR A 1 219 ? -0.773 0.991 12.906 1.00 96.00 219 TYR A O 1
ATOM 1753 N N . ARG A 1 220 ? -1.285 -0.054 10.971 1.00 94.56 220 ARG A N 1
ATOM 1754 C CA . ARG A 1 220 ? 0.030 -0.643 10.696 1.00 94.56 220 ARG A CA 1
ATOM 1755 C C . ARG A 1 220 ? 0.371 -0.518 9.219 1.00 94.56 220 ARG A C 1
ATOM 1757 O O . ARG A 1 220 ? -0.524 -0.625 8.383 1.00 94.56 220 ARG A O 1
ATOM 1764 N N . ILE A 1 221 ? 1.656 -0.342 8.930 1.00 94.62 221 ILE A N 1
ATOM 1765 C CA . ILE A 1 221 ? 2.209 -0.325 7.575 1.00 94.62 221 ILE A CA 1
ATOM 1766 C C . ILE A 1 221 ? 3.201 -1.480 7.444 1.00 94.62 221 ILE A C 1
ATOM 1768 O O . ILE A 1 221 ? 4.114 -1.639 8.263 1.00 94.62 221 ILE A O 1
ATOM 1772 N N . TRP A 1 222 ? 3.021 -2.261 6.389 1.00 93.19 222 TRP A N 1
ATOM 1773 C CA . TRP A 1 222 ? 3.903 -3.340 5.973 1.00 93.19 222 TRP A CA 1
ATOM 1774 C C . TRP A 1 222 ? 4.433 -3.027 4.582 1.00 93.19 222 TRP A C 1
ATOM 1776 O O . TRP A 1 222 ? 3.647 -2.664 3.709 1.00 93.19 222 TRP A O 1
ATOM 1786 N N . ILE A 1 223 ? 5.735 -3.185 4.363 1.00 90.81 223 ILE A N 1
ATOM 1787 C CA . ILE A 1 223 ? 6.367 -2.959 3.061 1.00 90.81 223 ILE A CA 1
ATOM 1788 C C . ILE A 1 223 ? 7.274 -4.148 2.758 1.00 90.81 223 ILE A C 1
ATOM 1790 O O . ILE A 1 223 ? 8.185 -4.426 3.533 1.00 90.81 223 ILE A O 1
ATOM 1794 N N . GLU A 1 224 ? 7.000 -4.867 1.665 1.00 80.25 224 GLU A N 1
ATOM 1795 C CA . GLU A 1 224 ? 7.788 -6.019 1.181 1.00 80.25 224 GLU A CA 1
ATOM 1796 C C . GLU A 1 224 ? 8.370 -6.919 2.291 1.00 80.25 224 GLU A C 1
ATOM 1798 O O . GLU A 1 224 ? 9.583 -7.014 2.485 1.00 80.25 224 GLU A O 1
ATOM 1803 N N . ASN A 1 225 ? 7.491 -7.579 3.054 1.00 65.38 225 ASN A N 1
ATOM 1804 C CA . ASN A 1 225 ? 7.831 -8.511 4.143 1.00 65.38 225 ASN A CA 1
ATOM 1805 C C . ASN A 1 225 ? 8.567 -7.897 5.356 1.00 65.38 225 ASN A C 1
ATOM 1807 O O . ASN A 1 225 ? 8.884 -8.609 6.320 1.00 65.38 225 ASN A O 1
ATOM 1811 N N . ALA A 1 226 ? 8.781 -6.582 5.378 1.00 68.19 226 ALA A N 1
ATOM 1812 C CA . ALA A 1 226 ? 9.198 -5.837 6.557 1.00 68.19 226 ALA A CA 1
ATOM 1813 C C . ALA A 1 226 ? 7.978 -5.183 7.230 1.00 68.19 226 ALA A C 1
ATOM 1815 O O . ALA A 1 226 ? 7.186 -4.480 6.601 1.00 68.19 226 ALA A O 1
ATOM 1816 N N . MET A 1 227 ? 7.813 -5.425 8.538 1.00 61.84 227 MET A N 1
ATOM 1817 C CA . MET A 1 227 ? 6.957 -4.571 9.366 1.00 61.84 227 MET A CA 1
ATOM 1818 C C . MET A 1 227 ? 7.753 -3.310 9.652 1.00 61.84 227 MET A C 1
ATOM 1820 O O . MET A 1 227 ? 8.840 -3.420 10.221 1.00 61.84 227 MET A O 1
ATOM 1824 N N . GLU A 1 228 ? 7.222 -2.146 9.305 1.00 72.69 228 GLU A N 1
ATOM 1825 C CA . GLU A 1 228 ? 8.010 -0.921 9.444 1.00 72.69 228 GLU A CA 1
ATOM 1826 C C . GLU A 1 228 ? 7.404 0.063 10.438 1.00 72.69 228 GLU A C 1
ATOM 1828 O O . GLU A 1 228 ? 8.141 0.788 11.105 1.00 72.69 228 GLU A O 1
ATOM 1833 N N . TYR A 1 229 ? 6.078 0.057 10.622 1.00 86.94 229 TYR A N 1
ATOM 1834 C CA . TYR A 1 229 ? 5.455 1.070 11.466 1.00 86.94 229 TYR A CA 1
ATOM 1835 C C . TYR A 1 229 ? 4.074 0.681 12.007 1.00 86.94 229 TYR A C 1
ATOM 1837 O O . TYR A 1 229 ? 3.248 0.102 11.300 1.00 86.94 229 TYR A O 1
ATOM 1845 N N . GLN A 1 230 ? 3.801 1.054 13.259 1.00 91.94 230 GLN A N 1
ATOM 1846 C CA . GLN A 1 230 ? 2.476 0.975 13.873 1.00 91.94 230 GLN A CA 1
ATOM 1847 C C . GLN A 1 230 ? 2.227 2.191 14.764 1.00 91.94 230 GLN A C 1
ATOM 1849 O O . GLN A 1 230 ? 3.150 2.685 15.415 1.00 91.94 230 GLN A O 1
ATOM 1854 N N . MET A 1 231 ? 0.973 2.625 14.846 1.00 92.56 231 MET A N 1
ATOM 1855 C CA . MET A 1 231 ? 0.577 3.753 15.686 1.00 92.56 231 MET A CA 1
ATOM 1856 C C . MET A 1 231 ? -0.795 3.522 16.298 1.00 92.56 231 MET A C 1
ATOM 1858 O O . MET A 1 231 ? -1.683 2.975 15.649 1.00 92.56 231 MET A O 1
ATOM 1862 N N . THR A 1 232 ? -0.964 3.958 17.544 1.00 92.81 232 THR A N 1
ATOM 1863 C CA . THR A 1 232 ? -2.224 3.890 18.292 1.00 92.81 232 THR A CA 1
ATOM 1864 C C . THR A 1 232 ? -2.536 5.242 18.909 1.00 92.81 232 THR A C 1
ATOM 1866 O O . THR A 1 232 ? -1.622 5.888 19.423 1.00 92.81 232 THR A O 1
ATOM 1869 N N . TRP A 1 233 ? -3.809 5.617 18.964 1.00 93.56 233 TRP A N 1
ATOM 1870 C CA . TRP A 1 233 ? -4.261 6.884 19.546 1.00 93.56 233 TRP A CA 1
ATOM 1871 C C . TRP A 1 233 ? -5.610 6.707 20.265 1.00 93.56 233 TRP A C 1
ATOM 1873 O O . TRP A 1 233 ? -6.237 5.652 20.146 1.00 93.56 233 TRP A O 1
ATOM 1883 N N . PRO A 1 234 ? -6.069 7.680 21.070 1.00 91.06 234 PRO A N 1
ATOM 1884 C CA . PRO A 1 234 ? -7.436 7.680 21.590 1.00 91.06 234 PRO A CA 1
ATOM 1885 C C . PRO A 1 234 ? -8.459 7.856 20.458 1.00 91.06 234 PRO A C 1
ATOM 1887 O O . PRO A 1 234 ? -8.301 8.754 19.639 1.00 91.06 234 PRO A O 1
ATOM 1890 N N . ALA A 1 235 ? -9.530 7.054 20.419 1.00 92.44 235 ALA A N 1
ATOM 1891 C CA . ALA A 1 235 ? -10.528 7.168 19.351 1.00 92.44 235 ALA A CA 1
ATOM 1892 C C . ALA A 1 235 ? -11.164 8.561 19.252 1.00 92.44 235 ALA A C 1
ATOM 1894 O O . ALA A 1 235 ? -11.694 9.099 20.229 1.00 92.44 235 ALA A O 1
ATOM 1895 N N . TYR A 1 236 ? -11.228 9.078 18.025 1.00 94.25 236 TYR A N 1
ATOM 1896 C CA . TYR A 1 236 ? -12.096 10.202 17.685 1.00 94.25 236 TYR A CA 1
ATOM 1897 C C . TYR A 1 236 ? -13.576 9.786 17.694 1.00 94.25 236 TYR A C 1
ATOM 1899 O O . TYR A 1 236 ? -13.886 8.599 17.563 1.00 94.25 236 TYR A O 1
ATOM 1907 N N . PRO A 1 237 ? -14.531 10.735 17.796 1.00 93.81 237 PRO A N 1
ATOM 1908 C CA . PRO A 1 237 ? -15.960 10.413 17.850 1.00 93.81 237 PRO A CA 1
ATOM 1909 C C . PRO A 1 237 ? -16.471 9.522 16.705 1.00 93.81 237 PRO A C 1
ATOM 1911 O O . PRO A 1 237 ? -17.333 8.678 16.932 1.00 93.81 237 PRO A O 1
ATOM 1914 N N . ASN A 1 238 ? -15.930 9.666 15.492 1.00 94.06 238 ASN A N 1
ATOM 1915 C CA . ASN A 1 238 ? -16.276 8.853 14.315 1.00 94.06 238 ASN A CA 1
ATOM 1916 C C . ASN A 1 238 ? -15.629 7.454 14.306 1.00 94.06 238 ASN A C 1
ATOM 1918 O O . ASN A 1 238 ? -15.987 6.620 13.476 1.00 94.06 238 ASN A O 1
ATOM 1922 N N . GLN A 1 239 ? -14.691 7.193 15.215 1.00 94.25 239 GLN A N 1
ATOM 1923 C CA . GLN A 1 239 ? -13.984 5.918 15.368 1.00 94.25 239 GLN A CA 1
ATOM 1924 C C . GLN A 1 239 ? -14.543 5.084 16.525 1.00 94.25 239 GLN A C 1
ATOM 1926 O O . GLN A 1 239 ? -14.186 3.922 16.698 1.00 94.25 239 GLN A O 1
ATOM 1931 N N . VAL A 1 240 ? -15.457 5.646 17.320 1.00 90.00 240 VAL A N 1
ATOM 1932 C CA . VAL A 1 240 ? -16.101 4.918 18.412 1.00 90.00 240 VAL A CA 1
ATOM 1933 C C . VAL A 1 240 ? -17.090 3.899 17.849 1.00 90.00 240 VAL A C 1
ATOM 1935 O O . VAL A 1 240 ? -18.088 4.240 17.214 1.00 90.00 240 VAL A O 1
ATOM 1938 N N . VAL A 1 241 ? -16.867 2.620 18.146 1.00 85.75 241 VAL A N 1
ATOM 1939 C CA . VAL A 1 241 ? -17.783 1.551 17.734 1.00 85.75 241 VAL A CA 1
ATOM 1940 C C . VAL A 1 241 ? -18.938 1.436 18.729 1.00 85.75 241 VAL A C 1
ATOM 1942 O O . VAL A 1 241 ? -18.777 0.910 19.832 1.00 85.75 241 VAL A O 1
ATOM 1945 N N . ALA A 1 242 ? -20.133 1.862 18.305 1.00 76.69 242 ALA A N 1
ATOM 1946 C CA . ALA A 1 242 ? -21.351 2.008 19.118 1.00 76.69 242 ALA A CA 1
ATOM 1947 C C . ALA A 1 242 ? -21.848 0.744 19.867 1.00 76.69 242 ALA A C 1
ATOM 1949 O O . ALA A 1 242 ? -22.822 0.808 20.607 1.00 76.69 242 ALA A O 1
ATOM 1950 N N . ASN A 1 243 ? -21.202 -0.414 19.705 1.00 64.06 243 ASN A N 1
ATOM 1951 C CA . ASN A 1 243 ? -21.605 -1.686 20.314 1.00 64.06 243 ASN A CA 1
ATOM 1952 C C . ASN A 1 243 ? -20.448 -2.501 20.910 1.00 64.06 243 ASN A C 1
ATOM 1954 O O . ASN A 1 243 ? -20.617 -3.700 21.169 1.00 64.06 243 ASN A O 1
ATOM 1958 N N . ALA A 1 244 ? -19.295 -1.881 21.185 1.00 58.97 244 ALA A N 1
ATOM 1959 C CA . ALA A 1 244 ? -18.178 -2.573 21.834 1.00 58.97 244 ALA A CA 1
ATOM 1960 C C . ALA A 1 244 ? -18.588 -3.246 23.163 1.00 58.97 244 ALA A C 1
ATOM 1962 O O . ALA A 1 244 ? -18.006 -4.261 23.542 1.00 58.97 244 ALA A O 1
ATOM 1963 N N . GLN A 1 245 ? -19.631 -2.757 23.849 1.00 52.25 245 GLN A N 1
ATOM 1964 C CA . GLN A 1 245 ? -20.174 -3.358 25.076 1.00 52.25 245 GLN A CA 1
ATOM 1965 C C . GLN A 1 245 ? -21.039 -4.616 24.833 1.00 52.25 245 GLN A C 1
ATOM 1967 O O . GLN A 1 245 ? -20.842 -5.619 25.524 1.00 52.25 245 GLN A O 1
ATOM 1972 N N . ASN A 1 246 ? -21.916 -4.629 23.821 1.00 48.81 246 ASN A N 1
ATOM 1973 C CA . ASN A 1 246 ? -22.911 -5.698 23.618 1.00 48.81 246 ASN A CA 1
ATOM 1974 C C . ASN A 1 246 ? -22.376 -6.965 22.929 1.00 48.81 246 ASN A C 1
ATOM 1976 O O . ASN A 1 246 ? -22.929 -8.049 23.131 1.00 48.81 246 ASN A O 1
ATOM 1980 N N . GLN A 1 247 ? -21.293 -6.876 22.150 1.00 50.81 247 GLN A N 1
ATOM 1981 C CA . GLN A 1 247 ? -20.762 -8.044 21.429 1.00 50.81 247 GLN A CA 1
ATOM 1982 C C . GLN A 1 247 ? -20.081 -9.089 22.330 1.00 50.81 247 GLN A C 1
ATOM 1984 O O . GLN A 1 247 ? -19.935 -10.238 21.922 1.00 50.81 247 GLN A O 1
ATOM 1989 N N . ILE A 1 248 ? -19.715 -8.744 23.569 1.00 50.69 248 ILE A N 1
ATOM 1990 C CA . ILE A 1 248 ? -19.081 -9.702 24.495 1.00 50.69 248 ILE A CA 1
ATOM 1991 C C . ILE A 1 248 ? -20.115 -10.408 25.389 1.00 50.69 248 ILE A C 1
ATOM 1993 O O . ILE A 1 248 ? -19.927 -11.579 25.707 1.00 50.69 248 ILE A O 1
ATOM 1997 N N . ILE A 1 249 ? -21.253 -9.772 25.708 1.00 49.72 249 ILE A N 1
ATOM 1998 C CA . ILE A 1 249 ? -22.295 -10.389 26.556 1.00 49.72 249 ILE A CA 1
ATOM 1999 C C . ILE A 1 249 ? -22.944 -11.594 25.851 1.00 49.72 249 ILE A C 1
ATOM 2001 O O . ILE A 1 249 ? -23.224 -12.610 26.484 1.00 49.72 249 ILE A O 1
ATOM 2005 N N . ARG A 1 250 ? -23.102 -11.552 24.521 1.00 46.72 250 ARG A N 1
ATOM 2006 C CA . ARG A 1 250 ? -23.642 -12.692 23.753 1.00 46.72 250 ARG A CA 1
ATOM 2007 C C . ARG A 1 250 ? -22.629 -13.815 23.496 1.00 46.72 250 ARG A C 1
ATOM 2009 O O . ARG A 1 250 ? -23.041 -14.927 23.200 1.00 46.72 250 ARG A O 1
ATOM 2016 N N . GLY A 1 251 ? -21.330 -13.555 23.657 1.00 44.34 251 GLY A N 1
ATOM 2017 C CA . GLY A 1 251 ? -20.273 -14.563 23.507 1.00 44.34 251 GLY A CA 1
ATOM 2018 C C . GLY A 1 251 ? -19.988 -15.390 24.768 1.00 44.34 251 GLY A C 1
ATOM 2019 O O . GLY A 1 251 ? -19.203 -16.330 24.694 1.00 44.34 251 GLY A O 1
ATOM 2020 N N . GLN A 1 252 ? -20.592 -15.044 25.912 1.00 46.25 252 GLN A N 1
ATOM 2021 C CA . GLN A 1 252 ? -20.448 -15.778 27.182 1.00 46.25 252 GLN A CA 1
ATOM 2022 C C . GLN A 1 252 ? -21.744 -16.462 27.657 1.00 46.25 252 GLN A C 1
ATOM 2024 O O . GLN A 1 252 ? -21.715 -17.267 28.584 1.00 46.25 252 GLN A O 1
ATOM 2029 N N . GLY A 1 253 ? -22.883 -16.203 27.013 1.00 42.19 253 GLY A N 1
ATOM 2030 C CA . GLY A 1 253 ? -24.183 -16.741 27.414 1.00 42.19 253 GLY A CA 1
ATOM 2031 C C . GLY A 1 253 ? -24.566 -18.050 26.725 1.00 42.19 253 GLY A C 1
ATOM 2032 O O . GLY A 1 253 ? -25.537 -18.044 25.980 1.00 42.19 253 GLY A O 1
ATOM 2033 N N . ASN A 1 254 ? -23.827 -19.146 26.951 1.00 39.47 254 ASN A N 1
ATOM 2034 C CA . ASN A 1 254 ? -24.410 -20.506 26.922 1.00 39.47 254 ASN A CA 1
ATOM 2035 C C . ASN A 1 254 ? -23.536 -21.640 27.501 1.00 39.47 254 ASN A C 1
ATOM 2037 O O . ASN A 1 254 ? -23.845 -22.812 27.293 1.00 39.47 254 ASN A O 1
ATOM 2041 N N . GLN A 1 255 ? -22.503 -21.346 28.297 1.00 37.78 255 GLN A N 1
ATOM 2042 C CA . GLN A 1 255 ? -21.985 -22.353 29.228 1.00 37.78 255 GLN A CA 1
ATOM 2043 C C . GLN A 1 255 ? -22.729 -22.225 30.556 1.00 37.78 255 GLN A C 1
ATOM 2045 O O . GLN A 1 255 ? -22.446 -21.360 31.381 1.00 37.78 255 GLN A O 1
ATOM 2050 N N . ARG A 1 256 ? -23.722 -23.100 30.747 1.00 43.53 256 ARG A N 1
ATOM 2051 C CA . ARG A 1 256 ? -24.320 -23.372 32.056 1.00 43.53 256 ARG A CA 1
ATOM 2052 C C . ARG A 1 256 ? -23.235 -23.934 32.977 1.00 43.53 256 ARG A C 1
ATOM 2054 O O . ARG A 1 256 ? -22.985 -25.135 32.964 1.00 43.53 256 ARG A O 1
ATOM 2061 N N . ILE A 1 257 ? -22.626 -23.084 33.794 1.00 39.56 257 ILE A N 1
ATOM 2062 C CA . ILE A 1 257 ? -21.937 -23.510 35.013 1.00 39.56 257 ILE A CA 1
ATOM 2063 C C . ILE A 1 257 ? -22.759 -22.987 36.186 1.00 39.56 257 ILE A C 1
ATOM 2065 O O . ILE A 1 257 ? -23.178 -21.831 36.213 1.00 39.56 257 ILE A O 1
ATOM 2069 N N . GLY A 1 258 ? -23.092 -23.913 37.080 1.00 33.44 258 GLY A N 1
ATOM 2070 C CA . GLY A 1 258 ? -24.076 -23.743 38.131 1.00 33.44 258 GLY A CA 1
ATOM 2071 C C . GLY A 1 258 ? -23.743 -22.656 39.148 1.00 33.44 258 GLY A C 1
ATOM 2072 O O . GLY A 1 258 ? -22.600 -22.254 39.346 1.00 33.44 258 GLY A O 1
ATOM 2073 N N . ASN A 1 259 ? -24.816 -22.232 39.808 1.00 38.62 259 ASN A N 1
ATOM 2074 C CA . ASN A 1 259 ? -24.866 -21.342 40.955 1.00 38.62 259 ASN A CA 1
ATOM 2075 C C . ASN A 1 259 ? -23.706 -21.557 41.940 1.00 38.62 259 ASN A C 1
ATOM 2077 O O . ASN A 1 259 ? -23.691 -22.541 42.681 1.00 38.62 259 ASN A O 1
ATOM 2081 N N . GLN A 1 260 ? -22.821 -20.570 42.049 1.00 33.69 260 GLN A N 1
ATOM 2082 C CA . GLN A 1 260 ? -22.073 -20.345 43.278 1.00 33.69 260 GLN A CA 1
ATOM 2083 C C . GLN A 1 260 ? -22.178 -18.873 43.669 1.00 33.69 260 GLN A C 1
ATOM 2085 O O . GLN A 1 260 ? -21.603 -17.980 43.055 1.00 33.69 260 GLN A O 1
ATOM 2090 N N . LYS A 1 261 ? -22.995 -18.662 44.699 1.00 37.59 261 LYS A N 1
ATOM 2091 C CA . LYS A 1 261 ? -23.166 -17.427 45.453 1.00 37.59 261 LYS A CA 1
ATOM 2092 C C . LYS A 1 261 ? -21.815 -17.075 46.090 1.00 37.59 261 LYS A C 1
ATOM 2094 O O . LYS A 1 261 ? -21.273 -17.896 46.830 1.00 37.59 261 LYS A O 1
ATOM 2099 N N . ARG A 1 262 ? -21.269 -15.896 45.796 1.00 33.97 262 ARG A N 1
ATOM 2100 C CA . ARG A 1 262 ? -20.210 -15.281 46.603 1.00 33.97 262 ARG A CA 1
ATOM 2101 C C . ARG A 1 262 ? -20.669 -13.910 47.052 1.00 33.97 262 ARG A C 1
ATOM 2103 O O . ARG A 1 262 ? -21.258 -13.168 46.274 1.00 33.97 262 ARG A O 1
ATOM 2110 N N . ASP A 1 263 ? -20.433 -13.696 48.335 1.00 34.53 263 ASP A N 1
ATOM 2111 C CA . ASP A 1 263 ? -20.942 -12.616 49.152 1.00 34.53 263 ASP A CA 1
ATOM 2112 C C . ASP A 1 263 ? -20.353 -11.255 48.778 1.00 34.53 263 ASP A C 1
ATOM 2114 O O . ASP A 1 263 ? -19.195 -11.127 48.373 1.00 34.53 263 ASP A O 1
ATOM 2118 N N . ASP A 1 264 ? -21.203 -10.252 48.958 1.00 38.97 264 ASP A N 1
ATOM 2119 C CA . ASP A 1 264 ? -20.919 -8.831 48.876 1.00 38.97 264 ASP A CA 1
ATOM 2120 C C . ASP A 1 264 ? -19.974 -8.395 50.006 1.00 38.97 264 ASP A C 1
ATOM 2122 O O . ASP A 1 264 ? -20.297 -8.556 51.183 1.00 38.97 264 ASP A O 1
ATOM 2126 N N . ASN A 1 265 ? -18.824 -7.815 49.657 1.00 41.97 265 ASN A N 1
ATOM 2127 C CA . ASN A 1 265 ? -18.219 -6.658 50.331 1.00 41.97 265 ASN A CA 1
ATOM 2128 C C . ASN A 1 265 ? -16.842 -6.382 49.724 1.00 41.97 265 ASN A C 1
ATOM 2130 O O . ASN A 1 265 ? -15.901 -7.122 49.979 1.00 41.97 265 ASN A O 1
ATOM 2134 N N . ASP A 1 266 ? -16.725 -5.302 48.952 1.00 37.00 266 ASP A N 1
ATOM 2135 C CA . ASP A 1 266 ? -15.681 -4.312 49.218 1.00 37.00 266 ASP A CA 1
ATOM 2136 C C . ASP A 1 266 ? -15.949 -3.019 48.444 1.00 37.00 266 ASP A C 1
ATOM 2138 O O . ASP A 1 266 ? -15.861 -2.915 47.220 1.00 37.00 266 ASP A O 1
ATOM 2142 N N . ASN A 1 267 ? -16.304 -2.013 49.234 1.00 46.84 267 ASN A N 1
ATOM 2143 C CA . ASN A 1 267 ? -16.415 -0.618 48.868 1.00 46.84 267 ASN A CA 1
ATOM 2144 C C . ASN A 1 267 ? -15.002 -0.029 48.744 1.00 46.84 267 ASN A C 1
ATOM 2146 O O . ASN A 1 267 ? -14.381 0.306 49.752 1.00 46.84 267 ASN A O 1
ATOM 2150 N N . SER A 1 268 ? -14.492 0.123 47.520 1.00 36.75 268 SER A N 1
ATOM 2151 C CA . SER A 1 268 ? -13.365 1.023 47.264 1.00 36.75 268 SER A CA 1
ATOM 2152 C C . SER A 1 268 ? -13.654 1.910 46.055 1.00 36.75 268 SER A C 1
ATOM 2154 O O . SER A 1 268 ? -13.485 1.552 44.893 1.00 36.75 268 SER A O 1
ATOM 2156 N N . THR A 1 269 ? -14.126 3.117 46.346 1.00 40.97 269 THR A N 1
ATOM 2157 C CA . THR A 1 269 ? -14.083 4.247 45.423 1.00 40.97 269 THR A CA 1
ATOM 2158 C C . THR A 1 269 ? -12.621 4.631 45.199 1.00 40.97 269 THR A C 1
ATOM 2160 O O . THR A 1 269 ? -12.018 5.287 46.048 1.00 40.97 269 THR A O 1
ATOM 2163 N N . SER A 1 270 ? -12.038 4.231 44.069 1.00 36.97 270 SER A N 1
ATOM 2164 C CA . SER A 1 270 ? -10.789 4.813 43.570 1.00 36.97 270 SER A CA 1
ATOM 2165 C C . SER A 1 270 ? -11.087 5.608 42.308 1.00 36.97 270 SER A C 1
ATOM 2167 O O . SER A 1 270 ? -11.393 5.057 41.255 1.00 36.97 270 SER A O 1
ATOM 2169 N N . ALA A 1 271 ? -11.047 6.928 42.459 1.00 35.16 271 ALA A N 1
ATOM 2170 C CA . ALA A 1 271 ? -11.138 7.884 41.375 1.00 35.16 271 ALA A CA 1
ATOM 2171 C C . ALA A 1 271 ? -9.829 7.872 40.572 1.00 35.16 271 ALA A C 1
ATOM 2173 O O . ALA A 1 271 ? -8.759 8.133 41.124 1.00 35.16 271 ALA A O 1
ATOM 2174 N N . CYS A 1 272 ? -9.911 7.629 39.264 1.00 32.22 272 CYS A N 1
ATOM 2175 C CA . CYS A 1 272 ? -8.853 8.037 38.349 1.00 32.22 272 CYS A CA 1
ATOM 2176 C C . CYS A 1 272 ? -8.889 9.566 38.258 1.00 32.22 272 CYS A C 1
ATOM 2178 O O . CYS A 1 272 ? -9.749 10.148 37.599 1.00 32.22 272 CYS A O 1
ATOM 2180 N N . LEU A 1 273 ? -7.973 10.221 38.971 1.00 34.28 273 LEU A N 1
ATOM 2181 C CA . LEU A 1 273 ? -7.636 11.615 38.723 1.00 34.28 273 LEU A CA 1
ATOM 2182 C C . LEU A 1 273 ? -7.128 11.727 37.284 1.00 34.28 273 LEU A C 1
ATOM 2184 O O . LEU A 1 273 ? -6.147 11.084 36.914 1.00 34.28 273 LEU A O 1
ATOM 2188 N N . ALA A 1 274 ? -7.810 12.550 36.490 1.00 39.31 274 ALA A N 1
ATOM 2189 C CA . ALA A 1 274 ? -7.317 13.037 35.216 1.00 39.31 274 ALA A CA 1
ATOM 2190 C C . ALA A 1 274 ? -5.920 13.644 35.425 1.00 39.31 274 ALA A C 1
ATOM 2192 O O . ALA A 1 274 ? -5.772 14.673 36.089 1.00 39.31 274 ALA A O 1
ATOM 2193 N N . SER A 1 275 ? -4.890 12.980 34.897 1.00 31.89 275 SER A N 1
ATOM 2194 C CA . SER A 1 275 ? -3.554 13.559 34.833 1.00 31.89 275 SER A CA 1
ATOM 2195 C C . SER A 1 275 ? -3.535 14.596 33.721 1.00 31.89 275 SER A C 1
ATOM 2197 O O . SER A 1 275 ? -3.899 14.325 32.579 1.00 31.89 275 SER A O 1
ATOM 2199 N N . GLN A 1 276 ? -3.107 15.790 34.107 1.00 31.83 276 GLN A N 1
ATOM 2200 C CA . GLN A 1 276 ? -2.821 16.928 33.253 1.00 31.83 276 GLN A CA 1
ATOM 2201 C C . GLN A 1 276 ? -1.787 16.553 32.182 1.00 31.83 276 GLN A C 1
ATOM 2203 O O . GLN A 1 276 ? -0.952 15.667 32.380 1.00 31.83 276 GLN A O 1
ATOM 2208 N N . SER A 1 277 ? -1.880 17.250 31.051 1.00 36.94 277 SER A N 1
ATOM 2209 C CA . SER A 1 277 ? -1.030 17.154 29.868 1.00 36.94 277 SER A CA 1
ATOM 2210 C C . SER A 1 277 ? 0.459 16.955 30.184 1.00 36.94 277 SER A C 1
ATOM 2212 O O . SER A 1 277 ? 1.043 17.797 30.870 1.00 36.94 277 SER A O 1
ATOM 2214 N N . PRO A 1 278 ? 1.124 15.935 29.616 1.00 31.81 278 PRO A N 1
ATOM 2215 C CA . PRO A 1 278 ? 2.569 15.923 29.510 1.00 31.81 278 PRO A CA 1
ATOM 2216 C C . PRO A 1 278 ? 2.982 16.581 28.190 1.00 31.81 278 PRO A C 1
ATOM 2218 O O . PRO A 1 278 ? 2.798 16.032 27.105 1.00 31.81 278 PRO A O 1
ATOM 2221 N N . THR A 1 279 ? 3.580 17.765 28.286 1.00 37.53 279 THR A N 1
ATOM 2222 C CA . THR A 1 279 ? 4.536 18.249 27.287 1.00 37.53 279 THR A CA 1
ATOM 2223 C C . THR A 1 279 ? 5.680 17.239 27.162 1.00 37.53 279 THR A C 1
ATOM 2225 O O . THR A 1 279 ? 6.383 16.999 28.141 1.00 37.53 279 THR A O 1
ATOM 2228 N N . GLY A 1 280 ? 5.874 16.693 25.958 1.00 33.66 280 GLY A N 1
ATOM 2229 C CA . GLY A 1 280 ? 7.046 15.900 25.575 1.00 33.66 280 GLY A CA 1
ATOM 2230 C C . GLY A 1 280 ? 6.780 14.398 25.490 1.00 33.66 280 GLY A C 1
ATOM 2231 O O . GLY A 1 280 ? 6.931 13.680 26.474 1.00 33.66 280 GLY A O 1
ATOM 2232 N N . TRP A 1 281 ? 6.424 13.913 24.298 1.00 27.06 281 TRP A N 1
ATOM 2233 C CA . TRP A 1 281 ? 6.427 12.485 23.985 1.00 27.06 281 TRP A CA 1
ATOM 2234 C C . TRP A 1 281 ? 7.770 12.115 23.360 1.00 27.06 281 TRP A C 1
ATOM 2236 O O . TRP A 1 281 ? 8.165 12.648 22.325 1.00 27.06 281 TRP A O 1
ATOM 2246 N N . ALA A 1 282 ? 8.482 11.212 24.030 1.00 25.42 282 ALA A N 1
ATOM 2247 C CA . ALA A 1 282 ? 9.653 10.550 23.490 1.00 25.42 282 ALA A CA 1
ATOM 2248 C C . ALA A 1 282 ? 9.191 9.480 22.494 1.00 25.42 282 ALA A C 1
ATOM 2250 O O . ALA A 1 282 ? 8.557 8.493 22.867 1.00 25.42 282 ALA A O 1
ATOM 2251 N N . THR A 1 283 ? 9.524 9.678 21.224 1.00 29.67 283 THR A N 1
ATOM 2252 C CA . THR A 1 283 ? 9.455 8.650 20.189 1.00 29.67 283 THR A 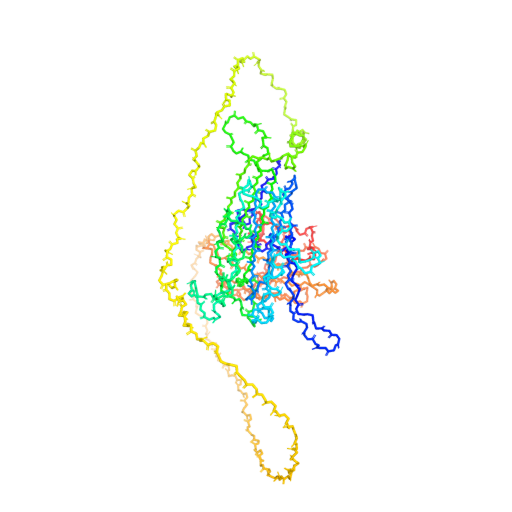CA 1
ATOM 2253 C C . THR A 1 283 ? 10.362 7.500 20.620 1.00 29.67 283 THR A C 1
ATOM 2255 O O . THR A 1 283 ? 11.576 7.671 20.748 1.00 29.67 283 THR A O 1
ATOM 2258 N N . SER A 1 284 ? 9.793 6.320 20.855 1.00 26.92 284 SER A N 1
ATOM 2259 C CA . SER A 1 284 ? 10.584 5.096 21.001 1.00 26.92 284 SER A CA 1
ATOM 2260 C C . SER A 1 284 ? 11.075 4.700 19.610 1.00 26.92 284 SER A C 1
ATOM 2262 O O . SER A 1 284 ? 10.467 3.869 18.945 1.00 26.92 284 SER A O 1
ATOM 2264 N N . ARG A 1 285 ? 12.136 5.356 19.122 1.00 30.69 285 ARG A N 1
ATOM 2265 C CA . ARG A 1 285 ? 12.875 4.877 17.950 1.00 30.69 285 ARG A CA 1
ATOM 2266 C C . ARG A 1 285 ? 13.419 3.495 18.294 1.00 30.69 285 ARG A C 1
ATOM 2268 O O . ARG A 1 285 ? 14.214 3.366 19.223 1.00 30.69 285 ARG A O 1
ATOM 2275 N N . ALA A 1 286 ? 13.017 2.488 17.530 1.00 29.38 286 ALA A N 1
ATOM 2276 C CA . ALA A 1 286 ? 13.773 1.256 17.422 1.00 29.38 286 ALA A CA 1
ATOM 2277 C C . ALA A 1 286 ? 15.146 1.607 16.824 1.00 29.38 286 ALA A C 1
ATOM 2279 O O . ALA A 1 286 ? 15.307 1.746 15.618 1.00 29.38 286 ALA A O 1
ATOM 2280 N N . THR A 1 287 ? 16.141 1.830 17.677 1.00 31.17 287 THR A N 1
ATOM 2281 C CA . THR A 1 287 ? 17.541 1.652 17.297 1.00 31.17 287 THR A CA 1
ATOM 2282 C C . THR A 1 287 ? 17.803 0.158 17.246 1.00 31.17 287 THR A C 1
ATOM 2284 O O . THR A 1 287 ? 18.142 -0.425 18.268 1.00 31.17 287 THR A O 1
ATOM 2287 N N . ASP A 1 288 ? 17.597 -0.454 16.087 1.00 32.81 288 ASP A N 1
ATOM 2288 C CA . ASP A 1 288 ? 18.648 -1.243 15.446 1.00 32.81 288 ASP A CA 1
ATOM 2289 C C . ASP A 1 288 ? 18.252 -1.543 13.993 1.00 32.81 288 ASP A C 1
ATOM 2291 O O . ASP A 1 288 ? 17.100 -1.859 13.713 1.00 32.81 288 ASP A O 1
ATOM 2295 N N . ILE A 1 289 ? 19.229 -1.448 13.089 1.00 33.81 289 ILE A N 1
ATOM 2296 C CA . ILE A 1 289 ? 19.123 -1.468 11.613 1.00 33.81 289 ILE A CA 1
ATOM 2297 C C . ILE A 1 289 ? 18.727 -0.122 10.969 1.00 33.81 289 ILE A C 1
ATOM 2299 O O . ILE A 1 289 ? 17.712 0.035 10.305 1.00 33.81 289 ILE A O 1
ATOM 2303 N N . SER A 1 290 ? 19.637 0.845 11.066 1.00 29.69 290 SER A N 1
ATOM 2304 C CA . SER A 1 290 ? 19.897 1.787 9.971 1.00 29.69 290 SER A CA 1
ATOM 2305 C C . SER A 1 290 ? 21.337 2.274 10.106 1.00 29.69 290 SER A C 1
ATOM 2307 O O . SER A 1 290 ? 21.641 3.101 10.969 1.00 29.69 290 SER A O 1
ATOM 2309 N N . GLN A 1 291 ? 22.248 1.757 9.279 1.00 31.31 291 GLN A N 1
ATOM 2310 C CA . GLN A 1 291 ? 23.471 2.507 9.006 1.00 31.31 291 GLN A CA 1
ATOM 2311 C C . GLN A 1 291 ? 23.046 3.840 8.370 1.00 31.31 291 GLN A C 1
ATOM 2313 O O . GLN A 1 291 ? 22.279 3.820 7.406 1.00 31.31 291 GLN A O 1
ATOM 2318 N N . PRO A 1 292 ? 23.481 4.998 8.892 1.00 31.28 292 PRO A N 1
ATOM 2319 C CA . PRO A 1 292 ? 23.166 6.269 8.262 1.00 31.28 292 PRO A CA 1
ATOM 2320 C C . PRO A 1 292 ? 23.799 6.311 6.867 1.00 31.28 292 PRO A C 1
ATOM 2322 O O . PRO A 1 292 ? 25.004 6.092 6.722 1.00 31.28 292 PRO A O 1
ATOM 2325 N N . LEU A 1 293 ? 22.995 6.617 5.843 1.00 36.31 293 LEU A N 1
ATOM 2326 C CA . LEU A 1 293 ? 23.521 6.998 4.534 1.00 36.31 293 LEU A CA 1
ATOM 2327 C C . LEU A 1 293 ? 24.494 8.181 4.706 1.00 36.31 293 LEU A C 1
ATOM 2329 O O . LEU A 1 293 ? 24.186 9.126 5.443 1.00 36.31 293 LEU A O 1
ATOM 2333 N N . PRO A 1 294 ? 25.649 8.186 4.017 1.00 29.88 294 PRO A N 1
ATOM 2334 C CA . PRO A 1 294 ? 26.554 9.322 4.044 1.00 29.88 294 PRO A CA 1
ATOM 2335 C C . PRO A 1 294 ? 25.864 10.549 3.441 1.00 29.88 294 PRO A C 1
ATOM 2337 O O . PRO A 1 294 ? 25.432 10.559 2.290 1.00 29.88 294 PRO A O 1
ATOM 2340 N N . THR A 1 295 ? 25.801 11.621 4.225 1.00 34.53 295 THR A N 1
ATOM 2341 C CA . THR A 1 295 ? 25.176 12.917 3.910 1.00 34.53 295 THR A CA 1
ATOM 2342 C C . THR A 1 295 ? 25.941 13.721 2.838 1.00 34.53 295 THR A C 1
ATOM 2344 O O . THR A 1 295 ? 25.815 14.939 2.758 1.00 34.53 295 THR A O 1
ATOM 2347 N N . SER A 1 296 ? 26.764 13.084 2.002 1.00 30.77 296 SER A N 1
ATOM 2348 C CA . SER A 1 296 ? 27.740 13.770 1.146 1.00 30.77 296 SER A CA 1
ATOM 2349 C C . SER A 1 296 ? 27.284 14.060 -0.290 1.00 30.77 296 SER A C 1
ATOM 2351 O O . SER A 1 296 ? 28.103 14.522 -1.079 1.00 30.77 296 SER A O 1
ATOM 2353 N N . LEU A 1 297 ? 26.014 13.844 -0.656 1.00 36.62 297 LEU A N 1
ATOM 2354 C CA . LEU A 1 297 ? 25.529 14.103 -2.028 1.00 36.62 297 LEU A CA 1
ATOM 2355 C C . LEU A 1 297 ? 24.605 15.323 -2.192 1.00 36.62 297 LEU A C 1
ATOM 2357 O O . LEU A 1 297 ? 24.314 15.707 -3.319 1.00 36.62 297 LEU A O 1
ATOM 2361 N N . LEU A 1 298 ? 24.221 16.011 -1.111 1.00 39.50 298 LEU A N 1
ATOM 2362 C CA . LEU A 1 298 ? 23.342 17.194 -1.185 1.00 39.50 298 LEU A CA 1
ATOM 2363 C C . LEU A 1 298 ? 24.077 18.550 -1.180 1.00 39.50 298 LEU A C 1
ATOM 2365 O O . LEU A 1 298 ? 23.436 19.595 -1.120 1.00 39.50 298 LEU A O 1
ATOM 2369 N N . SER A 1 299 ? 25.411 18.574 -1.294 1.00 31.80 299 SER A N 1
ATOM 2370 C CA . SER A 1 299 ? 26.200 19.824 -1.291 1.00 31.80 299 SER A CA 1
ATOM 2371 C C . SER A 1 299 ? 26.756 20.263 -2.654 1.00 31.80 299 SER A C 1
ATOM 2373 O O . SER A 1 299 ? 27.505 21.235 -2.695 1.00 31.80 299 SER A O 1
ATOM 2375 N N . GLN A 1 300 ? 26.418 19.604 -3.771 1.00 32.16 300 GLN A N 1
ATOM 2376 C CA . GLN A 1 300 ? 27.003 19.940 -5.087 1.00 32.16 300 GLN A CA 1
ATOM 2377 C C . GLN A 1 300 ? 26.045 20.509 -6.143 1.00 32.16 300 GLN A C 1
ATOM 2379 O O . GLN A 1 300 ? 26.492 20.852 -7.232 1.00 32.16 300 GLN A O 1
ATOM 2384 N N . LEU A 1 301 ? 24.772 20.746 -5.821 1.00 32.25 301 LEU A N 1
ATOM 2385 C CA . LEU A 1 301 ? 23.868 21.500 -6.701 1.00 32.25 301 LEU A CA 1
ATOM 2386 C C . LEU A 1 301 ? 23.694 22.936 -6.187 1.00 32.25 301 LEU A C 1
ATOM 2388 O O . LEU A 1 301 ? 22.609 23.377 -5.822 1.00 32.25 301 LEU A O 1
ATOM 2392 N N . SER A 1 302 ? 24.810 23.668 -6.142 1.00 29.78 302 SER A N 1
ATOM 2393 C CA . SER A 1 302 ? 24.825 25.125 -6.001 1.00 29.78 302 SER A CA 1
ATOM 2394 C C . SER A 1 302 ? 24.804 25.754 -7.395 1.00 29.78 302 SER A C 1
ATOM 2396 O O . SER A 1 302 ? 25.727 25.585 -8.191 1.00 29.78 302 SER A O 1
ATOM 2398 N N . LEU A 1 303 ? 23.714 26.458 -7.689 1.00 32.97 303 LEU A N 1
ATOM 2399 C CA . LEU A 1 303 ? 23.472 27.213 -8.914 1.00 32.97 303 LEU A CA 1
ATOM 2400 C C . LEU A 1 303 ? 24.576 28.252 -9.172 1.00 32.97 303 LEU A C 1
ATOM 2402 O O . LEU A 1 303 ? 24.646 29.285 -8.503 1.00 32.97 303 LEU A O 1
ATOM 2406 N N . ASN A 1 304 ? 25.356 28.047 -10.236 1.00 29.73 304 ASN A N 1
ATOM 2407 C CA . ASN A 1 304 ? 26.060 29.134 -10.916 1.00 29.73 304 ASN A CA 1
ATOM 2408 C C . ASN A 1 304 ? 25.025 30.040 -11.596 1.00 29.73 304 ASN A C 1
ATOM 2410 O O . ASN A 1 304 ? 24.610 29.823 -12.733 1.00 29.73 304 ASN A O 1
ATOM 2414 N N . ARG A 1 305 ? 24.594 31.077 -10.876 1.00 31.61 305 ARG A N 1
ATOM 2415 C CA . ARG A 1 305 ? 23.793 32.175 -11.417 1.00 31.61 305 ARG A CA 1
ATOM 2416 C C . ARG A 1 305 ? 24.729 33.186 -12.080 1.00 31.61 305 ARG A C 1
ATOM 2418 O O . ARG A 1 305 ? 25.119 34.174 -11.465 1.00 31.61 305 ARG A O 1
ATOM 2425 N N . THR A 1 306 ? 25.099 32.948 -13.335 1.00 31.08 306 THR A N 1
ATOM 2426 C CA . THR A 1 306 ? 25.793 33.958 -14.146 1.00 31.08 306 THR A CA 1
ATOM 2427 C C . THR A 1 306 ? 24.757 34.862 -14.803 1.00 31.08 306 THR A C 1
ATOM 2429 O O . THR A 1 306 ? 23.971 34.435 -15.645 1.00 31.08 306 THR A O 1
ATOM 2432 N N . ALA A 1 307 ? 24.746 36.129 -14.394 1.00 36.81 307 ALA A N 1
ATOM 2433 C CA . ALA A 1 307 ? 24.028 37.186 -15.085 1.00 36.81 307 ALA A CA 1
ATOM 2434 C C . ALA A 1 307 ? 24.579 37.328 -16.513 1.00 36.81 307 ALA A C 1
ATOM 2436 O O . ALA A 1 307 ? 25.785 37.472 -16.705 1.00 36.81 307 ALA A O 1
ATOM 2437 N N . SER A 1 308 ? 23.707 37.301 -17.517 1.00 33.22 308 SER A N 1
ATOM 2438 C CA . SER A 1 308 ? 24.043 37.751 -18.865 1.00 33.22 308 SER A CA 1
ATOM 2439 C C . SER A 1 308 ? 22.960 38.685 -19.370 1.00 33.22 308 SER A C 1
ATOM 2441 O O . SER A 1 308 ? 21.776 38.362 -19.437 1.00 33.22 308 SER A O 1
ATOM 2443 N N . THR A 1 309 ? 23.435 39.892 -19.625 1.00 32.69 309 THR A N 1
ATOM 2444 C CA . THR A 1 309 ? 22.726 41.083 -20.046 1.00 32.69 309 THR A CA 1
ATOM 2445 C C . THR A 1 309 ? 22.135 40.914 -21.440 1.00 32.69 309 THR A C 1
ATOM 2447 O O . THR A 1 309 ? 22.767 40.408 -22.361 1.00 32.69 309 THR A O 1
ATOM 2450 N N . THR A 1 310 ? 20.914 41.414 -21.568 1.00 33.22 310 THR A N 1
ATOM 2451 C CA . THR A 1 310 ? 20.130 41.630 -22.778 1.00 33.22 310 THR A CA 1
ATOM 2452 C C . THR A 1 310 ? 20.937 42.252 -23.921 1.00 33.22 310 THR A C 1
ATOM 2454 O O . THR A 1 310 ? 21.441 43.367 -23.787 1.00 33.22 310 THR A O 1
ATOM 2457 N N . GLN A 1 311 ? 20.912 41.626 -25.099 1.00 29.30 311 GLN A N 1
ATOM 2458 C CA . GLN A 1 311 ? 20.934 42.371 -26.355 1.00 29.30 311 GLN A CA 1
ATOM 2459 C C . GLN A 1 311 ? 19.954 41.772 -27.366 1.00 29.30 311 GLN A C 1
ATOM 2461 O O . GLN A 1 311 ? 19.832 40.569 -27.561 1.00 29.30 311 GLN A O 1
ATOM 2466 N N . ARG A 1 312 ? 19.199 42.697 -27.943 1.00 34.50 312 ARG A N 1
ATOM 2467 C CA . ARG A 1 312 ? 18.054 42.568 -28.835 1.00 34.50 312 ARG A CA 1
ATOM 2468 C C . ARG A 1 312 ? 18.575 42.833 -30.247 1.00 34.50 312 ARG A C 1
ATOM 2470 O O . ARG A 1 312 ? 19.257 43.840 -30.393 1.00 34.50 312 ARG A O 1
ATOM 2477 N N . THR A 1 313 ? 18.239 42.022 -31.257 1.00 31.14 313 THR A N 1
ATOM 2478 C CA . THR A 1 313 ? 17.716 42.459 -32.581 1.00 31.14 313 THR A CA 1
ATOM 2479 C C . THR A 1 313 ? 17.690 41.344 -33.649 1.00 31.14 313 THR A C 1
ATOM 2481 O O . THR A 1 313 ? 18.711 40.777 -33.996 1.00 31.14 313 THR A O 1
ATOM 2484 N N . SER A 1 314 ? 16.475 41.136 -34.176 1.00 34.22 314 SER A N 1
ATOM 2485 C CA . SER A 1 314 ? 16.061 41.023 -35.593 1.00 34.22 314 SER A CA 1
ATOM 2486 C C . SER A 1 314 ? 16.483 39.868 -36.530 1.00 34.22 314 SER A C 1
ATOM 2488 O O . SER A 1 314 ? 17.651 39.689 -36.839 1.00 34.22 314 SER A O 1
ATOM 2490 N N . ALA A 1 315 ? 15.432 39.332 -37.178 1.00 31.31 315 ALA A N 1
ATOM 2491 C CA . ALA A 1 315 ? 15.269 39.059 -38.622 1.00 31.31 315 ALA A CA 1
ATOM 2492 C C . ALA A 1 315 ? 15.368 37.604 -39.158 1.00 31.31 315 ALA A C 1
ATOM 2494 O O . ALA A 1 315 ? 16.438 37.035 -39.309 1.00 31.31 315 ALA A O 1
ATOM 2495 N N . THR A 1 316 ? 14.177 37.072 -39.481 1.00 33.69 316 THR A N 1
ATOM 2496 C CA . THR A 1 316 ? 13.701 36.462 -40.751 1.00 33.69 316 THR A CA 1
ATOM 2497 C C . THR A 1 316 ? 14.609 35.569 -41.621 1.00 33.69 316 THR A C 1
ATOM 2499 O O . THR A 1 316 ? 15.608 36.041 -42.150 1.00 33.69 316 THR A O 1
ATOM 2502 N N . ASN A 1 317 ? 14.136 34.339 -41.908 1.00 33.88 317 ASN A N 1
ATOM 2503 C CA . ASN A 1 317 ? 13.884 33.726 -43.244 1.00 33.88 317 ASN A CA 1
ATOM 2504 C C . ASN A 1 317 ? 13.831 32.183 -43.115 1.00 33.88 317 ASN A C 1
ATOM 2506 O O . ASN A 1 317 ? 14.760 31.574 -42.603 1.00 33.88 317 ASN A O 1
ATOM 2510 N N . SER A 1 318 ? 12.692 31.510 -43.319 1.00 35.62 318 SER A N 1
ATOM 2511 C CA . SER A 1 318 ? 12.201 30.946 -44.597 1.00 35.62 318 SER A CA 1
ATOM 2512 C C . SER A 1 318 ? 13.223 30.111 -45.391 1.00 35.62 318 SER A C 1
ATOM 2514 O O . SER A 1 318 ? 14.113 30.659 -46.030 1.00 35.62 318 SER A O 1
ATOM 2516 N N . SER A 1 319 ? 13.050 28.777 -45.401 1.00 32.78 319 SER A N 1
ATOM 2517 C CA . SER A 1 319 ? 13.003 27.907 -46.604 1.00 32.78 319 SER A CA 1
ATOM 2518 C C . SER A 1 319 ? 13.155 26.405 -46.272 1.00 32.78 319 SER A C 1
ATOM 2520 O O . SER A 1 319 ? 14.191 25.935 -45.822 1.00 32.78 319 SER A O 1
ATOM 2522 N N . SER A 1 320 ? 12.104 25.630 -46.553 1.00 35.81 320 SER A N 1
ATOM 2523 C CA . SER A 1 320 ? 12.213 24.309 -47.212 1.00 35.81 320 SER A CA 1
ATOM 2524 C C . SER A 1 320 ? 12.284 24.558 -48.744 1.00 35.81 320 SER A C 1
ATOM 2526 O O . SER A 1 320 ? 12.050 25.713 -49.115 1.00 35.81 320 SER A O 1
ATOM 2528 N N . PRO A 1 321 ? 12.494 23.589 -49.676 1.00 52.31 321 PRO A N 1
ATOM 2529 C CA . PRO A 1 321 ? 12.396 22.121 -49.567 1.00 52.31 321 PRO A CA 1
ATOM 2530 C C . PRO A 1 321 ? 13.408 21.335 -50.467 1.00 52.31 321 PRO A C 1
ATOM 2532 O O . PRO A 1 321 ? 14.405 21.880 -50.931 1.00 52.31 321 PRO A O 1
ATOM 2535 N N . SER A 1 322 ? 13.049 20.079 -50.796 1.00 33.94 322 SER A N 1
ATOM 2536 C CA . SER A 1 322 ? 13.499 19.225 -51.927 1.00 33.94 322 SER A CA 1
ATOM 2537 C C . SER A 1 322 ? 14.499 18.118 -51.523 1.00 33.94 322 SER A C 1
ATOM 2539 O O . SER A 1 322 ? 15.510 18.387 -50.892 1.00 33.94 322 SER A O 1
ATOM 2541 N N . SER A 1 323 ? 14.154 16.824 -51.586 1.00 33.94 323 SER A N 1
ATOM 2542 C CA . SER A 1 323 ? 13.843 15.911 -52.710 1.00 33.94 323 SER A CA 1
ATOM 2543 C C . SER A 1 323 ? 15.073 15.111 -53.154 1.00 33.94 323 SER A C 1
ATOM 2545 O O . SER A 1 323 ? 16.055 15.692 -53.599 1.00 33.94 323 SER A O 1
ATOM 2547 N N . GLY A 1 324 ? 14.985 13.778 -53.114 1.00 33.59 324 GLY A N 1
ATOM 2548 C CA . GLY A 1 324 ? 16.017 12.889 -53.647 1.00 33.59 324 GLY A CA 1
ATOM 2549 C C . GLY A 1 324 ? 15.551 11.437 -53.724 1.00 33.59 324 GLY A C 1
ATOM 2550 O O . GLY A 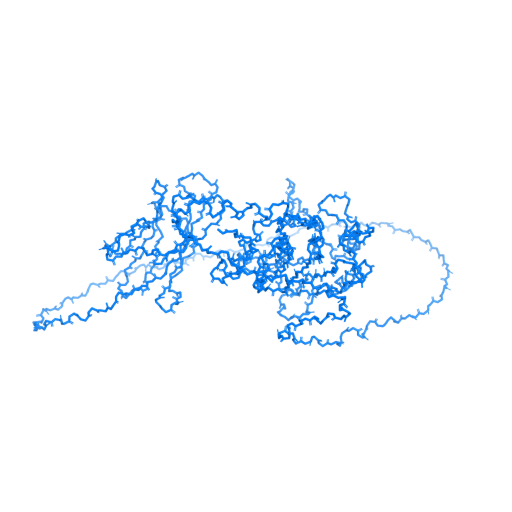1 324 ? 15.633 10.699 -52.752 1.00 33.59 324 GLY A O 1
ATOM 2551 N N . LYS A 1 325 ? 15.027 11.056 -54.893 1.00 35.84 325 LYS A N 1
ATOM 2552 C CA . LYS A 1 325 ? 14.728 9.682 -55.326 1.00 35.84 325 LYS A CA 1
ATOM 2553 C C . LYS A 1 325 ? 16.020 8.898 -55.604 1.00 35.84 325 LYS A C 1
ATOM 2555 O O . LYS A 1 325 ? 16.949 9.470 -56.162 1.00 35.84 325 LYS A O 1
ATOM 2560 N N . GLY A 1 326 ? 15.949 7.570 -55.471 1.00 30.53 326 GLY A N 1
ATOM 2561 C CA . GLY A 1 326 ? 16.478 6.663 -56.500 1.00 30.53 326 GLY A CA 1
ATOM 2562 C C . GLY A 1 326 ? 17.333 5.488 -56.018 1.00 30.53 326 GLY A C 1
ATOM 2563 O O . GLY A 1 326 ? 18.321 5.688 -55.327 1.00 30.53 326 GLY A O 1
ATOM 2564 N N . GLY A 1 327 ? 17.000 4.285 -56.508 1.00 31.84 327 GLY A N 1
ATOM 2565 C CA . GLY A 1 327 ? 18.000 3.252 -56.819 1.00 31.84 327 GLY A CA 1
ATOM 2566 C C . GLY A 1 327 ? 17.888 1.907 -56.093 1.00 31.84 327 GLY A C 1
ATOM 2567 O O . GLY A 1 327 ? 18.587 1.666 -55.122 1.00 31.84 327 GLY A O 1
ATOM 2568 N N . SER A 1 328 ? 17.075 0.999 -56.638 1.00 32.16 328 SER A N 1
ATOM 2569 C CA . SER A 1 328 ? 17.306 -0.465 -56.633 1.00 32.16 328 SER A CA 1
ATOM 2570 C C . SER A 1 328 ? 18.218 -0.822 -57.838 1.00 32.16 328 SER A C 1
ATOM 2572 O O . SER A 1 328 ? 18.477 0.098 -58.623 1.00 32.16 328 SER A O 1
ATOM 2574 N N . PRO A 1 329 ? 18.581 -2.084 -58.175 1.00 55.59 329 PRO A N 1
ATOM 2575 C CA . PRO A 1 329 ? 18.682 -3.359 -57.431 1.00 55.59 329 PRO A CA 1
ATOM 2576 C C . PRO A 1 329 ? 20.038 -4.093 -57.673 1.00 55.59 329 PRO A C 1
ATOM 2578 O O . PRO A 1 329 ? 20.673 -3.853 -58.694 1.00 55.59 329 PRO A O 1
ATOM 2581 N N . THR A 1 330 ? 20.404 -5.108 -56.869 1.00 35.28 330 THR A N 1
ATOM 2582 C CA . THR A 1 330 ? 21.198 -6.259 -57.381 1.00 35.28 330 THR A CA 1
ATOM 2583 C C . THR A 1 330 ? 20.935 -7.539 -56.583 1.00 35.28 330 THR A C 1
ATOM 2585 O O . THR A 1 330 ? 20.866 -7.526 -55.358 1.00 35.28 330 THR A O 1
ATOM 2588 N N . ALA A 1 331 ? 20.784 -8.640 -57.318 1.00 33.84 331 ALA A N 1
ATOM 2589 C CA . ALA A 1 331 ? 20.491 -9.997 -56.873 1.00 33.84 331 ALA A CA 1
ATOM 2590 C C . ALA A 1 331 ? 21.754 -10.889 -56.767 1.00 33.84 331 ALA A C 1
ATOM 2592 O O . ALA A 1 331 ? 22.845 -10.468 -57.145 1.00 33.84 331 ALA A O 1
ATOM 2593 N N . VAL A 1 332 ? 21.511 -12.174 -56.436 1.00 31.77 332 VAL A N 1
ATOM 2594 C CA . VAL A 1 332 ? 22.373 -13.374 -56.624 1.00 31.77 332 VAL A CA 1
ATOM 2595 C C . VAL A 1 332 ? 23.392 -13.565 -55.469 1.00 31.77 332 VAL A C 1
ATOM 2597 O O . VAL A 1 332 ? 24.026 -12.613 -55.056 1.00 31.77 332 VAL A O 1
ATOM 2600 N N . SER A 1 333 ? 23.603 -14.721 -54.822 1.00 34.00 333 SER A N 1
ATOM 2601 C CA . SER A 1 333 ? 23.575 -16.116 -55.271 1.00 34.00 333 SER A CA 1
ATOM 2602 C C . SER A 1 333 ? 23.476 -17.127 -54.113 1.00 34.00 333 SER A C 1
ATOM 2604 O O . SER A 1 333 ? 23.878 -16.865 -52.985 1.00 34.00 333 SER A O 1
ATOM 2606 N N . SER A 1 334 ? 23.033 -18.322 -54.492 1.00 34.31 334 SER A N 1
ATOM 2607 C CA . SER A 1 334 ? 23.055 -19.645 -53.853 1.00 34.31 334 SER A CA 1
ATOM 2608 C C . SER A 1 334 ? 24.305 -20.061 -53.062 1.00 34.31 334 SER A C 1
ATOM 2610 O O . SER A 1 334 ? 25.413 -19.751 -53.495 1.00 34.31 334 SER A O 1
ATOM 2612 N N . THR A 1 335 ? 24.146 -20.963 -52.076 1.00 32.91 335 THR A N 1
ATOM 2613 C CA . THR A 1 335 ? 24.803 -22.303 -52.020 1.00 32.91 335 THR A CA 1
ATOM 2614 C C . THR A 1 335 ? 24.333 -23.118 -50.795 1.00 32.91 335 THR A C 1
ATOM 2616 O O . THR A 1 335 ? 24.342 -22.635 -49.676 1.00 32.91 335 THR A O 1
ATOM 2619 N N . LYS A 1 336 ? 23.712 -24.283 -51.036 1.00 35.16 336 LYS A N 1
ATOM 2620 C CA . LYS A 1 336 ? 24.214 -25.661 -50.799 1.00 35.16 336 LYS A CA 1
ATOM 2621 C C . LYS A 1 336 ? 24.162 -26.178 -49.349 1.00 35.16 336 LYS A C 1
ATOM 2623 O O . LYS A 1 336 ? 25.013 -25.872 -48.526 1.00 35.16 336 LYS A O 1
ATOM 2628 N N . SER A 1 337 ? 23.226 -27.103 -49.127 1.00 37.78 337 SER A N 1
ATOM 2629 C CA . SER A 1 337 ? 23.275 -28.157 -48.102 1.00 37.78 337 SER A CA 1
ATOM 2630 C C . SER A 1 337 ? 24.448 -29.126 -48.344 1.00 37.78 337 SER A C 1
ATOM 2632 O O . SER A 1 337 ? 24.906 -29.256 -49.486 1.00 37.78 337 SER A O 1
ATOM 2634 N N . PRO A 1 338 ? 24.876 -29.876 -47.310 1.00 45.88 338 PRO A N 1
ATOM 2635 C CA . PRO A 1 338 ? 24.518 -31.296 -47.326 1.00 45.88 338 PRO A CA 1
ATOM 2636 C C . PRO A 1 338 ? 24.179 -31.934 -45.961 1.00 45.88 338 PRO A C 1
ATOM 2638 O O . PRO A 1 338 ? 24.758 -31.642 -44.924 1.00 45.88 338 PRO A O 1
ATOM 2641 N N . SER A 1 339 ? 23.225 -32.857 -46.082 1.00 33.50 339 SER A N 1
ATOM 2642 C CA . SER A 1 339 ? 22.932 -34.116 -45.378 1.00 33.50 339 SER A CA 1
ATOM 2643 C C . SER A 1 339 ? 24.025 -34.823 -44.545 1.00 33.50 339 SER A C 1
ATOM 2645 O O . SER A 1 339 ? 25.209 -34.759 -44.866 1.00 33.50 339 SER A O 1
ATOM 2647 N N . SER A 1 340 ? 23.523 -35.699 -43.651 1.00 34.34 340 SER A N 1
ATOM 2648 C CA . SER A 1 340 ? 24.114 -36.899 -43.001 1.00 34.34 340 SER A CA 1
ATOM 2649 C C . SER A 1 340 ? 24.529 -36.694 -41.535 1.00 34.34 340 SER A C 1
ATOM 2651 O O . SER A 1 340 ? 25.054 -35.647 -41.195 1.00 34.34 340 SER A O 1
ATOM 2653 N N . SER A 1 341 ? 24.318 -37.606 -40.582 1.00 36.53 341 SER A N 1
ATOM 2654 C CA . SER A 1 341 ? 23.759 -38.969 -40.558 1.00 36.53 341 SER A CA 1
ATOM 2655 C C . SER A 1 341 ? 23.578 -39.391 -39.089 1.00 36.53 341 SER A C 1
ATOM 2657 O O . SER A 1 341 ? 24.412 -39.056 -38.251 1.00 36.53 341 SER A O 1
ATOM 2659 N N . LEU A 1 342 ? 22.526 -40.161 -38.799 1.00 43.97 342 LEU A N 1
ATOM 2660 C CA . LEU A 1 342 ? 22.299 -40.879 -37.535 1.00 43.97 342 LEU A CA 1
ATOM 2661 C C . LEU A 1 342 ? 23.297 -42.041 -37.355 1.00 43.97 342 LEU A C 1
ATOM 2663 O O . LEU A 1 342 ? 23.598 -42.712 -38.346 1.00 43.97 342 LEU A O 1
ATOM 2667 N N . PRO A 1 343 ? 23.691 -42.384 -36.115 1.00 47.09 343 PRO A N 1
ATOM 2668 C CA . PRO A 1 343 ? 24.127 -43.733 -35.774 1.00 47.09 343 PRO A CA 1
ATOM 2669 C C . PRO A 1 343 ? 23.117 -44.469 -34.861 1.00 47.09 343 PRO A C 1
ATOM 2671 O O . PRO A 1 343 ? 22.311 -43.829 -34.182 1.00 47.09 343 PRO A O 1
ATOM 2674 N N . PRO A 1 344 ? 23.127 -45.817 -34.864 1.00 53.84 344 PRO A N 1
ATOM 2675 C CA . PRO A 1 344 ? 22.056 -46.639 -34.314 1.00 53.84 344 PRO A CA 1
ATOM 2676 C C . PRO A 1 344 ? 22.278 -47.114 -32.868 1.00 53.84 344 PRO A C 1
ATOM 2678 O O . PRO A 1 344 ? 23.383 -47.127 -32.333 1.00 53.84 344 PRO A O 1
ATOM 2681 N N . SER A 1 345 ? 21.155 -47.570 -32.313 1.00 38.97 345 SER A N 1
ATOM 2682 C CA . SER A 1 345 ? 20.931 -48.348 -31.091 1.00 38.97 345 SER A CA 1
ATOM 2683 C C . SER A 1 345 ? 21.873 -49.546 -30.887 1.00 38.97 345 SER A C 1
ATOM 2685 O O . SER A 1 345 ? 22.146 -50.296 -31.826 1.00 38.97 345 SER A O 1
ATOM 2687 N N . SER A 1 346 ? 22.264 -49.793 -29.630 1.00 44.91 346 SER A N 1
ATOM 2688 C CA . SER A 1 346 ? 22.811 -51.076 -29.172 1.00 44.91 346 SER A CA 1
ATOM 2689 C C . SER A 1 346 ? 22.246 -51.467 -27.800 1.00 44.91 346 SER A C 1
ATOM 2691 O O . SER A 1 346 ? 22.507 -50.816 -26.789 1.00 44.91 346 SER A O 1
ATOM 2693 N N . THR A 1 347 ? 21.475 -52.553 -27.798 1.00 43.94 347 THR A N 1
ATOM 2694 C CA . THR A 1 347 ? 20.898 -53.280 -26.655 1.00 43.94 347 THR A CA 1
ATOM 2695 C C . THR A 1 347 ? 21.949 -54.223 -26.024 1.00 43.94 347 THR A C 1
ATOM 2697 O O . THR A 1 347 ? 22.795 -54.737 -26.758 1.00 43.94 347 THR A O 1
ATOM 2700 N N . PRO A 1 348 ? 21.932 -54.472 -24.697 1.00 54.38 348 PRO A N 1
ATOM 2701 C CA . PRO A 1 348 ? 22.992 -55.212 -23.998 1.00 54.38 348 PRO A CA 1
ATOM 2702 C C . PRO A 1 348 ? 22.805 -56.748 -23.996 1.00 54.38 348 PRO A C 1
ATOM 2704 O O . PRO A 1 348 ? 21.676 -57.226 -24.121 1.00 54.38 348 PRO A O 1
ATOM 2707 N N . PRO A 1 349 ? 23.886 -57.536 -23.801 1.00 60.53 349 PRO A N 1
ATOM 2708 C CA . PRO A 1 349 ? 23.816 -58.988 -23.624 1.00 60.53 349 PRO A CA 1
ATOM 2709 C C . PRO A 1 349 ? 23.579 -59.417 -22.155 1.00 60.53 349 PRO A C 1
ATOM 2711 O O . PRO A 1 349 ? 23.880 -58.659 -21.229 1.00 60.53 349 PRO A O 1
ATOM 2714 N N . PRO A 1 350 ? 23.070 -60.647 -21.928 1.00 52.88 350 PRO A N 1
ATOM 2715 C CA . PRO A 1 350 ? 22.714 -61.163 -20.609 1.00 52.88 350 PRO A CA 1
ATOM 2716 C C . PRO A 1 350 ? 23.943 -61.723 -19.883 1.00 52.88 350 PRO A C 1
ATOM 2718 O O . PRO A 1 350 ? 24.809 -62.338 -20.506 1.00 52.88 350 PRO A O 1
ATOM 2721 N N . SER A 1 351 ? 24.002 -61.561 -18.559 1.00 41.97 351 SER A N 1
ATOM 2722 C CA . SER A 1 351 ? 25.034 -62.193 -17.732 1.00 41.97 351 SER A CA 1
ATOM 2723 C C . SER A 1 351 ? 24.436 -62.983 -16.571 1.00 41.97 351 SER A C 1
ATOM 2725 O O . SER A 1 351 ? 23.381 -62.668 -16.027 1.00 41.97 351 SER A O 1
ATOM 2727 N N . SER A 1 352 ? 25.143 -64.065 -16.288 1.00 42.75 352 SER A N 1
ATOM 2728 C CA . SER A 1 352 ? 24.764 -65.337 -15.693 1.00 42.75 352 SER A CA 1
ATOM 2729 C C . SER A 1 352 ? 24.708 -65.377 -14.165 1.00 42.75 352 SER A C 1
ATOM 2731 O O . SER A 1 352 ? 25.533 -64.791 -13.469 1.00 42.75 352 SER A O 1
ATOM 2733 N N . THR A 1 353 ? 23.791 -66.209 -13.682 1.00 43.56 353 THR A N 1
ATOM 2734 C CA . THR A 1 353 ? 23.589 -66.690 -12.310 1.00 43.56 353 THR A CA 1
ATOM 2735 C C . THR A 1 353 ? 24.761 -67.534 -11.773 1.00 43.56 353 THR A C 1
ATOM 2737 O O . THR A 1 353 ? 25.210 -68.444 -12.475 1.00 43.56 353 THR A O 1
ATOM 2740 N N . PRO A 1 354 ? 25.182 -67.349 -10.505 1.00 49.88 354 PRO A N 1
ATOM 2741 C CA . PRO A 1 354 ? 25.890 -68.364 -9.717 1.00 49.88 354 PRO A CA 1
ATOM 2742 C C . PRO A 1 354 ? 25.010 -69.002 -8.607 1.00 49.88 354 PRO A C 1
ATOM 2744 O O . PRO A 1 354 ? 23.983 -68.438 -8.229 1.00 49.88 354 PRO A O 1
ATOM 2747 N N . PRO A 1 355 ? 25.394 -70.190 -8.092 1.00 47.28 355 PRO A N 1
ATOM 2748 C CA . PRO A 1 355 ? 24.565 -71.087 -7.270 1.00 47.28 355 PRO A CA 1
ATOM 2749 C C . PRO A 1 355 ? 24.480 -70.700 -5.775 1.00 47.28 355 PRO A C 1
ATOM 2751 O O . PRO A 1 355 ? 25.282 -69.896 -5.298 1.00 47.28 355 PRO A O 1
ATOM 2754 N N . PRO A 1 356 ? 23.535 -71.290 -5.007 1.00 43.41 356 PRO A N 1
ATOM 2755 C CA . PRO A 1 356 ? 23.225 -70.853 -3.649 1.00 43.41 356 PRO A CA 1
ATOM 2756 C C . PRO A 1 356 ? 24.226 -71.391 -2.619 1.00 43.41 356 PRO A C 1
ATOM 2758 O O . PRO A 1 356 ? 24.359 -72.601 -2.421 1.00 43.41 356 PRO A O 1
ATOM 2761 N N . SER A 1 357 ? 24.869 -70.476 -1.896 1.00 37.81 357 SER A N 1
ATOM 2762 C CA . SER A 1 357 ? 25.618 -70.785 -0.677 1.00 37.81 357 SER A CA 1
ATOM 2763 C C . SER A 1 357 ? 24.679 -70.776 0.528 1.00 37.81 357 SER A C 1
ATOM 2765 O O . SER A 1 357 ? 24.010 -69.785 0.813 1.00 37.81 357 SER A O 1
ATOM 2767 N N . LYS A 1 358 ? 24.634 -71.912 1.230 1.00 47.19 358 LYS A N 1
ATOM 2768 C CA . LYS A 1 358 ? 23.966 -72.087 2.523 1.00 47.19 358 LYS A CA 1
ATOM 2769 C C . LYS A 1 358 ? 24.642 -71.199 3.568 1.00 47.19 358 LYS A C 1
ATOM 2771 O O . LYS A 1 358 ? 25.804 -71.438 3.889 1.00 47.19 358 LYS A O 1
ATOM 2776 N N . THR A 1 359 ? 23.892 -70.268 4.151 1.00 37.38 359 THR A N 1
ATOM 2777 C CA . THR A 1 359 ? 24.331 -69.513 5.328 1.00 37.38 359 THR A CA 1
ATOM 2778 C C . THR A 1 359 ? 23.246 -69.542 6.399 1.00 37.38 359 THR A C 1
ATOM 2780 O O . THR A 1 359 ? 22.055 -69.414 6.131 1.00 37.38 359 THR A O 1
ATOM 2783 N N . SER A 1 360 ? 23.724 -69.806 7.606 1.00 38.88 360 SER A N 1
ATOM 2784 C CA . SER A 1 360 ? 23.066 -70.023 8.888 1.00 38.88 360 SER A CA 1
ATOM 2785 C C . SER A 1 360 ? 21.979 -69.015 9.263 1.00 38.88 360 SER A C 1
ATOM 2787 O O . SER A 1 360 ? 22.173 -67.806 9.171 1.00 38.88 360 SER A O 1
ATOM 2789 N N . SER A 1 361 ? 20.881 -69.544 9.805 1.00 44.03 361 SER A N 1
ATOM 2790 C CA . SER A 1 361 ? 19.806 -68.810 10.467 1.00 44.03 361 SER A CA 1
ATOM 2791 C C . SER A 1 361 ? 20.301 -68.131 11.750 1.00 44.03 361 SER A C 1
ATOM 2793 O O . SER A 1 361 ? 20.395 -68.765 12.804 1.00 44.03 361 SER A O 1
ATOM 2795 N N . SER A 1 362 ? 20.592 -66.837 11.675 1.00 40.50 362 SER A N 1
ATOM 2796 C CA . SER A 1 362 ? 20.595 -65.951 12.838 1.00 40.50 362 SER A CA 1
ATOM 2797 C C . SER A 1 362 ? 19.263 -65.213 12.874 1.00 40.50 362 SER A C 1
ATOM 2799 O O . SER A 1 362 ? 18.966 -64.427 11.977 1.00 40.50 362 SER A O 1
ATOM 2801 N N . THR A 1 363 ? 18.459 -65.490 13.896 1.00 41.47 363 THR A N 1
ATOM 2802 C CA . THR A 1 363 ? 17.221 -64.776 14.215 1.00 41.47 363 THR A CA 1
ATOM 2803 C C . THR A 1 363 ? 17.510 -63.270 14.297 1.00 41.47 363 THR A C 1
ATOM 2805 O O . THR A 1 363 ? 18.281 -62.865 15.170 1.00 41.47 363 THR A O 1
ATOM 2808 N N . PRO A 1 364 ? 16.958 -62.429 13.403 1.00 42.69 364 PRO A N 1
ATOM 2809 C CA . PRO A 1 364 ? 17.184 -60.997 13.472 1.00 42.69 364 PRO A CA 1
ATOM 2810 C C . PRO A 1 364 ? 16.385 -60.439 14.649 1.00 42.69 364 PRO A C 1
ATOM 2812 O O . PRO A 1 364 ? 15.157 -60.471 14.666 1.00 42.69 364 PRO A O 1
ATOM 2815 N N . SER A 1 365 ? 17.107 -59.944 15.652 1.00 42.25 365 SER A N 1
ATOM 2816 C CA . SER A 1 365 ? 16.553 -59.094 16.699 1.00 42.25 365 SER A CA 1
ATOM 2817 C C . SER A 1 365 ? 16.065 -57.812 16.027 1.00 42.25 365 SER A C 1
ATOM 2819 O O . SER A 1 365 ? 16.875 -56.964 15.654 1.00 42.25 365 SER A O 1
ATOM 2821 N N . SER A 1 366 ? 14.753 -57.703 15.811 1.00 44.41 366 SER A N 1
ATOM 2822 C CA . SER A 1 366 ? 14.122 -56.538 15.197 1.00 44.41 366 SER A CA 1
ATOM 2823 C C . SER A 1 366 ? 14.244 -55.337 16.135 1.00 44.41 366 SER A C 1
ATOM 2825 O O . SER A 1 366 ? 13.384 -55.090 16.980 1.00 44.41 366 SER A O 1
ATOM 2827 N N . SER A 1 367 ? 15.336 -54.593 15.996 1.00 48.06 367 SER A N 1
ATOM 2828 C CA . SER A 1 367 ? 15.415 -53.209 16.447 1.00 48.06 367 SER A CA 1
ATOM 2829 C C . SER A 1 367 ? 14.410 -52.415 15.617 1.00 48.06 367 SER A C 1
ATOM 2831 O O . SER A 1 367 ? 14.740 -51.968 14.521 1.00 48.06 367 SER A O 1
ATOM 2833 N N . GLN A 1 368 ? 13.168 -52.304 16.092 1.00 59.72 368 GLN A N 1
ATOM 2834 C CA . GLN A 1 368 ? 12.181 -51.415 15.488 1.00 59.72 368 GLN A CA 1
ATOM 2835 C C . GLN A 1 368 ? 12.697 -49.985 15.635 1.00 59.72 368 GLN A C 1
ATOM 2837 O O . GLN A 1 368 ? 12.736 -49.432 16.734 1.00 59.72 368 GLN A O 1
ATOM 2842 N N . THR A 1 369 ? 13.154 -49.409 14.527 1.00 66.19 369 THR A N 1
ATOM 2843 C CA . THR A 1 369 ? 13.400 -47.975 14.431 1.00 66.19 369 THR A CA 1
ATOM 2844 C C . THR A 1 369 ? 12.082 -47.265 14.751 1.00 66.19 369 THR A C 1
ATOM 2846 O O . THR A 1 369 ? 11.046 -47.691 14.234 1.00 66.19 369 THR A O 1
ATOM 2849 N N . PRO A 1 370 ? 12.079 -46.237 15.618 1.00 75.50 370 PRO A N 1
ATOM 2850 C CA . PRO A 1 370 ? 10.865 -45.480 15.889 1.00 75.50 370 PRO A CA 1
ATOM 2851 C C . PRO A 1 370 ? 10.270 -44.951 14.573 1.00 75.50 370 PRO A C 1
ATOM 2853 O O . PRO A 1 370 ? 11.036 -44.622 13.659 1.00 75.50 370 PRO A O 1
ATOM 2856 N N . PRO A 1 371 ? 8.930 -44.894 14.457 1.00 76.44 371 PRO A N 1
ATOM 2857 C CA . PRO A 1 371 ? 8.271 -44.380 13.264 1.00 76.44 371 PRO A CA 1
ATOM 2858 C C . PRO A 1 371 ? 8.778 -42.966 12.966 1.00 76.44 371 PRO A C 1
ATOM 2860 O O . PRO A 1 371 ? 8.864 -42.124 13.861 1.00 76.44 371 PRO A O 1
ATOM 2863 N N . GLN A 1 372 ? 9.171 -42.728 11.715 1.00 81.38 372 GLN A N 1
ATOM 2864 C CA . GLN A 1 372 ? 9.579 -41.402 11.258 1.00 81.38 372 GLN A CA 1
ATOM 2865 C C . GLN A 1 372 ? 8.335 -40.625 10.832 1.00 81.38 372 GLN A C 1
ATOM 2867 O O . GLN A 1 372 ? 7.517 -41.154 10.082 1.00 81.38 372 GLN A O 1
ATOM 2872 N N . GLN A 1 373 ? 8.211 -39.381 11.293 1.00 83.50 373 GLN A N 1
ATOM 2873 C CA . GLN A 1 373 ? 7.124 -38.483 10.911 1.00 83.50 373 GLN A CA 1
ATOM 2874 C C . GLN A 1 373 ? 7.628 -37.453 9.898 1.00 83.50 373 GLN A C 1
ATOM 2876 O O . GLN A 1 373 ? 8.638 -36.789 10.129 1.00 83.50 373 GLN A O 1
ATOM 2881 N N . TYR A 1 374 ? 6.923 -37.326 8.781 1.00 85.44 374 TYR A N 1
ATOM 2882 C CA . TYR A 1 374 ? 7.187 -36.322 7.756 1.00 85.44 374 TYR A CA 1
ATOM 2883 C C . TYR A 1 374 ? 6.045 -35.316 7.762 1.00 85.44 374 TYR A C 1
ATOM 2885 O O . TYR A 1 374 ? 4.895 -35.714 7.900 1.00 85.44 374 TYR A O 1
ATOM 2893 N N . ASN A 1 375 ? 6.367 -34.037 7.587 1.00 83.12 375 ASN A N 1
ATOM 2894 C CA . ASN A 1 375 ? 5.355 -33.002 7.388 1.00 83.12 375 ASN A CA 1
ATOM 2895 C C . ASN A 1 375 ? 5.140 -32.827 5.886 1.00 83.12 375 ASN A C 1
ATOM 2897 O O . ASN A 1 375 ? 6.120 -32.832 5.135 1.00 83.12 375 ASN A O 1
ATOM 2901 N N . MET A 1 376 ? 3.896 -32.659 5.446 1.00 84.88 376 MET A N 1
ATOM 2902 C CA . MET A 1 376 ? 3.567 -32.453 4.036 1.00 84.88 376 MET A CA 1
ATOM 2903 C C . MET A 1 376 ? 2.647 -31.246 3.875 1.00 84.88 376 MET A C 1
ATOM 2905 O O . MET A 1 376 ? 1.633 -31.117 4.546 1.00 84.88 376 MET A O 1
ATOM 2909 N N . HIS A 1 377 ? 2.963 -30.355 2.953 1.00 81.88 377 HIS A N 1
ATOM 2910 C CA . HIS A 1 377 ? 2.092 -29.249 2.584 1.00 81.88 377 HIS A CA 1
ATOM 2911 C C . HIS A 1 377 ? 1.534 -29.550 1.206 1.00 81.88 377 HIS A C 1
ATOM 2913 O O . HIS A 1 377 ? 2.309 -29.823 0.291 1.00 81.88 377 HIS A O 1
ATOM 2919 N N . ILE A 1 378 ? 0.208 -29.533 1.072 1.00 82.94 378 ILE A N 1
ATOM 2920 C CA . ILE A 1 378 ? -0.461 -29.688 -0.214 1.00 82.94 378 ILE A CA 1
ATOM 2921 C C . ILE A 1 378 ? -1.241 -28.418 -0.513 1.00 82.94 378 ILE A C 1
ATOM 2923 O O . ILE A 1 378 ? -2.126 -28.018 0.242 1.00 82.94 378 ILE A O 1
ATOM 2927 N N . ASN A 1 379 ? -0.920 -27.808 -1.646 1.00 75.25 379 ASN A N 1
ATOM 2928 C CA . ASN A 1 379 ? -1.681 -26.696 -2.190 1.00 75.25 379 ASN A CA 1
ATOM 2929 C C . ASN A 1 379 ? -2.546 -27.223 -3.321 1.00 75.25 379 ASN A C 1
ATOM 2931 O O . ASN A 1 379 ? -2.035 -27.854 -4.246 1.00 75.25 379 ASN A O 1
ATOM 2935 N N . GLU A 1 380 ? -3.842 -26.946 -3.249 1.00 77.25 380 GLU A N 1
ATOM 2936 C CA . GLU A 1 380 ? -4.798 -27.271 -4.298 1.00 77.25 380 GLU A CA 1
ATOM 2937 C C . GLU A 1 380 ? -5.243 -25.981 -4.985 1.00 77.25 380 GLU A C 1
ATOM 2939 O O . GLU A 1 380 ? -5.692 -25.031 -4.340 1.00 77.25 380 GLU A O 1
ATOM 2944 N N . TYR A 1 381 ? -5.141 -25.939 -6.309 1.00 77.19 381 TYR A N 1
ATOM 2945 C CA . TYR A 1 381 ? -5.565 -24.801 -7.118 1.00 77.19 381 TYR A CA 1
ATOM 2946 C C . TYR A 1 381 ? -6.669 -25.223 -8.067 1.00 77.19 381 TYR A C 1
ATOM 2948 O O . TYR A 1 381 ? -6.601 -26.288 -8.674 1.00 77.19 381 TYR A O 1
ATOM 2956 N N . TRP A 1 382 ? -7.664 -24.356 -8.236 1.00 71.94 382 TRP A N 1
ATOM 2957 C CA . TRP A 1 382 ? -8.745 -24.560 -9.190 1.00 71.94 382 TRP A CA 1
ATOM 2958 C C . TRP A 1 382 ? -8.652 -23.524 -10.301 1.00 71.94 382 TRP A C 1
ATOM 2960 O O . TRP A 1 382 ? -8.718 -22.320 -10.065 1.00 71.94 382 TRP A O 1
ATOM 2970 N N . GLY A 1 383 ? -8.514 -23.993 -11.534 1.00 70.31 383 GLY A N 1
ATOM 2971 C CA . GLY A 1 383 ? -8.710 -23.174 -12.716 1.00 70.31 383 GLY A CA 1
ATOM 2972 C C . GLY A 1 383 ? -10.193 -22.860 -12.926 1.00 70.31 383 GLY A C 1
ATOM 2973 O O . GLY A 1 383 ? -11.079 -23.649 -12.603 1.00 70.31 383 GLY A O 1
ATOM 2974 N N . CYS A 1 384 ? -10.491 -21.741 -13.577 1.00 72.00 384 CYS A N 1
ATOM 2975 C CA . CYS A 1 384 ? -11.864 -21.369 -13.945 1.00 72.00 384 CYS A CA 1
ATOM 2976 C C . CYS A 1 384 ? -12.445 -22.201 -15.118 1.00 72.00 384 CYS A C 1
ATOM 2978 O O . CYS A 1 384 ? -13.372 -21.759 -15.793 1.00 72.00 384 CYS A O 1
ATOM 2980 N N . GLY A 1 385 ? -11.864 -23.367 -15.426 1.00 66.81 385 GLY A N 1
ATOM 2981 C CA . GLY A 1 385 ? -12.310 -24.268 -16.494 1.00 66.81 385 GLY A CA 1
ATOM 2982 C C . GLY A 1 385 ? -13.375 -25.262 -16.022 1.00 66.81 385 GLY A C 1
ATOM 2983 O O . GLY A 1 385 ? -13.643 -25.364 -14.834 1.00 66.81 385 GLY A O 1
ATOM 2984 N N . SER A 1 386 ? -13.967 -26.020 -16.951 1.00 65.19 386 SER A N 1
ATOM 2985 C CA . SER A 1 386 ? -14.966 -27.055 -16.639 1.00 65.19 386 SER A CA 1
ATOM 2986 C C . SER A 1 386 ? -14.476 -28.061 -15.584 1.00 65.19 386 SER A C 1
ATOM 2988 O O . SER A 1 386 ? -13.349 -28.551 -15.706 1.00 65.19 386 SER A O 1
ATOM 2990 N N . ASP A 1 387 ? -15.370 -28.433 -14.665 1.00 63.00 387 ASP A N 1
ATOM 2991 C CA . ASP A 1 387 ? -15.194 -29.212 -13.419 1.00 63.00 387 ASP A CA 1
ATOM 2992 C C . ASP A 1 387 ? -14.401 -30.532 -13.496 1.00 63.00 387 ASP A C 1
ATOM 2994 O O . ASP A 1 387 ? -14.103 -31.133 -12.474 1.00 63.00 387 ASP A O 1
ATOM 2998 N N . ALA A 1 388 ? -14.074 -31.034 -14.688 1.00 61.09 388 ALA A N 1
ATOM 2999 C CA . ALA A 1 388 ? -13.379 -32.311 -14.844 1.00 61.09 388 ALA A CA 1
ATOM 3000 C C . ALA A 1 388 ? -11.844 -32.195 -14.885 1.00 61.09 388 ALA A C 1
ATOM 3002 O O . ALA A 1 388 ? -11.174 -33.215 -14.779 1.00 61.09 388 ALA A O 1
ATOM 3003 N N . ASN A 1 389 ? -11.277 -31.002 -15.115 1.00 64.50 389 ASN A N 1
ATOM 3004 C CA . ASN A 1 389 ? -9.840 -30.843 -15.412 1.00 64.50 389 ASN A CA 1
ATOM 3005 C C . ASN A 1 389 ? -9.245 -29.520 -14.906 1.00 64.50 389 ASN A C 1
ATOM 3007 O O . ASN A 1 389 ? -8.320 -28.967 -15.518 1.00 64.50 389 ASN A O 1
ATOM 3011 N N . ASN A 1 390 ? -9.814 -28.951 -13.854 1.00 70.56 390 ASN A N 1
ATOM 3012 C CA . ASN A 1 390 ? -9.380 -27.661 -13.343 1.00 70.56 390 ASN A CA 1
ATOM 3013 C C . ASN A 1 390 ? -8.584 -27.746 -12.043 1.00 70.56 390 ASN A C 1
ATOM 3015 O O . ASN A 1 390 ? -8.116 -26.710 -11.597 1.00 70.56 390 ASN A O 1
ATOM 3019 N N . LEU A 1 391 ? -8.368 -28.931 -11.484 1.00 78.75 391 LEU A N 1
ATOM 3020 C CA . LEU A 1 391 ? -7.560 -29.088 -10.288 1.00 78.75 391 LEU A CA 1
ATOM 3021 C C . LEU A 1 391 ? -6.065 -29.178 -10.616 1.00 78.75 391 LEU A C 1
ATOM 3023 O O . LEU A 1 391 ? -5.624 -29.849 -11.555 1.00 78.75 391 LEU A O 1
ATOM 3027 N N . PHE A 1 392 ? -5.278 -28.454 -9.837 1.00 81.81 392 PHE A N 1
ATOM 3028 C CA . PHE A 1 392 ? -3.828 -28.500 -9.830 1.00 81.81 392 PHE A CA 1
ATOM 3029 C C . PHE A 1 392 ? -3.373 -28.715 -8.400 1.00 81.81 392 PHE A C 1
ATOM 3031 O O . PHE A 1 392 ? -4.007 -28.218 -7.473 1.00 81.81 392 PHE A O 1
ATOM 3038 N N . ILE A 1 393 ? -2.263 -29.419 -8.228 1.00 84.00 393 ILE A N 1
ATOM 3039 C CA . ILE A 1 393 ? -1.672 -29.633 -6.914 1.00 84.00 393 ILE A CA 1
ATOM 3040 C C . ILE A 1 393 ? -0.193 -29.282 -6.917 1.00 84.00 393 ILE A C 1
ATOM 3042 O O . ILE A 1 393 ? 0.510 -29.446 -7.920 1.00 84.00 393 ILE A O 1
ATOM 3046 N N . GLN A 1 394 ? 0.262 -28.820 -5.764 1.00 85.06 394 GLN A N 1
ATOM 3047 C CA . GLN A 1 394 ? 1.661 -28.624 -5.430 1.00 85.06 394 GLN A CA 1
ATOM 3048 C C . GLN A 1 394 ? 1.912 -29.272 -4.070 1.00 85.06 394 GLN A C 1
ATOM 3050 O O . GLN A 1 394 ? 1.073 -29.166 -3.178 1.00 85.06 394 GLN A O 1
ATOM 3055 N N . LEU A 1 395 ? 3.044 -29.954 -3.918 1.00 89.31 395 LEU A N 1
ATOM 3056 C CA . LEU A 1 395 ? 3.423 -30.627 -2.688 1.00 89.31 395 LEU A CA 1
ATOM 3057 C C . LEU A 1 395 ? 4.825 -30.219 -2.253 1.00 89.31 395 LEU A C 1
ATOM 3059 O O . LEU A 1 395 ? 5.775 -30.322 -3.031 1.00 89.31 395 LEU A O 1
ATOM 3063 N N . ASP A 1 396 ? 4.943 -29.885 -0.975 1.00 86.06 396 ASP A N 1
ATOM 3064 C CA . ASP A 1 396 ? 6.205 -29.803 -0.248 1.00 86.06 396 ASP A CA 1
ATOM 3065 C C . ASP A 1 396 ? 6.237 -30.860 0.855 1.00 86.06 396 ASP A C 1
ATOM 3067 O O . ASP A 1 396 ? 5.236 -31.111 1.524 1.00 86.06 396 ASP A O 1
ATOM 3071 N N . MET A 1 397 ? 7.388 -31.489 1.073 1.00 87.56 397 MET A N 1
ATOM 3072 C CA . MET A 1 397 ? 7.569 -32.484 2.130 1.00 87.56 397 MET A CA 1
ATOM 3073 C C . MET A 1 397 ? 8.844 -32.210 2.913 1.00 87.56 397 MET A C 1
ATOM 3075 O O . MET A 1 397 ? 9.920 -32.080 2.327 1.00 87.56 397 MET A O 1
ATOM 3079 N N . TRP A 1 398 ? 8.746 -32.224 4.240 1.00 87.56 398 TRP A N 1
ATOM 3080 C CA . TRP A 1 398 ? 9.864 -32.046 5.161 1.00 87.56 398 TRP A CA 1
ATOM 3081 C C . TRP A 1 398 ? 10.081 -33.294 6.007 1.00 87.56 398 TRP A C 1
ATOM 3083 O O . TRP A 1 398 ? 9.138 -33.958 6.438 1.00 87.56 398 TRP A O 1
ATOM 3093 N N . ASN A 1 399 ? 11.345 -33.608 6.268 1.00 88.38 399 ASN A N 1
ATOM 3094 C CA . ASN A 1 399 ? 11.725 -34.684 7.180 1.00 88.38 399 ASN A CA 1
ATOM 3095 C C . ASN A 1 399 ? 11.550 -34.265 8.663 1.00 88.38 399 ASN A C 1
ATOM 3097 O O . ASN A 1 399 ? 11.311 -33.086 8.943 1.00 88.38 399 ASN A O 1
ATOM 3101 N N . PRO A 1 400 ? 11.739 -35.181 9.638 1.00 85.25 400 PRO A N 1
ATOM 3102 C CA . PRO A 1 400 ? 11.640 -34.841 11.061 1.00 85.25 400 PRO A CA 1
ATOM 3103 C C . PRO A 1 400 ? 12.584 -33.723 11.537 1.00 85.25 400 PRO A C 1
ATOM 3105 O O . PRO A 1 400 ? 12.346 -33.131 12.586 1.00 85.25 400 PRO A O 1
ATOM 3108 N N . SER A 1 401 ? 13.670 -33.432 10.807 1.00 87.75 401 SER A N 1
ATOM 3109 C CA . SER A 1 401 ? 14.580 -32.324 11.128 1.00 87.75 401 SER A CA 1
ATOM 3110 C C . SER A 1 401 ? 14.140 -30.980 10.536 1.00 87.75 401 SER A C 1
ATOM 3112 O O . SER A 1 401 ? 14.879 -30.005 10.656 1.00 87.75 401 SER A O 1
ATOM 3114 N N . GLY A 1 402 ? 12.977 -30.916 9.878 1.00 84.44 402 GLY A N 1
ATOM 3115 C CA . GLY A 1 402 ? 12.453 -29.707 9.234 1.00 84.44 402 GLY A CA 1
ATOM 3116 C C . GLY A 1 402 ? 13.144 -29.355 7.915 1.00 84.44 402 GLY A C 1
ATOM 3117 O O . GLY A 1 402 ? 13.018 -28.237 7.429 1.00 84.44 402 GLY A O 1
ATOM 3118 N N . THR A 1 403 ? 13.904 -30.277 7.323 1.00 87.81 403 THR A N 1
ATOM 3119 C CA . THR A 1 403 ? 14.559 -30.066 6.027 1.00 87.81 403 THR A CA 1
ATOM 3120 C C . THR A 1 403 ? 13.600 -30.441 4.907 1.00 87.81 403 THR A C 1
ATOM 3122 O O . THR A 1 403 ? 13.076 -31.556 4.916 1.00 87.81 403 THR A O 1
ATOM 3125 N N . LEU A 1 404 ? 13.407 -29.536 3.940 1.00 84.31 404 LEU A N 1
ATOM 3126 C CA . LEU A 1 404 ? 12.642 -29.814 2.725 1.00 84.31 404 LEU A CA 1
ATOM 3127 C C . LEU A 1 404 ? 13.333 -30.956 1.980 1.00 84.31 404 LEU A C 1
ATOM 3129 O O . LEU A 1 404 ? 14.481 -30.828 1.551 1.00 84.31 404 LEU A O 1
ATOM 3133 N N . VAL A 1 405 ? 12.653 -32.090 1.889 1.00 88.00 405 VAL A N 1
ATOM 3134 C CA . VAL A 1 405 ? 13.140 -33.258 1.167 1.00 88.00 405 VAL A CA 1
ATOM 3135 C C . VAL A 1 405 ? 12.548 -33.284 -0.230 1.00 88.00 405 VAL A C 1
ATOM 3137 O O . VAL A 1 405 ? 13.316 -33.401 -1.174 1.00 88.00 405 VAL A O 1
ATOM 3140 N N . ALA A 1 406 ? 11.242 -33.091 -0.407 1.00 87.00 406 ALA A N 1
ATOM 3141 C CA . ALA A 1 406 ? 10.629 -33.100 -1.734 1.00 87.00 406 ALA A CA 1
ATOM 3142 C C . ALA A 1 406 ? 9.837 -31.822 -2.002 1.00 87.00 406 ALA A C 1
ATOM 3144 O O . ALA A 1 406 ? 9.223 -31.276 -1.092 1.00 87.00 406 ALA A O 1
ATOM 3145 N N . HIS A 1 407 ? 9.852 -31.404 -3.265 1.00 87.25 407 HIS A N 1
ATOM 3146 C CA . HIS A 1 407 ? 9.052 -30.322 -3.824 1.00 87.25 407 HIS A CA 1
ATOM 3147 C C . HIS A 1 407 ? 8.532 -30.778 -5.186 1.00 87.25 407 HIS A C 1
ATOM 3149 O O . HIS A 1 407 ? 9.279 -31.399 -5.954 1.00 87.25 407 HIS A O 1
ATOM 3155 N N . SER A 1 408 ? 7.284 -30.460 -5.502 1.00 85.56 408 SER A N 1
ATOM 3156 C CA . SER A 1 408 ? 6.766 -30.543 -6.863 1.00 85.56 408 SER A CA 1
ATOM 3157 C C . SER A 1 408 ? 6.425 -29.161 -7.389 1.00 85.56 408 SER A C 1
ATOM 3159 O O . SER A 1 408 ? 5.794 -28.385 -6.681 1.00 85.56 408 SER A O 1
ATOM 3161 N N . ASP A 1 409 ? 6.699 -28.911 -8.666 1.00 83.31 409 ASP A N 1
ATOM 3162 C CA . ASP A 1 409 ? 6.053 -27.805 -9.373 1.00 83.31 409 ASP A CA 1
ATOM 3163 C C . ASP A 1 409 ? 4.528 -27.994 -9.371 1.00 83.31 409 ASP A C 1
ATOM 3165 O O . ASP A 1 409 ? 4.036 -29.127 -9.308 1.00 83.31 409 ASP A O 1
ATOM 3169 N N . THR A 1 410 ? 3.778 -26.898 -9.500 1.00 77.69 410 THR A N 1
A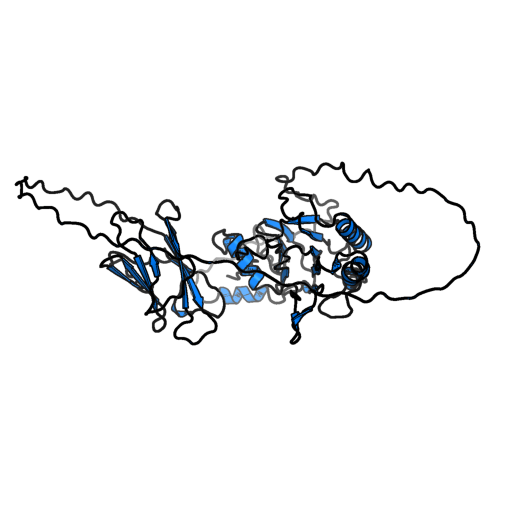TOM 3170 C CA . THR A 1 410 ? 2.325 -26.950 -9.684 1.00 77.69 410 THR A CA 1
ATOM 3171 C C . THR A 1 410 ? 2.003 -27.750 -10.939 1.00 77.69 410 THR A C 1
ATOM 3173 O O . THR A 1 410 ? 2.340 -27.355 -12.060 1.00 77.69 410 THR A O 1
ATOM 3176 N N . LYS A 1 411 ? 1.340 -28.891 -10.764 1.00 78.31 411 LYS A N 1
ATOM 3177 C CA . LYS A 1 411 ? 0.921 -29.752 -11.869 1.00 78.31 411 LYS A CA 1
ATOM 3178 C C . LYS A 1 411 ? -0.580 -29.869 -11.883 1.00 78.31 411 LYS A C 1
ATOM 3180 O O . LYS A 1 411 ? -1.215 -29.951 -10.837 1.00 78.31 411 LYS A O 1
ATOM 3185 N N . ARG A 1 412 ? -1.139 -29.913 -13.092 1.00 75.06 412 ARG A N 1
ATOM 3186 C CA . ARG A 1 412 ? -2.510 -30.375 -13.271 1.00 75.06 412 ARG A CA 1
ATOM 3187 C C . ARG A 1 412 ? -2.601 -31.759 -12.643 1.00 75.06 412 ARG A C 1
ATOM 3189 O O . ARG A 1 412 ? -1.733 -32.596 -12.889 1.00 75.06 412 ARG A O 1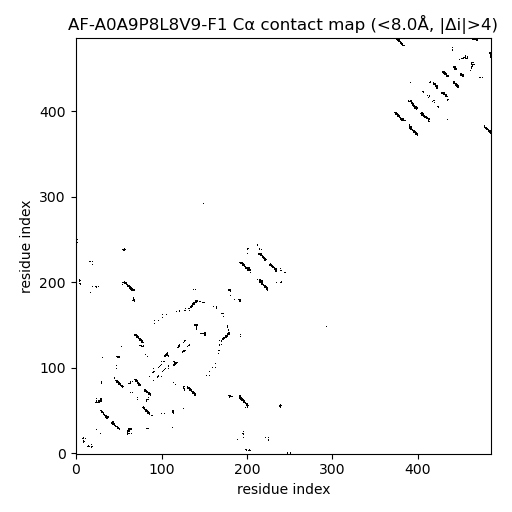
ATOM 3196 N N . ALA A 1 413 ? -3.619 -31.959 -11.827 1.00 65.44 413 ALA A N 1
ATOM 3197 C CA . ALA A 1 413 ? -3.818 -33.220 -11.158 1.00 65.44 413 ALA A CA 1
ATOM 3198 C C . ALA A 1 413 ? -5.300 -33.545 -11.063 1.00 65.44 413 ALA A C 1
ATOM 3200 O O . ALA A 1 413 ? -6.153 -32.691 -10.846 1.00 65.44 413 ALA A O 1
ATOM 3201 N N . GLY A 1 414 ? -5.585 -34.819 -11.261 1.00 65.62 414 GLY A N 1
ATOM 3202 C CA . GLY A 1 414 ? -6.914 -35.397 -11.198 1.00 65.62 414 GLY A CA 1
ATOM 3203 C C . GLY A 1 414 ? -6.792 -36.910 -11.260 1.00 65.62 414 GLY A C 1
ATOM 3204 O O . GLY A 1 414 ? -5.690 -37.442 -11.410 1.00 65.62 414 GLY A O 1
ATOM 3205 N N . ALA A 1 415 ? -7.921 -37.615 -11.204 1.00 60.59 415 ALA A N 1
ATOM 3206 C CA . ALA A 1 415 ? -7.946 -39.081 -11.189 1.00 60.59 415 ALA A CA 1
ATOM 3207 C C . ALA A 1 415 ? -7.176 -39.743 -12.355 1.00 60.59 415 ALA A C 1
ATOM 3209 O O . ALA A 1 415 ? -6.774 -40.900 -12.253 1.00 60.59 415 ALA A O 1
ATOM 3210 N N . THR A 1 416 ? -6.966 -39.030 -13.466 1.00 70.06 416 THR A N 1
ATOM 3211 C CA . THR A 1 416 ? -6.246 -39.529 -14.647 1.00 70.06 416 THR A CA 1
ATOM 3212 C C . THR A 1 416 ? -4.770 -39.133 -14.708 1.00 70.06 416 THR A C 1
ATOM 3214 O O . THR A 1 416 ? -4.044 -39.693 -15.526 1.00 70.06 416 THR A O 1
ATOM 3217 N N . GLU A 1 417 ? -4.316 -38.190 -13.879 1.00 81.94 417 GLU A N 1
ATOM 3218 C CA . GLU A 1 417 ? -2.937 -37.677 -13.868 1.00 81.94 417 GLU A CA 1
ATOM 3219 C C . GLU A 1 417 ? -2.457 -37.458 -12.418 1.00 81.94 417 GLU A C 1
ATOM 3221 O O . GLU A 1 417 ? -2.471 -36.328 -11.925 1.00 81.94 417 GLU A O 1
ATOM 3226 N N . PRO A 1 418 ? -2.061 -38.527 -11.700 1.00 86.19 418 PRO A N 1
ATOM 3227 C CA . PRO A 1 418 ? -1.522 -38.406 -10.348 1.00 86.19 418 PRO A CA 1
ATOM 3228 C C . PRO A 1 418 ? -0.198 -37.633 -10.306 1.00 86.19 418 PRO A C 1
ATOM 3230 O O . PRO A 1 418 ? 0.611 -37.690 -11.238 1.00 86.19 418 PRO A O 1
ATOM 3233 N N . LEU A 1 419 ? 0.075 -36.960 -9.189 1.00 87.38 419 LEU A N 1
ATOM 3234 C CA . LEU A 1 419 ? 1.384 -36.379 -8.917 1.00 87.38 419 LEU A CA 1
ATOM 3235 C C . LEU A 1 419 ? 2.318 -37.453 -8.358 1.00 87.38 419 LEU A C 1
ATOM 3237 O O . LEU A 1 419 ? 2.140 -37.967 -7.256 1.00 87.38 419 LEU A O 1
ATOM 3241 N N . HIS A 1 420 ? 3.340 -37.757 -9.145 1.00 88.88 420 HIS A N 1
ATOM 3242 C CA . HIS A 1 420 ? 4.402 -38.690 -8.806 1.00 88.88 420 HIS A CA 1
ATOM 3243 C C . HIS A 1 420 ? 5.563 -37.942 -8.151 1.00 88.88 420 HIS A C 1
ATOM 3245 O O . HIS A 1 420 ? 6.208 -37.110 -8.798 1.00 88.88 420 HIS A O 1
ATOM 3251 N N . ILE A 1 421 ? 5.837 -38.240 -6.881 1.00 85.88 421 ILE A N 1
ATOM 3252 C CA . ILE A 1 421 ? 6.984 -37.714 -6.142 1.00 85.88 421 ILE A CA 1
ATOM 3253 C C . ILE A 1 421 ? 8.043 -38.817 -6.067 1.00 85.88 421 ILE A C 1
ATOM 3255 O O . ILE A 1 421 ? 7.853 -39.799 -5.342 1.00 85.88 421 ILE A O 1
ATOM 3259 N N . PRO A 1 422 ? 9.170 -38.685 -6.794 1.00 79.69 422 PRO A N 1
ATOM 3260 C CA . PRO A 1 422 ? 10.286 -39.611 -6.678 1.00 79.69 422 PRO A CA 1
ATOM 3261 C C . PRO A 1 422 ? 10.821 -39.556 -5.249 1.00 79.69 422 PRO A C 1
ATOM 3263 O O . PRO A 1 422 ? 11.434 -38.579 -4.819 1.00 79.69 422 PRO A O 1
ATOM 3266 N N . THR A 1 423 ? 10.521 -40.588 -4.477 1.00 66.38 423 THR A N 1
ATOM 3267 C CA . THR A 1 423 ? 10.669 -40.517 -3.030 1.00 66.38 423 THR A CA 1
ATOM 3268 C C . THR A 1 423 ? 12.118 -40.616 -2.574 1.00 66.38 423 THR A C 1
ATOM 3270 O O . THR A 1 423 ? 12.921 -41.375 -3.117 1.00 66.38 423 THR A O 1
ATOM 3273 N N . ILE A 1 424 ? 12.417 -39.882 -1.501 1.00 61.19 424 ILE A N 1
ATOM 3274 C CA . ILE A 1 424 ? 13.730 -39.801 -0.833 1.00 61.19 424 ILE A CA 1
ATOM 3275 C C . ILE A 1 424 ? 13.793 -40.733 0.393 1.00 61.19 424 ILE A C 1
ATOM 3277 O O . ILE A 1 424 ? 14.819 -40.854 1.059 1.00 61.19 424 ILE A O 1
ATOM 3281 N N . LEU A 1 425 ? 12.696 -41.433 0.688 1.00 67.12 425 LEU A N 1
ATOM 3282 C CA . LEU A 1 425 ? 12.641 -42.483 1.703 1.00 67.12 425 LEU A CA 1
ATOM 3283 C C . LEU A 1 425 ? 13.570 -43.640 1.312 1.00 67.12 425 LEU A C 1
ATOM 3285 O O . LEU A 1 425 ? 13.759 -43.939 0.131 1.00 67.12 425 LEU A O 1
ATOM 3289 N N . GLN A 1 426 ? 14.143 -44.283 2.332 1.00 60.84 426 GLN A N 1
ATOM 3290 C CA . GLN A 1 426 ? 15.293 -45.196 2.242 1.00 60.84 426 GLN A CA 1
ATOM 3291 C C . GLN A 1 426 ? 15.136 -46.355 1.236 1.00 60.84 426 GLN A C 1
ATOM 3293 O O . GLN A 1 426 ? 16.144 -46.892 0.780 1.00 60.84 426 GLN A O 1
ATOM 3298 N N . ASP A 1 427 ? 13.909 -46.663 0.808 1.00 65.19 427 ASP A N 1
ATOM 3299 C CA . ASP A 1 427 ? 13.583 -47.806 -0.047 1.00 65.19 427 ASP A CA 1
ATOM 3300 C C . ASP A 1 427 ? 13.169 -47.445 -1.490 1.00 65.19 427 ASP A C 1
ATOM 3302 O O . ASP A 1 427 ? 12.703 -48.316 -2.224 1.00 65.19 427 ASP A O 1
ATOM 3306 N N . LYS A 1 428 ? 13.337 -46.187 -1.936 1.00 70.25 428 LYS A N 1
ATOM 3307 C CA . LYS A 1 428 ? 12.935 -45.722 -3.291 1.00 70.25 428 LYS A CA 1
ATOM 3308 C C . LYS A 1 428 ? 11.457 -45.989 -3.629 1.00 70.25 428 LYS A C 1
ATOM 3310 O O . LYS A 1 428 ? 11.105 -46.204 -4.788 1.00 70.25 428 LYS A O 1
ATOM 3315 N N . VAL A 1 429 ? 10.592 -46.012 -2.619 1.00 81.94 429 VAL A N 1
ATOM 3316 C CA . VAL A 1 429 ? 9.158 -46.261 -2.794 1.00 81.94 429 VAL A CA 1
ATOM 3317 C C . VAL A 1 429 ? 8.475 -44.959 -3.173 1.00 81.94 429 VAL A C 1
ATOM 3319 O O . VAL A 1 429 ? 8.387 -44.078 -2.331 1.00 81.94 429 VAL A O 1
ATOM 3322 N N . GLU A 1 430 ? 8.004 -44.841 -4.411 1.00 88.69 430 GLU A N 1
ATOM 3323 C CA . GLU A 1 430 ? 7.307 -43.659 -4.933 1.00 88.69 430 GLU A CA 1
ATOM 3324 C C . GLU A 1 430 ? 6.062 -43.289 -4.105 1.00 88.69 430 GLU A C 1
ATOM 3326 O O . GLU A 1 430 ? 5.262 -44.161 -3.756 1.00 88.69 430 GLU A O 1
ATOM 3331 N N . LEU A 1 431 ? 5.925 -41.996 -3.792 1.00 89.69 431 LEU A N 1
ATOM 3332 C CA . LEU A 1 431 ? 4.726 -41.399 -3.221 1.00 89.69 431 LEU A CA 1
ATOM 3333 C C . LEU A 1 431 ? 3.894 -40.853 -4.378 1.00 89.69 431 LEU A C 1
ATOM 3335 O O . LEU A 1 431 ? 4.341 -39.976 -5.120 1.00 89.69 431 LEU A O 1
ATOM 3339 N N . VAL A 1 432 ? 2.684 -41.376 -4.518 1.00 91.44 432 VAL A N 1
ATOM 3340 C CA . VAL A 1 432 ? 1.718 -40.945 -5.525 1.00 91.44 432 VAL A CA 1
ATOM 3341 C C . VAL A 1 432 ? 0.593 -40.201 -4.824 1.00 91.44 432 VAL A C 1
ATOM 3343 O O . VAL A 1 432 ? -0.050 -40.749 -3.927 1.00 91.44 432 VAL A O 1
ATOM 3346 N N . VAL A 1 433 ? 0.358 -38.962 -5.243 1.00 89.75 433 VAL A N 1
ATOM 3347 C CA . VAL A 1 433 ? -0.701 -38.095 -4.723 1.00 89.75 433 VAL A CA 1
ATOM 3348 C C . VAL A 1 433 ? -1.762 -37.933 -5.800 1.00 89.75 433 VAL A C 1
ATOM 3350 O O . VAL A 1 433 ? -1.486 -37.435 -6.890 1.00 89.75 433 VAL A O 1
ATOM 3353 N N . THR A 1 434 ? -2.974 -38.396 -5.512 1.00 88.94 434 THR A N 1
ATOM 3354 C CA . THR A 1 434 ? -4.106 -38.365 -6.443 1.00 88.94 434 THR A CA 1
ATOM 3355 C C . THR A 1 434 ? -5.221 -37.544 -5.816 1.00 88.94 434 THR A C 1
ATOM 3357 O O . THR A 1 434 ? -5.828 -38.006 -4.849 1.00 88.94 434 THR A O 1
ATOM 3360 N N . PRO A 1 435 ? -5.500 -36.339 -6.321 1.00 82.00 435 PRO A N 1
ATOM 3361 C CA . PRO A 1 435 ? -6.606 -35.561 -5.805 1.00 82.00 435 PRO A CA 1
ATOM 3362 C C . PRO A 1 435 ? -7.927 -36.056 -6.413 1.00 82.00 435 PRO A C 1
ATOM 3364 O O . PRO A 1 435 ? -7.976 -36.460 -7.583 1.00 82.00 435 PRO A O 1
ATOM 3367 N N . GLU A 1 436 ? -8.994 -36.057 -5.619 1.00 80.00 436 GLU A N 1
ATOM 3368 C CA . GLU A 1 436 ? -10.299 -36.608 -5.983 1.00 80.00 436 GLU A CA 1
ATOM 3369 C C . GLU A 1 436 ? -11.414 -35.564 -5.778 1.00 80.00 436 GLU A C 1
ATOM 3371 O O . GLU A 1 436 ? -11.534 -34.948 -4.722 1.00 80.00 436 GLU A O 1
ATOM 3376 N N . HIS A 1 437 ? -12.221 -35.353 -6.825 1.00 68.56 437 HIS A N 1
ATOM 3377 C CA . HIS A 1 437 ? -13.222 -34.282 -6.898 1.00 68.56 437 HIS A CA 1
ATOM 3378 C C . HIS A 1 437 ? -14.597 -34.649 -6.311 1.00 68.56 437 HIS A C 1
ATOM 3380 O O . HIS A 1 437 ? -15.346 -33.752 -5.932 1.00 68.56 437 HIS A O 1
ATOM 3386 N N . GLN A 1 438 ? -15.004 -35.921 -6.317 1.00 72.25 438 GLN A N 1
ATOM 3387 C CA . GLN A 1 438 ? -16.379 -36.335 -5.992 1.00 72.25 438 GLN A CA 1
ATOM 3388 C C . GLN A 1 438 ? -16.621 -36.546 -4.492 1.00 72.25 438 GLN A C 1
ATOM 3390 O O . GLN A 1 438 ? -17.755 -36.420 -4.031 1.00 72.25 438 GLN A O 1
ATOM 3395 N N . GLY A 1 439 ? -15.581 -36.887 -3.742 1.00 68.94 439 GLY A N 1
ATOM 3396 C CA . GLY A 1 439 ? -15.581 -37.142 -2.307 1.00 68.94 439 GLY A CA 1
ATOM 3397 C C . GLY A 1 439 ? -14.771 -36.128 -1.505 1.00 68.94 439 GLY A C 1
ATOM 3398 O O . GLY A 1 439 ? -14.719 -36.274 -0.285 1.00 68.94 439 GLY A O 1
ATOM 3399 N N . ASP A 1 440 ? -14.177 -35.137 -2.179 1.00 73.81 440 ASP A N 1
ATOM 3400 C CA . ASP A 1 440 ? -13.387 -34.052 -1.590 1.00 73.81 440 ASP A CA 1
ATOM 3401 C C . ASP A 1 440 ? -12.251 -34.602 -0.716 1.00 73.81 440 ASP A C 1
ATOM 3403 O O . ASP A 1 440 ? -12.262 -34.530 0.513 1.00 73.81 440 ASP A O 1
ATOM 3407 N N . TYR A 1 441 ? -11.310 -35.308 -1.343 1.00 81.75 441 TYR A N 1
ATOM 3408 C CA . TYR A 1 441 ? -10.150 -35.836 -0.634 1.00 81.75 441 TYR A CA 1
ATOM 3409 C C . TYR A 1 441 ? -8.924 -35.966 -1.521 1.00 81.75 441 TYR A C 1
ATOM 3411 O O . TYR A 1 441 ? -9.000 -36.079 -2.743 1.00 81.75 441 TYR A O 1
ATOM 3419 N N . VAL A 1 442 ? -7.769 -36.037 -0.865 1.00 83.75 442 VAL A N 1
ATOM 3420 C CA . VAL A 1 442 ? -6.504 -36.395 -1.492 1.00 83.75 442 VAL A CA 1
ATOM 3421 C C . VAL A 1 442 ? -6.174 -37.824 -1.103 1.00 83.75 442 VAL A C 1
ATOM 3423 O O . VAL A 1 442 ? -6.128 -38.169 0.080 1.00 83.75 442 VAL A O 1
ATOM 3426 N N . GLN A 1 443 ? -5.957 -38.676 -2.100 1.00 88.94 443 GLN A N 1
ATOM 3427 C CA . GLN A 1 443 ? -5.452 -40.023 -1.893 1.00 88.94 443 GLN A CA 1
ATOM 3428 C C . GLN A 1 443 ? -3.934 -40.028 -1.987 1.00 88.94 443 GLN A C 1
ATOM 3430 O O . GLN A 1 443 ? -3.345 -39.577 -2.970 1.00 88.94 443 GLN A O 1
ATOM 3435 N N . PHE A 1 444 ? -3.309 -40.637 -0.995 1.00 89.50 444 PHE A N 1
ATOM 3436 C CA . PHE A 1 444 ? -1.887 -40.904 -0.970 1.00 89.50 444 PHE A C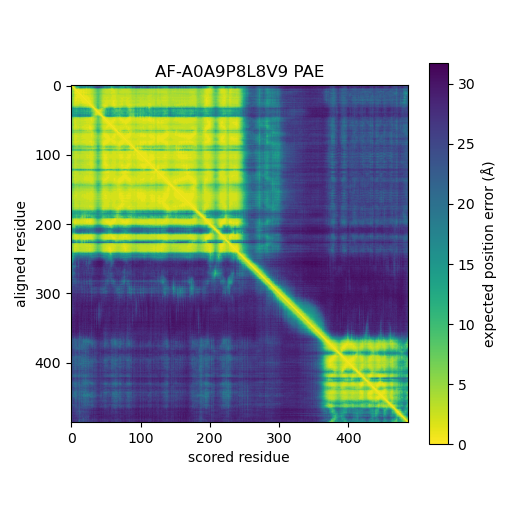A 1
ATOM 3437 C C . PHE A 1 444 ? -1.660 -42.391 -1.190 1.00 89.50 444 PHE A C 1
ATOM 3439 O O . PHE A 1 444 ? -2.388 -43.238 -0.662 1.00 89.50 444 PHE A O 1
ATOM 3446 N N . THR A 1 445 ? -0.643 -42.723 -1.974 1.00 90.25 445 THR A N 1
ATOM 3447 C CA . THR A 1 445 ? -0.174 -44.099 -2.139 1.00 90.25 445 THR A CA 1
ATOM 3448 C C . THR A 1 445 ? 1.333 -44.134 -1.962 1.00 90.25 445 THR A C 1
ATOM 3450 O O . THR A 1 445 ? 2.056 -43.464 -2.693 1.00 90.25 445 THR A O 1
ATOM 3453 N N . LEU A 1 446 ? 1.809 -44.928 -1.004 1.00 88.25 446 LEU A N 1
ATOM 3454 C CA . LEU A 1 446 ? 3.226 -45.176 -0.762 1.00 88.25 446 LEU A CA 1
ATOM 3455 C C . LEU A 1 446 ? 3.485 -46.682 -0.880 1.00 88.25 446 LEU A C 1
ATOM 3457 O O . LEU A 1 446 ? 3.278 -47.465 0.053 1.00 88.25 446 LEU A O 1
ATOM 3461 N N . GLY A 1 447 ? 3.909 -47.109 -2.069 1.00 87.38 447 GLY A N 1
ATOM 3462 C CA . GLY A 1 447 ? 4.118 -48.523 -2.379 1.00 87.38 447 GLY A CA 1
ATOM 3463 C C . GLY A 1 447 ? 2.808 -49.312 -2.379 1.00 87.38 447 GLY A C 1
ATOM 3464 O O . GLY A 1 447 ? 1.992 -49.153 -3.276 1.00 87.38 447 GLY A O 1
ATOM 3465 N N . SER A 1 448 ? 2.624 -50.195 -1.393 1.00 86.00 448 SER A N 1
ATOM 3466 C CA . SER A 1 448 ? 1.385 -50.986 -1.233 1.00 86.00 448 SER A CA 1
ATOM 3467 C C . SER A 1 448 ? 0.384 -50.369 -0.256 1.00 86.00 448 SER A C 1
ATOM 3469 O O . SER A 1 448 ? -0.713 -50.898 -0.088 1.00 86.00 448 SER A O 1
ATOM 3471 N N . GLN A 1 449 ? 0.763 -49.278 0.406 1.00 86.81 449 GLN A N 1
ATOM 3472 C CA . GLN A 1 449 ? -0.078 -48.596 1.378 1.00 86.81 449 GLN A CA 1
ATOM 3473 C C . GLN A 1 449 ? -0.806 -47.452 0.688 1.00 86.81 449 GLN A C 1
ATOM 3475 O O . GLN A 1 449 ? -0.211 -46.741 -0.120 1.00 86.81 449 GLN A O 1
ATOM 3480 N N . SER A 1 450 ? -2.077 -47.267 1.019 1.00 87.69 450 SER A N 1
ATOM 3481 C CA . SER A 1 450 ? -2.852 -46.121 0.571 1.00 87.69 450 SER A CA 1
ATOM 3482 C C . SER A 1 450 ? -3.749 -45.643 1.699 1.00 87.69 450 SER A C 1
ATOM 3484 O O . SER A 1 450 ? -4.276 -46.464 2.450 1.00 87.69 450 SER A O 1
ATOM 3486 N N . TRP A 1 451 ? -3.871 -44.328 1.816 1.00 89.31 451 TRP A N 1
ATOM 3487 C CA . TRP A 1 451 ? -4.750 -43.655 2.759 1.00 89.31 451 TRP A CA 1
ATOM 3488 C C . TRP A 1 451 ? -5.287 -42.386 2.108 1.00 89.31 451 TRP A C 1
ATOM 3490 O O . TRP A 1 451 ? -4.720 -41.868 1.139 1.00 89.31 451 TRP A O 1
ATOM 3500 N N . THR A 1 452 ? -6.400 -41.897 2.622 1.00 86.56 452 THR A N 1
ATOM 3501 C CA . THR A 1 452 ? -6.971 -40.614 2.235 1.00 86.56 452 THR A CA 1
ATOM 3502 C C . THR A 1 452 ? -6.725 -39.593 3.326 1.00 86.56 452 THR A C 1
ATOM 3504 O O . THR A 1 452 ? -6.533 -39.926 4.494 1.00 86.56 452 THR A O 1
ATOM 3507 N N . SER A 1 453 ? -6.784 -38.325 2.968 1.00 80.31 453 SER A N 1
ATOM 3508 C CA . SER A 1 453 ? -6.773 -37.238 3.940 1.00 80.31 453 SER A CA 1
ATOM 3509 C C . SER A 1 453 ? -8.029 -37.189 4.836 1.00 80.31 453 SER A C 1
ATOM 3511 O O . SER A 1 453 ? -8.056 -36.439 5.807 1.00 80.31 453 SER A O 1
ATOM 3513 N N . ASN A 1 454 ? -9.043 -38.025 4.571 1.00 77.19 454 ASN A N 1
ATOM 3514 C CA . ASN A 1 454 ? -10.167 -38.274 5.481 1.00 77.19 454 ASN A CA 1
ATOM 3515 C C . ASN A 1 454 ? -9.884 -39.393 6.506 1.00 77.19 454 ASN A C 1
ATOM 3517 O O . ASN A 1 454 ? -10.649 -39.557 7.465 1.00 77.19 454 ASN A O 1
ATOM 3521 N N . ASP A 1 455 ? -8.799 -40.155 6.337 1.00 75.81 455 ASP A N 1
ATOM 3522 C CA . ASP A 1 455 ? -8.435 -41.260 7.221 1.00 75.81 455 ASP A CA 1
ATOM 3523 C C . ASP A 1 455 ? -7.754 -40.716 8.488 1.00 75.81 455 ASP A C 1
ATOM 3525 O O . ASP A 1 455 ? -6.533 -40.609 8.585 1.00 75.81 455 ASP A O 1
ATOM 3529 N N . ASN A 1 456 ? -8.576 -40.377 9.483 1.00 68.12 456 ASN A N 1
ATOM 3530 C CA . ASN A 1 456 ? -8.137 -39.848 10.783 1.00 68.12 456 ASN A CA 1
ATOM 3531 C C . ASN A 1 456 ? -7.969 -40.933 11.863 1.00 68.12 456 ASN A C 1
ATOM 3533 O O . ASN A 1 456 ? -7.867 -40.632 13.054 1.00 68.12 456 ASN A O 1
ATOM 3537 N N . ASP A 1 457 ? -8.035 -42.208 11.481 1.00 68.06 457 ASP A N 1
ATOM 3538 C CA . ASP A 1 457 ? -7.897 -43.318 12.414 1.00 68.06 457 ASP A CA 1
ATOM 3539 C C . ASP A 1 457 ? -6.411 -43.698 12.544 1.00 68.06 457 ASP A C 1
ATOM 3541 O O . ASP A 1 457 ? -5.830 -44.314 11.650 1.00 68.06 457 ASP A O 1
ATOM 3545 N N . ASN A 1 458 ? -5.796 -43.355 13.685 1.00 61.69 458 ASN A N 1
ATOM 3546 C CA . ASN A 1 458 ? -4.398 -43.673 14.036 1.00 61.69 458 ASN A CA 1
ATOM 3547 C C . ASN A 1 458 ? -4.088 -45.190 14.104 1.00 61.69 458 ASN A C 1
ATOM 3549 O O . ASN A 1 458 ? -3.038 -45.589 14.611 1.00 61.69 458 ASN A O 1
ATOM 3553 N N . THR A 1 459 ? -5.001 -46.063 13.672 1.00 60.31 459 THR A N 1
ATOM 3554 C CA . THR A 1 459 ? -4.798 -47.516 13.597 1.00 60.31 459 THR A CA 1
ATOM 3555 C C . THR A 1 459 ? -4.112 -47.978 12.308 1.00 60.31 459 THR A C 1
ATOM 3557 O O . THR A 1 459 ? -3.668 -49.128 12.245 1.00 60.31 459 THR A O 1
ATOM 3560 N N . ALA A 1 460 ? -3.977 -47.114 11.297 1.00 62.69 460 ALA A N 1
ATOM 3561 C CA . ALA A 1 460 ? -3.250 -47.425 10.068 1.00 62.69 460 ALA A CA 1
ATOM 3562 C C . ALA A 1 460 ? -1.719 -47.303 10.234 1.00 62.69 460 ALA A C 1
ATOM 3564 O O . ALA A 1 460 ? -1.213 -46.607 11.112 1.00 62.69 460 ALA A O 1
ATOM 3565 N N . VAL A 1 461 ? -0.960 -47.985 9.365 1.00 67.44 461 VAL A N 1
ATOM 3566 C CA . VAL A 1 461 ? 0.518 -47.887 9.315 1.00 67.44 461 VAL A CA 1
ATOM 3567 C C . VAL A 1 461 ? 0.969 -46.492 8.860 1.00 67.44 461 VAL A C 1
ATOM 3569 O O . VAL A 1 461 ? 2.051 -46.045 9.237 1.00 67.44 461 VAL A O 1
ATOM 3572 N N . VAL A 1 462 ? 0.122 -45.803 8.091 1.00 66.81 462 VAL A N 1
ATOM 3573 C CA . VAL A 1 462 ? 0.254 -44.398 7.700 1.00 66.81 462 VAL A CA 1
ATOM 3574 C C . VAL A 1 462 ? -1.125 -43.750 7.820 1.00 66.81 462 VAL A C 1
ATOM 3576 O O . VAL A 1 462 ? -2.112 -44.345 7.392 1.00 66.81 462 VAL A O 1
ATOM 3579 N N . TYR A 1 463 ? -1.192 -42.569 8.427 1.00 71.31 463 TYR A N 1
ATOM 3580 C CA . TYR A 1 463 ? -2.411 -41.784 8.636 1.00 71.31 463 TYR A CA 1
ATOM 3581 C C . TYR A 1 463 ? -2.056 -40.291 8.678 1.00 71.31 463 TYR A C 1
ATOM 3583 O O . TYR A 1 463 ? -0.890 -39.941 8.878 1.00 71.31 463 TYR A O 1
ATOM 3591 N N . CYS A 1 464 ? -3.047 -39.417 8.507 1.00 69.69 464 CYS A N 1
ATOM 3592 C CA . CYS A 1 464 ? -2.884 -37.971 8.684 1.00 69.69 464 CYS A CA 1
ATOM 3593 C C . CYS A 1 464 ? -3.175 -37.591 10.144 1.00 69.69 464 CYS A C 1
ATOM 3595 O O . CYS A 1 464 ? -4.189 -38.020 10.697 1.00 69.69 464 CYS A O 1
ATOM 3597 N N . ASN A 1 465 ? -2.311 -36.797 10.789 1.00 63.75 465 ASN A N 1
ATOM 3598 C CA . ASN A 1 465 ? -2.522 -36.378 12.177 1.00 63.75 465 ASN A CA 1
ATOM 3599 C C . ASN A 1 465 ? -3.015 -34.915 12.235 1.00 63.75 465 ASN A C 1
ATOM 3601 O O . ASN A 1 465 ? -2.266 -34.009 11.866 1.00 63.75 465 ASN A O 1
ATOM 3605 N N . PRO A 1 466 ? -4.239 -34.624 12.720 1.00 56.50 466 PRO A N 1
ATOM 3606 C CA . PRO A 1 466 ? -4.677 -33.243 12.943 1.00 56.50 466 PRO A CA 1
ATOM 3607 C C . PRO A 1 466 ? -3.768 -32.556 13.987 1.00 56.50 466 PRO A C 1
ATOM 3609 O O . PRO A 1 466 ? -3.435 -33.172 15.004 1.00 56.50 466 PRO A O 1
ATOM 3612 N N . PRO A 1 467 ? -3.356 -31.288 13.765 1.00 50.28 467 PRO A N 1
ATOM 3613 C CA . PRO A 1 467 ? -4.281 -30.182 13.507 1.00 50.28 467 PRO A CA 1
ATOM 3614 C C . PRO A 1 467 ? -3.966 -29.349 12.247 1.00 50.28 467 PRO A C 1
ATOM 3616 O O . PRO A 1 467 ? -4.218 -28.144 12.240 1.00 50.28 467 PRO A O 1
ATOM 3619 N N . GLY A 1 468 ? -3.418 -29.962 11.195 1.00 52.47 468 GLY A N 1
ATOM 3620 C CA . GLY A 1 468 ? -3.252 -29.298 9.897 1.00 52.47 468 GLY A CA 1
ATOM 3621 C C . GLY A 1 468 ? -4.579 -28.717 9.381 1.00 52.47 468 GLY A C 1
ATOM 3622 O O . GLY A 1 468 ? -5.596 -29.407 9.399 1.00 52.47 468 GLY A O 1
ATOM 3623 N N . GLY A 1 469 ? -4.595 -27.432 9.011 1.00 50.88 469 GLY A N 1
ATOM 3624 C CA . GLY A 1 469 ? -5.790 -26.601 8.774 1.00 50.88 469 GLY A CA 1
ATOM 3625 C C . GLY A 1 469 ? -6.606 -26.908 7.513 1.00 50.88 469 GLY A C 1
ATOM 3626 O O . GLY A 1 469 ? -7.099 -25.983 6.872 1.00 50.88 469 GLY A O 1
ATOM 3627 N N . TRP A 1 470 ? -6.747 -28.178 7.152 1.00 51.62 470 TRP A N 1
ATOM 3628 C CA . TRP A 1 470 ? -7.477 -28.631 5.974 1.00 51.62 470 TRP A CA 1
ATOM 3629 C C . TRP A 1 470 ? -8.812 -29.266 6.393 1.00 51.62 470 TRP A C 1
ATOM 3631 O O . TRP A 1 470 ? -8.831 -30.332 7.008 1.00 51.62 470 TRP A O 1
ATOM 3641 N N . ASP A 1 471 ? -9.936 -28.601 6.094 1.00 53.59 471 ASP A N 1
ATOM 3642 C CA . ASP A 1 471 ? -11.261 -29.233 6.106 1.00 53.59 471 ASP A CA 1
ATOM 3643 C C . ASP A 1 471 ? -11.705 -29.438 4.652 1.00 53.59 471 ASP A C 1
ATOM 3645 O O . ASP A 1 471 ? -12.129 -28.465 4.021 1.00 53.59 471 ASP A O 1
ATOM 3649 N N . PRO A 1 472 ? -11.634 -30.669 4.113 1.00 46.22 472 PRO A N 1
ATOM 3650 C CA . PRO A 1 472 ? -12.083 -30.942 2.753 1.00 46.22 472 PRO A CA 1
ATOM 3651 C C . PRO A 1 472 ? -13.522 -30.494 2.530 1.00 46.22 472 PRO A C 1
ATOM 3653 O O . PRO A 1 472 ? -13.857 -29.975 1.485 1.00 46.22 472 PRO A O 1
ATOM 3656 N N . ARG A 1 473 ? -14.391 -30.580 3.542 1.00 44.94 473 ARG A N 1
ATOM 3657 C CA . ARG A 1 473 ? -15.832 -30.321 3.380 1.00 44.94 473 ARG A CA 1
ATOM 3658 C C . ARG A 1 473 ? -16.178 -28.863 3.082 1.00 44.94 473 ARG A C 1
ATOM 3660 O O . ARG A 1 473 ? -17.339 -28.580 2.786 1.00 44.94 473 ARG A O 1
ATOM 3667 N N . GLU A 1 474 ? -15.234 -27.935 3.228 1.00 47.34 474 GLU A N 1
ATOM 3668 C CA . GLU A 1 474 ? -15.461 -26.536 2.859 1.00 47.34 474 GLU A CA 1
ATOM 3669 C C . GLU A 1 474 ? -15.380 -26.302 1.348 1.00 47.34 474 GLU A C 1
ATOM 3671 O O . GLU A 1 474 ? -15.918 -25.294 0.883 1.00 47.34 474 GLU A O 1
ATOM 3676 N N . GLY A 1 475 ? -14.774 -27.227 0.594 1.00 40.06 475 GLY A N 1
ATOM 3677 C CA . GLY A 1 475 ? -14.482 -27.071 -0.822 1.00 40.06 475 GLY A CA 1
ATOM 3678 C C . GLY A 1 475 ? -13.549 -25.878 -1.111 1.00 40.06 475 GLY A C 1
ATOM 3679 O O . GLY A 1 475 ? -13.481 -24.889 -0.372 1.00 40.06 475 GLY A O 1
ATOM 3680 N N . PRO A 1 476 ? -12.800 -25.906 -2.212 1.00 41.19 476 PRO A N 1
ATOM 3681 C CA . PRO A 1 476 ? -12.027 -24.751 -2.644 1.00 41.19 476 PRO A CA 1
ATOM 3682 C C . PRO A 1 476 ? -12.960 -23.671 -3.212 1.00 41.19 476 PRO A C 1
ATOM 3684 O O . PRO A 1 476 ? -13.807 -23.922 -4.069 1.00 41.19 476 PRO A O 1
ATOM 3687 N N . ALA A 1 477 ? -12.799 -22.436 -2.734 1.00 42.50 477 ALA A N 1
ATOM 3688 C CA . ALA A 1 477 ? -13.374 -21.253 -3.371 1.00 42.50 477 ALA A CA 1
ATOM 3689 C C . ALA A 1 477 ? -12.441 -20.791 -4.503 1.00 42.50 477 ALA A C 1
ATOM 3691 O O . ALA A 1 477 ? -11.235 -20.994 -4.413 1.00 42.50 477 ALA A O 1
ATOM 3692 N N . CYS A 1 478 ? -12.960 -20.153 -5.557 1.00 33.06 478 CYS A N 1
ATOM 3693 C CA . CYS A 1 478 ? -12.112 -19.567 -6.600 1.00 33.06 478 CYS A CA 1
ATOM 3694 C C . CYS A 1 478 ? -11.094 -18.590 -5.975 1.00 33.06 478 CYS A C 1
ATOM 3696 O O . CYS A 1 478 ? -11.486 -17.537 -5.471 1.00 33.06 478 CYS A O 1
ATOM 3698 N N . GLY A 1 479 ? -9.809 -18.956 -6.000 1.00 41.34 479 GLY A N 1
ATOM 3699 C CA . GLY A 1 479 ? -8.715 -18.253 -5.319 1.00 41.34 479 GLY A CA 1
ATOM 3700 C C . GLY A 1 479 ? -7.882 -19.212 -4.460 1.00 41.34 479 GLY A C 1
ATOM 3701 O O . GLY A 1 479 ? -8.425 -20.041 -3.737 1.00 41.34 479 GLY A O 1
ATOM 3702 N N . SER A 1 480 ? -6.556 -19.132 -4.567 1.00 38.19 480 SER A N 1
ATOM 3703 C CA . SER A 1 480 ? -5.594 -20.029 -3.909 1.00 38.19 480 SER A CA 1
ATOM 3704 C C . SER A 1 480 ? -5.826 -20.157 -2.395 1.00 38.19 480 SER A C 1
ATOM 3706 O O . SER A 1 480 ? -5.717 -19.170 -1.662 1.00 38.19 480 SER A O 1
ATOM 3708 N N . ARG A 1 481 ? -6.086 -21.379 -1.912 1.00 44.88 481 ARG A N 1
ATOM 3709 C CA . ARG A 1 481 ? -5.936 -21.758 -0.498 1.00 44.88 481 ARG A CA 1
ATOM 3710 C C . ARG A 1 481 ? -4.813 -22.793 -0.387 1.00 44.88 481 ARG A C 1
ATOM 3712 O O . ARG A 1 481 ? -4.846 -23.812 -1.066 1.00 44.88 481 ARG A O 1
ATOM 3719 N N . ASN A 1 482 ? -3.865 -22.545 0.510 1.00 44.00 482 ASN A N 1
ATOM 3720 C CA . ASN A 1 482 ? -2.805 -23.487 0.873 1.00 44.00 482 ASN A CA 1
ATOM 3721 C C . ASN A 1 482 ? -3.215 -24.252 2.140 1.00 44.00 482 ASN A C 1
ATOM 3723 O O . ASN A 1 482 ? -3.828 -23.657 3.031 1.00 44.00 482 ASN A O 1
ATOM 3727 N N . SER A 1 483 ? -2.927 -25.555 2.211 1.00 45.47 483 SER A N 1
ATOM 3728 C CA . SER A 1 483 ? -3.411 -26.443 3.280 1.00 45.47 483 SER A CA 1
ATOM 3729 C C . SER A 1 483 ? -2.316 -27.365 3.831 1.00 45.47 483 SER A C 1
ATOM 3731 O O . SER A 1 483 ? -1.848 -28.285 3.165 1.00 45.47 483 SER A O 1
ATOM 3733 N N . VAL A 1 484 ? -1.916 -27.153 5.087 1.00 38.94 484 VAL A N 1
ATOM 3734 C CA . VAL A 1 484 ? -0.847 -27.918 5.759 1.00 38.94 484 VAL A CA 1
ATOM 3735 C C . VAL A 1 484 ? -1.374 -29.260 6.293 1.00 38.94 484 VAL A C 1
ATOM 3737 O O . VAL A 1 484 ? -2.391 -29.274 6.984 1.00 38.94 484 VAL A O 1
ATOM 3740 N N . ILE A 1 485 ? -0.666 -30.372 6.043 1.00 44.00 485 ILE A N 1
ATOM 3741 C CA . ILE A 1 485 ? -0.961 -31.732 6.543 1.00 44.00 485 ILE A CA 1
ATOM 3742 C C . ILE A 1 485 ? 0.227 -32.231 7.404 1.00 44.00 485 ILE A C 1
ATOM 3744 O O . ILE A 1 485 ? 1.387 -32.159 6.999 1.00 44.00 485 ILE A O 1
ATOM 3748 N N . SER A 1 486 ? -0.037 -32.714 8.626 1.00 43.34 486 SER A N 1
ATOM 3749 C CA . SER A 1 486 ? 1.004 -33.167 9.587 1.00 43.34 486 SER A CA 1
ATOM 3750 C C . SER A 1 486 ? 1.055 -34.679 9.778 1.00 43.34 486 SER A C 1
ATOM 3752 O O . SER A 1 486 ? -0.007 -35.329 9.623 1.00 43.34 486 SER A O 1
#

Radius of gyration: 33.36 Å; Cα contacts (8 Å, |Δi|>4): 773; chains: 1; bounding box: 53×115×108 Å

Mean predicted aligned error: 18.9 Å

Nearest PDB structures (foldseek):
  8otz-assembly1_X  TM=2.858E-01  e=6.090E+00  Bos taurus
  8glv-assembly1_6W  TM=3.277E-01  e=6.810E+00  Chlamydomonas reinhardtii
  6u42-assembly1_6X  TM=3.180E-01  e=8.050E+00  Chlamydomonas reinhardtii

Organism: NCBI:txid265104

Solvent-accessible surface area (backbone atoms only — not comparable to full-atom values): 30401 Å² total; per-residue (Å²): 123,88,86,50,63,84,84,48,31,74,80,40,87,56,35,42,59,62,32,48,56,63,49,50,78,72,26,66,48,36,66,80,47,60,64,46,62,48,99,83,69,49,72,41,70,40,52,53,21,20,45,77,46,76,53,32,50,55,72,46,48,31,31,37,64,71,32,57,49,25,34,29,50,35,39,39,31,77,36,23,40,35,38,33,43,39,37,45,65,65,32,68,40,80,90,36,23,60,56,60,45,54,34,22,52,40,65,18,77,82,44,86,55,21,54,22,51,52,76,35,43,45,95,87,23,42,44,26,70,93,30,63,32,44,34,41,37,37,37,21,22,34,87,96,43,90,55,85,86,45,50,53,58,57,71,60,52,51,50,52,52,51,54,47,40,72,67,35,72,79,29,73,74,43,76,47,73,36,60,42,42,57,89,89,71,74,51,98,81,56,58,26,60,32,36,39,38,41,36,36,18,54,36,81,72,92,61,90,93,58,92,75,83,64,42,28,24,35,41,38,40,35,46,68,77,38,81,76,48,72,53,74,50,81,50,51,86,66,16,50,54,96,51,76,74,61,66,55,62,70,68,62,71,79,75,91,71,78,94,73,91,75,83,91,82,82,95,72,93,77,81,83,74,82,76,75,85,76,88,78,83,80,78,83,71,81,88,74,92,73,82,79,75,80,83,78,77,82,80,76,87,71,82,85,80,75,89,77,82,88,84,87,83,89,84,91,81,92,82,85,89,86,90,84,87,85,84,86,87,88,82,88,82,89,84,83,86,83,87,87,82,88,85,81,90,83,86,86,84,90,85,84,88,82,84,90,80,91,75,82,92,70,83,77,80,79,79,76,72,78,87,83,61,55,40,37,36,44,31,54,37,69,50,97,54,68,91,86,75,21,40,26,38,28,42,40,30,23,43,80,86,69,47,79,74,45,75,48,74,81,35,76,33,28,87,88,38,59,48,75,42,86,37,86,55,99,78,63,50,44,38,36,42,31,44,42,85,92,80,48,40,43,37,42,31,51,70,94,46,69,45,39,75,78,40,68,56,85,85,49,99,67,59,50,48,84,81,37,78,61,64,52,89,73,58,87,62,96,63,86,52,78,31,46,42,63

Foldseek 3Di:
DPPPDDDDCVNVVVPLLCVQVVQAVVAPEQDFQAFDQPPVRDTDATAKFKAKDFQFQDKHKYKYPFLLQWKWKWKDFQTIIMIMTGNCPPQVPPVRVCCRPVVLCACNPPDNGRHHPLVQQDDPRCLDVVGPMEMEMEFEADAPDPDPPNGDPVVSVVVVQVSCCVRRVNYHYDYDYDHRDDPVDDDVLDQRWIKMKIKHQADQDPDDPDPPRQRKIKMWMDTSSDGDDMDIDGDDPRNDDPCPPPVVVVVPPDPDDDDDDDDDDDDDDDDDDPDDDDDDDDDPPPPDDDDDDPPPPPPPPDDPPDDDDDDDDDDDDDDDDDDDDDDDDDDDDDDDDDDDDDDDDDDDDDDDDDDDDDDDDDPDPPPPDPDWDKKKKKWWAADPDPPQWGIWIWMWIATPVRDTDWTDDTDGAAPVDWDWTQDPPPPSFIWTWHAYRPVQWIWIDGHPDIDIQVFDDPPDPDYWDDDWPDDSVVPDDNDIDITITD